Protein AF-A0A147ELW7-F1 (afdb_monomer_lite)

Secondary structure (DSSP, 8-state):
-----PPPPEETTEE-HHHHHHHHHHHHHHHHHHHHHHHHHHHHHHHHHHHHHHHHHHHHHHHHHHHHHT--STTHHHHHHHHHHHHHHHHHHHHHHHHHHHHHHHHHHHHHHHHHHHHHHHHHHHHHHHHHHHHHHHHHHHHHHHHHHHHHHHHHHHHHHHHHHHHHHHHHHHHHHHHHHHHHHHHHHHHHHHHHHHHHHHHHHHHHHHHHHHHHHHHHHHHHHHHHHHHHHHHHHHHHHHHHHHHHSSTTSSSSTTS-SS---S-GGGHHHHHHHHHHHHHHHHHHHHHHHHHHHHHHHHHHHHHHHHHHHHHHHHHHHHHHHHHHHHHHHHHHHHHHHHHHHHHHHHHHHHHHHHHHHHHHHHHHHHHHHHHHHHHHHHHHHHHHHHHHHHHHHHHHHHHHHHHHHHHHHHHHHHHHHHHHHHHHHHHHHHHHHHHHHHHHHHHHHHHHHHHHHHHHHHHHHHHHHHHHHHHHHHHHHHHHHHHHHHHHHHHHHHHHHHHHHHHHHHHHHHHHHHHHHHHHHHHHHHHHHHHHHHHHHHHHHTS--

Organism: NCBI:txid1079994

Structure (mmCIF, N/CA/C/O backbone):
data_AF-A0A147ELW7-F1
#
_entry.id   AF-A0A147ELW7-F1
#
loop_
_atom_site.group_PDB
_atom_site.id
_atom_site.type_symbol
_atom_site.label_atom_id
_atom_site.label_alt_id
_atom_site.label_comp_id
_atom_site.label_asym_id
_atom_site.label_entity_id
_atom_site.label_seq_id
_atom_site.pdbx_PDB_ins_code
_atom_site.Cartn_x
_atom_site.Cartn_y
_atom_site.Cartn_z
_atom_site.occupancy
_atom_site.B_iso_or_equiv
_atom_site.auth_seq_id
_atom_site.auth_comp_id
_atom_site.auth_asym_id
_atom_site.auth_atom_id
_atom_site.pdbx_PDB_model_num
ATOM 1 N N . MET A 1 1 ? 78.050 -13.804 -37.957 1.00 37.81 1 MET A N 1
ATOM 2 C CA . MET A 1 1 ? 78.739 -13.168 -36.817 1.00 37.81 1 MET A CA 1
ATOM 3 C C . MET A 1 1 ? 78.539 -14.074 -35.612 1.00 37.81 1 MET A C 1
ATOM 5 O O . MET A 1 1 ? 77.473 -14.036 -35.020 1.00 37.81 1 MET A O 1
ATOM 9 N N . SER A 1 2 ? 79.481 -14.978 -35.336 1.00 41.56 2 SER A N 1
ATOM 10 C CA . SER A 1 2 ? 79.404 -15.850 -34.156 1.00 41.56 2 SER A CA 1
ATOM 11 C C . SER A 1 2 ? 79.837 -15.044 -32.937 1.00 41.56 2 SER A C 1
ATOM 13 O O . SER A 1 2 ? 81.015 -14.710 -32.819 1.00 41.56 2 SER A O 1
ATOM 15 N N . GLU A 1 3 ? 78.889 -14.685 -32.072 1.00 49.50 3 GLU A N 1
ATOM 16 C CA . GLU A 1 3 ? 79.203 -14.099 -30.767 1.00 49.50 3 GLU A CA 1
ATOM 17 C C . GLU A 1 3 ? 80.105 -15.056 -29.965 1.00 49.50 3 GLU A C 1
ATOM 19 O O . GLU A 1 3 ? 79.873 -16.271 -29.978 1.00 49.50 3 GLU A O 1
ATOM 24 N N . PRO A 1 4 ? 81.150 -14.552 -29.282 1.00 49.72 4 PRO A N 1
ATOM 25 C CA . PRO A 1 4 ? 82.026 -15.392 -28.477 1.00 49.72 4 PRO A CA 1
ATOM 26 C C . PRO A 1 4 ? 81.250 -15.983 -27.291 1.00 49.72 4 PRO A C 1
ATOM 28 O O . PRO A 1 4 ? 80.501 -15.284 -26.612 1.00 49.72 4 PRO A O 1
ATOM 31 N N . ALA A 1 5 ? 81.441 -17.278 -27.032 1.00 58.62 5 ALA A N 1
ATOM 32 C CA . ALA A 1 5 ? 80.806 -17.981 -25.922 1.00 58.62 5 ALA A CA 1
ATOM 33 C C . ALA A 1 5 ? 81.218 -17.360 -24.573 1.00 58.62 5 ALA A C 1
ATOM 35 O O . ALA A 1 5 ? 82.350 -17.541 -24.119 1.00 58.62 5 ALA A O 1
ATOM 36 N N . GLN A 1 6 ? 80.305 -16.621 -23.936 1.00 62.41 6 GLN A N 1
ATOM 37 C CA . GLN A 1 6 ? 80.469 -16.140 -22.562 1.00 62.41 6 GLN A CA 1
ATOM 38 C C . GLN A 1 6 ? 80.579 -17.334 -21.604 1.00 62.41 6 GLN A C 1
ATOM 40 O O . GLN A 1 6 ? 79.758 -18.250 -21.639 1.00 62.41 6 GLN A O 1
ATOM 45 N N . GLN A 1 7 ? 81.622 -17.337 -20.771 1.00 65.00 7 GLN A N 1
ATOM 46 C CA . GLN A 1 7 ? 81.866 -18.375 -19.768 1.00 65.00 7 GLN A CA 1
ATOM 47 C C . GLN A 1 7 ? 81.035 -18.088 -18.509 1.00 65.00 7 GLN A C 1
ATOM 49 O O . GLN A 1 7 ? 81.039 -16.961 -18.022 1.00 65.00 7 GLN A O 1
ATOM 54 N N . PHE A 1 8 ? 80.337 -19.103 -17.989 1.00 76.56 8 PHE A N 1
ATOM 55 C CA . PHE A 1 8 ? 79.515 -19.003 -16.775 1.00 76.56 8 PHE A CA 1
ATOM 56 C C . PHE A 1 8 ? 80.360 -18.717 -15.523 1.00 76.56 8 PHE A C 1
ATOM 58 O O . PHE A 1 8 ? 81.472 -19.240 -15.387 1.00 76.56 8 PHE A O 1
ATOM 65 N N . SER A 1 9 ? 79.813 -17.959 -14.571 1.00 75.94 9 SER A N 1
ATOM 66 C CA . SER A 1 9 ? 80.507 -17.631 -13.319 1.00 75.94 9 SER A CA 1
ATOM 67 C C . SER A 1 9 ? 80.618 -18.860 -12.390 1.00 75.94 9 SER A C 1
ATOM 69 O O . SER A 1 9 ? 79.620 -19.563 -12.189 1.00 75.94 9 SER A O 1
ATOM 71 N N . PRO A 1 10 ? 81.794 -19.159 -11.795 1.00 70.06 10 PRO A N 1
ATOM 72 C CA . PRO A 1 10 ? 81.954 -20.291 -10.882 1.00 70.06 10 PRO A CA 1
ATOM 73 C C . PRO A 1 10 ? 81.408 -19.983 -9.475 1.00 70.06 10 PRO A C 1
ATOM 75 O O . PRO A 1 10 ? 81.785 -19.001 -8.840 1.00 70.06 10 PRO A O 1
ATOM 78 N N . ALA A 1 11 ? 80.553 -20.865 -8.962 1.00 69.69 11 ALA A N 1
ATOM 79 C CA . ALA A 1 11 ? 80.045 -20.896 -7.595 1.00 69.69 11 ALA A CA 1
ATOM 80 C C . ALA A 1 11 ? 80.722 -22.023 -6.788 1.00 69.69 11 ALA A C 1
ATOM 82 O O . ALA A 1 11 ? 81.352 -22.921 -7.346 1.00 69.69 11 ALA A O 1
ATOM 83 N N . PHE A 1 12 ? 80.570 -22.011 -5.458 1.00 55.03 12 PHE A N 1
ATOM 84 C CA . PHE A 1 12 ? 81.330 -22.839 -4.499 1.00 55.03 12 PHE A CA 1
ATOM 85 C C . PHE A 1 12 ? 81.310 -24.367 -4.750 1.00 55.03 12 PHE A C 1
ATOM 87 O O . PHE A 1 12 ? 82.083 -25.095 -4.128 1.00 55.03 12 PHE A O 1
ATOM 94 N N . ARG A 1 13 ? 80.448 -24.861 -5.653 1.00 62.06 13 ARG A N 1
ATOM 95 C CA . ARG A 1 13 ? 80.409 -26.244 -6.159 1.00 62.06 13 ARG A CA 1
ATOM 96 C C . ARG A 1 13 ? 79.934 -26.340 -7.624 1.00 62.06 13 ARG A C 1
ATOM 98 O O . ARG A 1 13 ? 79.076 -27.164 -7.924 1.00 62.06 13 ARG A O 1
ATOM 105 N N . GLY A 1 14 ? 80.446 -25.511 -8.535 1.00 72.88 14 GLY A N 1
ATOM 106 C CA . GLY A 1 14 ? 80.133 -25.614 -9.971 1.00 72.88 14 GLY A CA 1
ATOM 107 C C . GLY A 1 14 ? 79.896 -24.261 -10.633 1.00 72.88 14 GLY A C 1
ATOM 108 O O . GLY A 1 14 ? 80.508 -23.280 -10.237 1.00 72.88 14 GLY A O 1
ATOM 109 N N . TYR A 1 15 ? 79.024 -24.200 -11.636 1.00 78.25 15 TYR A N 1
ATOM 110 C CA . TYR A 1 15 ? 78.597 -22.945 -12.267 1.00 78.25 15 TYR A CA 1
ATOM 111 C C . TYR A 1 15 ? 77.344 -22.386 -11.583 1.00 78.25 15 TYR A C 1
ATOM 113 O O . TYR A 1 15 ? 76.589 -23.142 -10.967 1.00 78.25 15 TYR A O 1
ATOM 121 N N . ASN A 1 16 ? 77.131 -21.071 -11.666 1.00 77.31 16 ASN A N 1
ATOM 122 C CA . ASN A 1 16 ? 75.926 -20.430 -11.147 1.00 77.31 16 ASN A CA 1
ATOM 123 C C . ASN A 1 16 ? 74.677 -21.020 -11.829 1.00 77.31 16 ASN A C 1
ATOM 125 O O . ASN A 1 16 ? 74.480 -20.858 -13.032 1.00 77.31 16 ASN A O 1
ATOM 129 N N . ARG A 1 17 ? 73.851 -21.736 -11.054 1.00 77.88 17 ARG A N 1
ATOM 130 C CA . ARG A 1 17 ? 72.680 -22.460 -11.564 1.00 77.88 17 ARG A CA 1
ATOM 131 C C . ARG A 1 17 ? 71.678 -21.523 -12.234 1.00 77.88 17 ARG A C 1
ATOM 133 O O . ARG A 1 17 ? 71.110 -21.903 -13.245 1.00 77.88 17 ARG A O 1
ATOM 140 N N . GLU A 1 18 ? 71.506 -20.314 -11.707 1.00 77.62 18 GLU A N 1
ATOM 141 C CA . GLU A 1 18 ? 70.561 -19.333 -12.252 1.00 77.62 18 GLU A CA 1
ATOM 142 C C . GLU A 1 18 ? 71.023 -18.810 -13.621 1.00 77.62 18 GLU A C 1
ATOM 144 O O . GLU A 1 18 ? 70.239 -18.823 -14.565 1.00 77.62 18 GLU A O 1
ATOM 149 N N . GLU A 1 19 ? 72.311 -18.479 -13.780 1.00 79.50 19 GLU A N 1
ATOM 150 C CA . GLU A 1 19 ? 72.889 -18.070 -15.077 1.00 79.50 19 GLU A CA 1
ATOM 151 C C . GLU A 1 19 ? 72.833 -19.197 -16.122 1.00 79.50 19 GLU A C 1
ATOM 153 O O . GLU A 1 19 ? 72.620 -18.957 -17.314 1.00 79.50 19 GLU A O 1
ATOM 158 N N . VAL A 1 20 ? 73.031 -20.446 -15.689 1.00 80.31 20 VAL A N 1
ATOM 159 C CA . VAL A 1 20 ? 72.950 -21.618 -16.569 1.00 80.31 20 VAL A CA 1
ATOM 160 C C . VAL A 1 20 ? 71.503 -21.888 -16.980 1.00 80.31 20 VAL A C 1
ATOM 162 O O . VAL A 1 20 ? 71.254 -22.068 -18.170 1.00 80.31 20 VAL A O 1
ATOM 165 N N . ASP A 1 21 ? 70.554 -21.878 -16.043 1.00 80.88 21 ASP A N 1
ATOM 166 C CA . ASP A 1 21 ? 69.132 -22.110 -16.323 1.00 80.88 21 ASP A CA 1
ATOM 167 C C . ASP A 1 21 ? 68.562 -21.010 -17.237 1.00 80.88 21 ASP A C 1
ATOM 169 O O . ASP A 1 21 ? 67.832 -21.310 -18.185 1.00 80.88 21 ASP A O 1
ATOM 173 N N . GLU A 1 22 ? 68.959 -19.748 -17.042 1.00 81.56 22 GLU A N 1
ATOM 174 C CA . GLU A 1 22 ? 68.572 -18.633 -17.913 1.00 81.56 22 GLU A CA 1
ATOM 175 C C . GLU A 1 22 ? 69.135 -18.796 -19.333 1.00 81.56 22 GLU A C 1
ATOM 177 O O . GLU A 1 22 ? 68.412 -18.646 -20.322 1.00 81.56 22 GLU A O 1
ATOM 182 N N . ARG A 1 23 ? 70.406 -19.197 -19.468 1.00 82.81 23 ARG A N 1
ATOM 183 C CA . ARG A 1 23 ? 71.019 -19.426 -20.784 1.00 82.81 23 ARG A CA 1
ATOM 184 C C . ARG A 1 23 ? 70.454 -20.654 -21.489 1.00 82.81 23 ARG A C 1
ATOM 186 O O . ARG A 1 23 ? 70.281 -20.618 -22.707 1.00 82.81 23 ARG A O 1
ATOM 193 N N . VAL A 1 24 ? 70.164 -21.725 -20.752 1.00 83.25 24 VAL A N 1
ATOM 194 C CA . VAL A 1 24 ? 69.503 -22.928 -21.276 1.00 83.25 24 VAL A CA 1
ATOM 195 C C . VAL A 1 24 ? 68.085 -22.588 -21.722 1.00 83.25 24 VAL A C 1
ATOM 197 O O . VAL A 1 24 ? 67.689 -23.003 -22.808 1.00 83.25 24 VAL A O 1
ATOM 200 N N . SER A 1 25 ? 67.351 -21.777 -20.960 1.00 82.50 25 SER A N 1
ATOM 201 C CA . SER A 1 25 ? 66.030 -21.276 -21.350 1.00 82.50 25 SER A CA 1
ATOM 202 C C . SER A 1 25 ? 66.101 -20.431 -22.628 1.00 82.50 25 SER A C 1
ATOM 204 O O . SER A 1 25 ? 65.372 -20.696 -23.583 1.00 82.50 25 SER A O 1
ATOM 206 N N . ALA A 1 26 ? 67.058 -19.501 -22.720 1.00 82.94 26 ALA A N 1
ATOM 207 C CA . ALA A 1 26 ? 67.276 -18.687 -23.916 1.00 82.94 26 ALA A CA 1
ATOM 208 C C . ALA A 1 26 ? 67.674 -19.526 -25.147 1.00 82.94 26 ALA A C 1
ATOM 210 O O . ALA A 1 26 ? 67.159 -19.305 -26.242 1.00 82.94 26 ALA A O 1
ATOM 211 N N . LEU A 1 27 ? 68.553 -20.522 -24.981 1.00 83.88 27 LEU A N 1
ATOM 212 C CA . LEU A 1 27 ? 68.921 -21.461 -26.048 1.00 83.88 27 LEU A CA 1
ATOM 213 C C . LEU A 1 27 ? 67.740 -22.340 -26.464 1.00 83.88 27 LEU A C 1
ATOM 215 O O . LEU A 1 27 ? 67.558 -22.577 -27.653 1.00 83.88 27 LEU A O 1
ATOM 219 N N . THR A 1 28 ? 66.916 -22.780 -25.514 1.00 85.38 28 THR A N 1
ATOM 220 C CA . THR A 1 28 ? 65.699 -23.554 -25.798 1.00 85.38 28 THR A CA 1
ATOM 221 C C . THR A 1 28 ? 64.688 -22.701 -26.563 1.00 85.38 28 THR A C 1
ATOM 223 O O . THR A 1 28 ? 64.117 -23.168 -27.545 1.00 85.38 28 THR A O 1
ATOM 226 N N . GLY A 1 29 ? 64.541 -21.424 -26.196 1.00 86.31 29 GLY A N 1
ATOM 227 C CA . GLY A 1 29 ? 63.747 -20.448 -26.943 1.00 86.31 29 GLY A CA 1
ATOM 228 C C . GLY A 1 29 ? 64.271 -20.220 -28.364 1.00 86.31 29 GLY A C 1
ATOM 229 O O . GLY A 1 29 ? 63.490 -20.231 -29.309 1.00 86.31 29 GLY A O 1
ATOM 230 N N . HIS A 1 30 ? 65.591 -20.092 -28.540 1.00 85.75 30 HIS A N 1
ATOM 231 C CA . HIS A 1 30 ? 66.221 -19.986 -29.862 1.00 85.75 30 HIS A CA 1
ATOM 232 C C . HIS A 1 30 ? 66.073 -21.260 -30.707 1.00 85.75 30 HIS A C 1
ATOM 234 O O . HIS A 1 30 ? 65.918 -21.184 -31.923 1.00 85.75 30 HIS A O 1
ATOM 240 N N . ILE A 1 31 ? 66.115 -22.442 -30.091 1.00 86.25 31 ILE A N 1
ATOM 241 C CA . ILE A 1 31 ? 65.875 -23.708 -30.793 1.00 86.25 31 ILE A CA 1
ATOM 242 C C . ILE A 1 31 ? 64.413 -23.787 -31.237 1.00 86.25 31 ILE A C 1
ATOM 244 O O . ILE A 1 31 ? 64.162 -24.139 -32.385 1.00 86.25 31 ILE A O 1
ATOM 248 N N . ALA A 1 32 ? 63.464 -23.394 -30.384 1.00 84.44 32 ALA A N 1
ATOM 249 C CA . ALA A 1 32 ? 62.046 -23.369 -30.733 1.00 84.44 32 ALA A CA 1
ATOM 250 C C . ALA A 1 32 ? 61.745 -22.388 -31.881 1.00 84.44 32 ALA A C 1
ATOM 252 O O . ALA A 1 32 ? 60.981 -22.718 -32.787 1.00 84.44 32 ALA A O 1
ATOM 253 N N . THR A 1 33 ? 62.380 -21.210 -31.902 1.00 85.00 33 THR A N 1
ATOM 254 C CA . THR A 1 33 ? 62.228 -20.259 -33.016 1.00 85.00 33 THR A CA 1
ATOM 255 C C . THR A 1 33 ? 62.904 -20.733 -34.300 1.00 85.00 33 THR A C 1
ATOM 257 O O . THR A 1 33 ? 62.370 -20.517 -35.384 1.00 85.00 33 THR A O 1
ATOM 260 N N . LEU A 1 34 ? 64.048 -21.420 -34.221 1.00 86.19 34 LEU A N 1
ATOM 261 C CA . LEU A 1 34 ? 64.661 -22.045 -35.398 1.00 86.19 34 LEU A CA 1
ATOM 262 C C . LEU A 1 34 ? 63.824 -23.211 -35.932 1.00 86.19 34 LEU A C 1
ATOM 264 O O . LEU A 1 34 ? 63.741 -23.389 -37.144 1.00 86.19 34 LEU A O 1
ATOM 268 N N . GLN A 1 35 ? 63.193 -23.986 -35.050 1.00 88.31 35 GLN A N 1
ATOM 269 C CA . GLN A 1 35 ? 62.286 -25.068 -35.433 1.00 88.31 35 GLN A CA 1
ATOM 270 C C . GLN A 1 35 ? 61.044 -24.527 -36.141 1.00 88.31 35 GLN A C 1
ATOM 272 O O . GLN A 1 35 ? 60.736 -24.998 -37.232 1.00 88.31 35 GLN A O 1
ATOM 277 N N . SER A 1 36 ? 60.403 -23.482 -35.610 1.00 87.44 36 SER A N 1
ATOM 278 C CA . SER A 1 36 ? 59.257 -22.858 -36.283 1.00 87.44 36 SER A CA 1
ATOM 279 C C . SER A 1 36 ? 59.641 -22.203 -37.615 1.00 87.44 36 SER A C 1
ATOM 281 O O . SER A 1 36 ? 58.871 -22.243 -38.574 1.00 87.44 36 SER A O 1
ATOM 283 N N . HIS A 1 37 ? 60.853 -21.650 -37.721 1.00 86.38 37 HIS A N 1
ATOM 284 C CA . HIS A 1 37 ? 61.374 -21.111 -38.978 1.00 86.38 37 HIS A CA 1
ATOM 285 C C . HIS A 1 37 ? 61.700 -22.212 -40.003 1.00 86.38 37 HIS A C 1
ATOM 287 O O . HIS A 1 37 ? 61.505 -22.027 -41.202 1.00 86.38 37 HIS A O 1
ATOM 293 N N . LEU A 1 38 ? 62.184 -23.374 -39.556 1.00 87.94 38 LEU A N 1
ATOM 294 C CA . LEU A 1 38 ? 62.392 -24.533 -40.426 1.00 87.94 38 LEU A CA 1
ATOM 295 C C . LEU A 1 38 ? 61.065 -25.118 -40.911 1.00 87.94 38 LEU A C 1
ATOM 297 O O . LEU A 1 38 ? 60.956 -25.444 -42.090 1.00 87.94 38 LEU A O 1
ATOM 301 N N . GLU A 1 39 ? 60.061 -25.218 -40.040 1.00 88.38 39 GLU A N 1
ATOM 302 C CA . GLU A 1 39 ? 58.717 -25.673 -40.411 1.00 88.38 39 GLU A CA 1
ATOM 303 C C . GLU A 1 39 ? 58.066 -24.723 -41.422 1.00 88.38 39 GLU A C 1
ATOM 305 O O . GLU A 1 39 ? 57.539 -25.178 -42.438 1.00 88.38 39 GLU A O 1
ATOM 310 N N . SER A 1 40 ? 58.178 -23.406 -41.219 1.00 88.06 40 SER A N 1
ATOM 311 C CA . SER A 1 40 ? 57.644 -22.426 -42.170 1.00 88.06 40 SER A CA 1
ATOM 312 C C . SER A 1 40 ? 58.371 -22.464 -43.518 1.00 88.06 40 SER A C 1
ATOM 314 O O . SER A 1 40 ? 57.725 -22.414 -44.565 1.00 88.06 40 SER A O 1
ATOM 316 N N . LEU A 1 41 ? 59.698 -22.642 -43.527 1.00 86.81 41 LEU A N 1
ATOM 317 C CA . LEU A 1 41 ? 60.472 -22.832 -44.758 1.00 86.81 41 LEU A CA 1
ATOM 318 C C . LEU A 1 41 ? 60.111 -24.132 -45.479 1.00 86.81 41 LEU A C 1
ATOM 320 O O . LEU A 1 41 ? 60.006 -24.144 -46.705 1.00 86.81 41 LEU A O 1
ATOM 324 N N . GLN A 1 42 ? 59.910 -25.228 -44.746 1.00 88.31 42 GLN A N 1
ATOM 325 C CA . GLN A 1 42 ? 59.466 -26.495 -45.325 1.00 88.31 42 GLN A CA 1
ATOM 326 C C . GLN A 1 42 ? 58.073 -26.361 -45.939 1.00 88.31 42 GLN A C 1
ATOM 328 O O . GLN A 1 42 ? 57.857 -26.836 -47.055 1.00 88.31 42 GLN A O 1
ATOM 333 N N . GLN A 1 43 ? 57.157 -25.664 -45.266 1.00 87.81 43 GLN A N 1
ATOM 334 C CA . GLN A 1 43 ? 55.818 -25.392 -45.781 1.00 87.81 43 GLN A CA 1
ATOM 335 C C . GLN A 1 43 ? 55.866 -24.508 -47.037 1.00 87.81 43 GLN A C 1
ATOM 337 O O . GLN A 1 43 ? 55.232 -24.837 -48.039 1.00 87.81 43 GLN A O 1
ATOM 342 N N . ALA A 1 44 ? 56.686 -23.454 -47.037 1.00 83.06 44 ALA A N 1
ATOM 343 C CA . ALA A 1 44 ? 56.893 -22.598 -48.204 1.00 83.06 44 ALA A CA 1
ATOM 344 C C . ALA A 1 44 ? 57.517 -23.364 -49.385 1.00 83.06 44 ALA A C 1
ATOM 346 O O . ALA A 1 44 ? 57.118 -23.175 -50.533 1.00 83.06 44 ALA A O 1
ATOM 347 N N . HIS A 1 45 ? 58.464 -24.271 -49.125 1.00 86.12 45 HIS A N 1
ATOM 348 C CA . HIS A 1 45 ? 59.061 -25.106 -50.168 1.00 86.12 45 HIS A CA 1
ATOM 349 C C . HIS A 1 45 ? 58.062 -26.116 -50.745 1.00 86.12 45 HIS A C 1
ATOM 351 O O . HIS A 1 45 ? 58.021 -26.308 -51.959 1.00 86.12 45 HIS A O 1
ATOM 357 N N . GLN A 1 46 ? 57.227 -26.733 -49.901 1.00 86.50 46 GLN A N 1
ATOM 358 C CA . GLN A 1 46 ? 56.154 -27.623 -50.352 1.00 86.50 46 GLN A CA 1
ATOM 359 C C . GLN A 1 46 ? 55.137 -26.876 -51.218 1.00 86.50 46 GLN A C 1
ATOM 361 O O . GLN A 1 46 ? 54.779 -27.371 -52.285 1.00 86.50 46 GLN A O 1
ATOM 366 N N . GLN A 1 47 ? 54.743 -25.665 -50.818 1.00 85.44 47 GLN A N 1
ATOM 367 C CA . GLN A 1 47 ? 53.873 -24.799 -51.616 1.00 85.44 47 GLN A CA 1
ATOM 368 C C . GLN A 1 47 ? 54.524 -24.421 -52.953 1.00 85.44 47 GLN A C 1
ATOM 370 O O . GLN A 1 47 ? 53.902 -24.564 -54.001 1.00 85.44 47 GLN A O 1
ATOM 375 N N . ALA A 1 48 ? 55.800 -24.024 -52.958 1.00 84.06 48 ALA A N 1
ATOM 376 C CA . ALA A 1 48 ? 56.520 -23.703 -54.191 1.00 84.06 48 ALA A CA 1
ATOM 377 C C . ALA A 1 48 ? 56.657 -24.918 -55.129 1.00 84.06 48 ALA A C 1
ATOM 379 O O . ALA A 1 48 ? 56.541 -24.781 -56.347 1.00 84.06 48 ALA A O 1
ATOM 380 N N . ALA A 1 49 ? 56.872 -26.118 -54.583 1.00 86.19 49 ALA A N 1
ATOM 381 C CA . ALA A 1 49 ? 56.926 -27.353 -55.359 1.00 86.19 49 ALA A CA 1
ATOM 382 C C . ALA A 1 49 ? 55.554 -27.742 -55.935 1.00 86.19 49 ALA A C 1
ATOM 384 O O . ALA A 1 49 ? 55.490 -28.213 -57.072 1.00 86.19 49 ALA A O 1
ATOM 385 N N . GLN A 1 50 ? 54.469 -27.525 -55.184 1.00 84.50 50 GLN A N 1
ATOM 386 C CA . GLN A 1 50 ? 53.094 -27.709 -55.660 1.00 84.50 50 GLN A CA 1
ATOM 387 C C . GLN A 1 50 ? 52.786 -26.752 -56.811 1.00 84.50 50 GLN A C 1
ATOM 389 O O . GLN A 1 50 ? 52.463 -27.218 -57.900 1.00 84.50 50 GLN A O 1
ATOM 394 N N . VAL A 1 51 ? 53.031 -25.454 -56.627 1.00 85.19 51 VAL A N 1
ATOM 395 C CA . VAL A 1 51 ? 52.847 -24.442 -57.678 1.00 85.19 51 VAL A CA 1
ATOM 396 C C . VAL A 1 51 ? 53.706 -24.759 -58.907 1.00 85.19 51 VAL A C 1
ATOM 398 O O . VAL A 1 51 ? 53.233 -24.680 -60.037 1.00 85.19 51 VAL A O 1
ATOM 401 N N . GLY A 1 52 ? 54.957 -25.193 -58.723 1.00 84.25 52 GLY A N 1
ATOM 402 C CA . GLY A 1 52 ? 55.819 -25.606 -59.834 1.00 84.25 52 GLY A CA 1
ATOM 403 C C . GLY A 1 52 ? 55.325 -26.860 -60.573 1.00 84.25 52 GLY A C 1
ATOM 404 O O . GLY A 1 52 ? 55.537 -26.989 -61.779 1.00 84.25 52 GLY A O 1
ATOM 405 N N . ASN A 1 53 ? 54.661 -27.791 -59.882 1.00 84.12 53 ASN A N 1
ATOM 406 C CA . ASN A 1 53 ? 54.018 -28.951 -60.509 1.00 84.12 53 ASN A CA 1
ATOM 407 C C . ASN A 1 53 ? 52.757 -28.553 -61.280 1.00 84.12 53 ASN A C 1
ATOM 409 O O . ASN A 1 53 ? 52.599 -28.987 -62.418 1.00 84.12 53 ASN A O 1
ATOM 413 N N . GLU A 1 54 ? 51.916 -27.700 -60.698 1.00 84.12 54 GLU A N 1
ATOM 414 C CA . GLU A 1 54 ? 50.722 -27.148 -61.346 1.00 84.12 54 GLU A CA 1
ATOM 415 C C . GLU A 1 54 ? 51.098 -26.377 -62.616 1.00 84.12 54 GLU A C 1
ATOM 417 O O . GLU A 1 54 ? 50.508 -26.587 -63.672 1.00 84.12 54 GLU A O 1
ATOM 422 N N . GLN A 1 55 ? 52.155 -25.561 -62.563 1.00 79.44 55 GLN A N 1
ATOM 423 C CA . GLN A 1 55 ? 52.678 -24.853 -63.733 1.00 79.44 55 GLN A CA 1
ATOM 424 C C . GLN A 1 55 ? 53.183 -25.811 -64.817 1.00 79.44 55 GLN A C 1
ATOM 426 O O . GLN A 1 55 ? 52.933 -25.581 -65.998 1.00 79.44 55 GLN A O 1
ATOM 431 N N . ARG A 1 56 ? 53.869 -26.903 -64.451 1.00 83.38 56 ARG A N 1
ATOM 432 C CA . ARG A 1 56 ? 54.304 -27.922 -65.423 1.00 83.38 56 ARG A CA 1
ATOM 433 C C . ARG A 1 56 ? 53.127 -28.639 -66.080 1.00 83.38 56 ARG A C 1
ATOM 435 O O . ARG A 1 56 ? 53.190 -28.888 -67.280 1.00 83.38 56 ARG A O 1
ATOM 442 N N . GLN A 1 57 ? 52.082 -28.957 -65.318 1.00 84.19 57 GLN A N 1
ATOM 443 C CA . GLN A 1 57 ? 50.854 -29.547 -65.855 1.00 84.19 57 GLN A CA 1
ATOM 444 C C . GLN A 1 57 ? 50.145 -28.574 -66.796 1.00 84.19 57 GLN A C 1
ATOM 446 O O . GLN A 1 57 ? 49.843 -28.941 -67.922 1.00 84.19 57 GLN A O 1
ATOM 451 N N . LEU A 1 58 ? 50.008 -27.306 -66.403 1.00 80.38 58 LEU A N 1
ATOM 452 C CA . LEU A 1 58 ? 49.414 -26.275 -67.251 1.00 80.38 58 LEU A CA 1
ATOM 453 C C . LEU A 1 58 ? 50.197 -26.080 -68.559 1.00 80.38 58 LEU A C 1
ATOM 455 O O . LEU A 1 58 ? 49.600 -25.926 -69.618 1.00 80.38 58 LEU A O 1
ATOM 459 N N . ILE A 1 59 ? 51.534 -26.107 -68.510 1.00 79.25 59 ILE A N 1
ATOM 460 C CA . ILE A 1 59 ? 52.374 -26.027 -69.715 1.00 79.25 59 ILE A CA 1
ATOM 461 C C . ILE A 1 59 ? 52.155 -27.247 -70.617 1.00 79.25 59 ILE A C 1
ATOM 463 O O . ILE A 1 59 ? 52.075 -27.075 -71.832 1.00 79.25 59 ILE A O 1
ATOM 467 N N . ALA A 1 60 ? 52.039 -28.454 -70.056 1.00 82.12 60 ALA A N 1
ATOM 468 C CA . ALA A 1 60 ? 51.746 -29.660 -70.829 1.00 82.12 60 ALA A CA 1
ATOM 469 C C . ALA A 1 60 ? 50.355 -29.587 -71.489 1.00 82.12 60 ALA A C 1
ATOM 471 O O . ALA A 1 60 ? 50.245 -29.817 -72.693 1.00 82.12 60 ALA A O 1
ATOM 472 N N . ASP A 1 61 ? 49.334 -29.156 -70.745 1.00 79.19 61 ASP A N 1
ATOM 473 C CA . ASP A 1 61 ? 47.967 -28.981 -71.249 1.00 79.19 61 ASP A CA 1
ATOM 474 C C . ASP A 1 61 ? 47.897 -27.899 -72.340 1.00 79.19 61 ASP A C 1
ATOM 476 O O . ASP A 1 61 ? 47.208 -28.057 -73.347 1.00 79.19 61 ASP A O 1
ATOM 480 N N . LEU A 1 62 ? 48.633 -26.793 -72.183 1.00 75.75 62 LEU A N 1
ATOM 481 C CA . LEU A 1 62 ? 48.714 -25.736 -73.194 1.00 75.75 62 LEU A CA 1
ATOM 482 C C . LEU A 1 62 ? 49.471 -26.199 -74.447 1.00 75.75 62 LEU A C 1
ATOM 484 O O . LEU A 1 62 ? 49.092 -25.828 -75.556 1.00 75.75 62 LEU A O 1
ATOM 488 N N . GLN A 1 63 ? 50.513 -27.023 -74.302 1.00 75.44 63 GLN A N 1
ATOM 489 C CA . GLN A 1 63 ? 51.216 -27.628 -75.439 1.00 75.44 63 GLN A CA 1
ATOM 490 C C . GLN A 1 63 ? 50.317 -28.602 -76.214 1.00 75.44 63 GLN A C 1
ATOM 492 O O . GLN A 1 63 ? 50.343 -28.593 -77.447 1.00 75.44 63 GLN A O 1
ATOM 497 N N . GLU A 1 64 ? 49.484 -29.381 -75.520 1.00 75.56 64 GLU A N 1
ATOM 498 C CA . GLU A 1 64 ? 48.463 -30.238 -76.135 1.00 75.56 64 GLU A CA 1
ATOM 499 C C . GLU A 1 64 ? 47.395 -29.402 -76.861 1.00 75.56 64 GLU A C 1
ATOM 501 O O . GLU A 1 64 ? 47.115 -29.639 -78.036 1.00 75.56 64 GLU A O 1
ATOM 506 N N . GLN A 1 65 ? 46.893 -28.333 -76.234 1.00 66.19 65 GLN A N 1
ATOM 507 C CA . GLN A 1 65 ? 45.936 -27.409 -76.857 1.00 66.19 65 GLN A CA 1
ATOM 508 C C . GLN A 1 65 ? 46.503 -26.705 -78.100 1.00 66.19 65 GLN A C 1
ATOM 510 O O . GLN A 1 65 ? 45.780 -26.506 -79.075 1.00 66.19 65 GLN A O 1
ATOM 515 N N . VAL A 1 66 ? 47.792 -26.344 -78.112 1.00 67.38 66 VAL A N 1
ATOM 516 C CA . VAL A 1 66 ? 48.454 -25.754 -79.291 1.00 67.38 66 VAL A CA 1
ATOM 517 C C . VAL A 1 66 ? 48.629 -26.785 -80.412 1.00 67.38 66 VAL A C 1
ATOM 519 O O . VAL A 1 66 ? 48.434 -26.444 -81.581 1.00 67.38 66 VAL A O 1
ATOM 522 N N . ALA A 1 67 ? 48.929 -28.046 -80.083 1.00 65.62 67 ALA A N 1
ATOM 523 C CA . ALA A 1 67 ? 48.972 -29.133 -81.063 1.00 65.62 67 ALA A CA 1
ATOM 524 C C . ALA A 1 67 ? 47.588 -29.396 -81.689 1.00 65.62 67 ALA A C 1
ATOM 526 O O . ALA A 1 67 ? 47.489 -29.609 -82.899 1.00 65.62 67 ALA A O 1
ATOM 527 N N . GLU A 1 68 ? 46.515 -29.299 -80.899 1.00 58.78 68 GLU A N 1
ATOM 528 C CA . GLU A 1 68 ? 45.131 -29.428 -81.372 1.00 58.78 68 GLU A CA 1
ATOM 529 C C . GLU A 1 68 ? 44.654 -28.208 -82.182 1.00 58.78 68 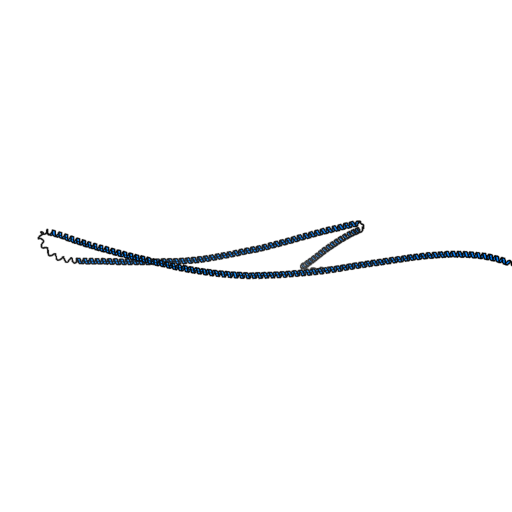GLU A C 1
ATOM 531 O O . GLU A 1 68 ? 43.961 -28.365 -83.188 1.00 58.78 68 GLU A O 1
ATOM 536 N N . LEU A 1 69 ? 45.062 -26.988 -81.812 1.00 56.88 69 LEU A N 1
ATOM 537 C CA . LEU A 1 69 ? 44.763 -25.758 -82.564 1.00 56.88 69 LEU A CA 1
ATOM 538 C C . LEU A 1 69 ? 45.502 -25.691 -83.912 1.00 56.88 69 LEU A C 1
ATOM 540 O O . LEU A 1 69 ? 45.017 -25.045 -84.843 1.00 56.88 69 LEU A O 1
ATOM 544 N N . GLY A 1 70 ? 46.637 -26.388 -84.043 1.00 54.81 70 GLY A N 1
ATOM 545 C CA . GLY A 1 70 ? 47.366 -26.558 -85.304 1.00 54.81 70 GLY A CA 1
ATOM 546 C C . GLY A 1 70 ? 46.643 -27.434 -86.340 1.00 54.81 70 GLY A C 1
ATOM 547 O O . GLY A 1 70 ? 46.929 -27.332 -87.536 1.00 54.81 70 GLY A O 1
ATOM 548 N N . ALA A 1 71 ? 45.663 -28.247 -85.929 1.00 54.81 71 ALA A N 1
ATOM 549 C CA . ALA A 1 71 ? 44.828 -29.041 -86.828 1.00 54.81 71 ALA A CA 1
ATOM 550 C C . ALA A 1 71 ? 43.679 -28.187 -87.403 1.00 54.81 71 ALA A C 1
ATOM 552 O O . ALA A 1 71 ? 42.517 -28.275 -87.005 1.00 54.81 71 ALA A O 1
ATOM 553 N N . SER A 1 72 ? 44.005 -27.314 -88.357 1.00 50.97 72 SER A N 1
ATOM 554 C CA . SER A 1 72 ? 43.020 -26.465 -89.038 1.00 50.97 72 SER A CA 1
ATOM 555 C C . SER A 1 72 ? 42.136 -27.271 -90.008 1.00 50.97 72 SER A C 1
ATOM 557 O O . SER A 1 72 ? 42.495 -27.537 -91.152 1.00 50.97 72 SER A O 1
ATOM 559 N N . GLY A 1 73 ? 40.938 -27.660 -89.554 1.00 48.59 73 GLY A N 1
ATOM 560 C CA . GLY A 1 73 ? 39.912 -28.293 -90.390 1.00 48.59 73 GLY A CA 1
ATOM 561 C C . GLY A 1 73 ? 38.498 -28.241 -89.792 1.00 48.59 73 GLY A C 1
ATOM 562 O O . GLY A 1 73 ? 38.319 -28.210 -88.576 1.00 48.59 73 GLY A O 1
ATOM 563 N N . TYR A 1 74 ? 37.478 -28.242 -90.662 1.00 51.72 74 TYR A N 1
ATOM 564 C CA . TYR A 1 74 ? 36.039 -28.075 -90.365 1.00 51.72 74 TYR A CA 1
ATOM 565 C C . TYR A 1 74 ? 35.430 -29.064 -89.335 1.00 51.72 74 TYR A C 1
ATOM 567 O O . TYR A 1 74 ? 34.335 -28.803 -88.842 1.00 51.72 74 TYR A O 1
ATOM 575 N N . SER A 1 75 ? 36.110 -30.152 -88.945 1.00 58.22 75 SER A N 1
ATOM 576 C CA . SER A 1 75 ? 35.669 -31.027 -87.839 1.00 58.22 75 SER A CA 1
ATOM 577 C C . SER A 1 75 ? 35.931 -30.442 -86.443 1.00 58.22 75 SER A C 1
ATOM 579 O O . SER A 1 75 ? 35.266 -30.826 -85.483 1.00 58.22 75 SER A O 1
ATOM 581 N N . GLY A 1 76 ? 36.836 -29.466 -86.315 1.00 55.81 76 GLY A N 1
ATOM 582 C CA . GLY A 1 76 ? 37.186 -28.843 -85.033 1.00 55.81 76 GLY A CA 1
ATOM 583 C C . GLY A 1 76 ? 36.203 -27.766 -84.556 1.00 55.81 76 GLY A C 1
ATOM 584 O O . GLY A 1 76 ? 36.371 -27.224 -83.466 1.00 55.81 76 GLY A O 1
ATOM 585 N N . LEU A 1 77 ? 35.188 -27.409 -85.355 1.00 60.34 77 LEU A N 1
ATOM 586 C CA . LEU A 1 77 ? 34.113 -26.502 -84.924 1.00 60.34 77 LEU A CA 1
ATOM 587 C C . LEU A 1 77 ? 33.039 -27.241 -84.111 1.00 60.34 77 LEU A C 1
ATOM 589 O O . LEU A 1 77 ? 32.588 -26.710 -83.102 1.00 60.34 77 LEU A O 1
ATOM 593 N N . GLY A 1 78 ? 32.689 -28.478 -84.486 1.00 69.81 78 GLY A N 1
ATOM 594 C CA . GLY A 1 78 ? 31.760 -29.318 -83.717 1.00 69.81 78 GLY A CA 1
ATOM 595 C C . GLY A 1 78 ? 32.327 -29.697 -82.350 1.00 69.81 78 GLY A C 1
ATOM 596 O O . GLY A 1 78 ? 31.672 -29.480 -81.335 1.00 69.81 78 GLY A O 1
ATOM 597 N N . LEU A 1 79 ? 33.594 -30.126 -82.321 1.00 66.81 79 LEU A N 1
ATOM 598 C CA . LEU A 1 79 ? 34.303 -30.451 -81.081 1.00 66.81 79 LEU A CA 1
ATOM 599 C C . LEU A 1 79 ? 34.460 -29.225 -80.162 1.00 66.81 79 LEU A C 1
ATOM 601 O O . LEU A 1 79 ? 34.386 -29.350 -78.945 1.00 66.81 79 LEU A O 1
ATOM 605 N N . ARG A 1 80 ? 34.628 -28.016 -80.724 1.00 65.38 80 ARG A N 1
ATOM 606 C CA . ARG A 1 80 ? 34.673 -26.772 -79.935 1.00 65.38 80 ARG A CA 1
ATOM 607 C C . ARG A 1 80 ? 33.326 -26.412 -79.318 1.00 65.38 80 ARG A C 1
ATOM 609 O O . ARG A 1 80 ? 33.300 -25.998 -78.164 1.00 65.38 80 ARG A O 1
ATOM 616 N N . VAL A 1 81 ? 32.226 -26.573 -80.054 1.00 74.12 81 VAL A N 1
ATOM 617 C CA . VAL A 1 81 ? 30.881 -26.325 -79.511 1.00 74.12 81 VAL A CA 1
ATOM 618 C C . VAL A 1 81 ? 30.547 -27.352 -78.430 1.00 74.12 81 VAL A C 1
ATOM 620 O O . VAL A 1 81 ? 30.112 -26.960 -77.352 1.00 74.12 81 VAL A O 1
ATOM 623 N N . GLU A 1 82 ? 30.836 -28.631 -78.664 1.00 79.81 82 GLU A N 1
ATOM 624 C CA . GLU A 1 82 ? 30.657 -29.700 -77.675 1.00 79.81 82 GLU A CA 1
ATOM 625 C C . GLU A 1 82 ? 31.489 -29.450 -76.411 1.00 79.81 82 GLU A C 1
ATOM 627 O O . GLU A 1 82 ? 30.937 -29.425 -75.316 1.00 79.81 82 GLU A O 1
ATOM 632 N N . LYS A 1 83 ? 32.783 -29.131 -76.548 1.00 74.31 83 LYS A N 1
ATOM 633 C CA . LYS A 1 83 ? 33.659 -28.817 -75.408 1.00 74.31 83 LYS A CA 1
ATOM 634 C C . LYS A 1 83 ? 33.227 -27.534 -74.686 1.00 74.31 83 LYS A C 1
ATOM 636 O O . LYS A 1 83 ? 33.343 -27.459 -73.470 1.00 74.31 83 LYS A O 1
ATOM 641 N N . SER A 1 84 ? 32.671 -26.541 -75.389 1.00 84.06 84 SER A N 1
ATOM 642 C CA . SER A 1 84 ? 32.116 -25.333 -74.754 1.00 84.06 84 SER A CA 1
ATOM 643 C C . SER A 1 84 ? 30.827 -25.606 -73.976 1.00 84.06 84 SER A C 1
ATOM 645 O O . SER A 1 84 ? 30.657 -25.072 -72.882 1.00 84.06 84 SER A O 1
ATOM 647 N N . LEU A 1 85 ? 29.951 -26.470 -74.501 1.00 84.31 85 LEU A N 1
ATOM 648 C CA . LEU A 1 85 ? 28.745 -26.914 -73.804 1.00 84.31 85 LEU A CA 1
ATOM 649 C C . LEU A 1 85 ? 29.109 -27.776 -72.598 1.00 84.31 85 LEU A C 1
ATOM 651 O O . LEU A 1 85 ? 28.540 -27.569 -71.535 1.00 84.31 85 LEU A O 1
ATOM 655 N N . GLN A 1 86 ? 30.105 -28.651 -72.728 1.00 85.44 86 GLN A N 1
ATOM 656 C CA . GLN A 1 86 ? 30.620 -29.456 -71.626 1.00 85.44 86 GLN A CA 1
ATOM 657 C C . GLN A 1 86 ? 31.247 -28.584 -70.529 1.00 85.44 86 GLN A C 1
ATOM 659 O O . GLN A 1 86 ? 30.970 -28.787 -69.355 1.00 85.44 86 GLN A O 1
ATOM 664 N N . VAL A 1 87 ? 32.029 -27.557 -70.884 1.00 87.06 87 VAL A N 1
ATOM 665 C CA . VAL A 1 87 ? 32.573 -26.600 -69.902 1.00 87.06 87 VAL A CA 1
ATOM 666 C C . VAL A 1 87 ? 31.458 -25.788 -69.238 1.00 87.06 87 VAL A C 1
ATOM 668 O O . VAL A 1 87 ? 31.528 -25.536 -68.036 1.00 87.06 87 VAL A O 1
ATOM 671 N N . ALA A 1 88 ? 30.426 -25.390 -69.985 1.00 87.88 88 ALA A N 1
ATOM 672 C CA . ALA A 1 88 ? 29.268 -24.696 -69.427 1.00 87.88 88 ALA A CA 1
ATOM 673 C C . ALA A 1 88 ? 28.445 -25.604 -68.497 1.00 87.88 88 ALA A C 1
ATOM 675 O O . ALA A 1 88 ? 27.999 -25.148 -67.446 1.00 87.88 88 ALA A O 1
ATOM 676 N N . GLU A 1 89 ? 28.285 -26.882 -68.844 1.00 89.69 89 GLU A N 1
ATOM 677 C CA . GLU A 1 89 ? 27.621 -27.890 -68.018 1.00 89.69 89 GLU A CA 1
ATOM 678 C C . GLU A 1 89 ? 28.421 -28.175 -66.744 1.00 89.69 89 GLU A C 1
ATOM 680 O O . GLU A 1 89 ? 27.868 -28.075 -65.653 1.00 89.69 89 GLU A O 1
ATOM 685 N N . ASP A 1 90 ? 29.731 -28.402 -66.848 1.00 89.25 90 ASP A N 1
ATOM 686 C CA . ASP A 1 90 ? 30.615 -28.574 -65.692 1.00 89.25 90 ASP A CA 1
ATOM 687 C C . ASP A 1 90 ? 30.625 -27.332 -64.792 1.00 89.25 90 ASP A C 1
ATOM 689 O O . ASP A 1 90 ? 30.736 -27.442 -63.569 1.00 89.25 90 ASP A O 1
ATOM 693 N N . HIS A 1 91 ? 30.536 -26.135 -65.377 1.00 91.31 91 HIS A N 1
ATOM 694 C CA . HIS A 1 91 ? 30.453 -24.887 -64.626 1.00 91.31 91 HIS A CA 1
ATOM 695 C C . HIS A 1 91 ? 29.099 -24.740 -63.923 1.00 91.31 91 HIS A C 1
ATOM 697 O O . HIS A 1 91 ? 29.065 -24.374 -62.750 1.00 91.31 91 HIS A O 1
ATOM 703 N N . ALA A 1 92 ? 27.995 -25.083 -64.590 1.00 90.06 92 ALA A N 1
ATOM 704 C CA . ALA A 1 92 ? 26.664 -25.091 -63.992 1.00 90.06 92 ALA A CA 1
ATOM 705 C C . ALA A 1 92 ? 26.559 -26.129 -62.865 1.00 90.06 92 ALA A C 1
ATOM 707 O O . ALA A 1 92 ? 26.085 -25.800 -61.781 1.00 90.06 92 ALA A O 1
ATOM 708 N N . GLN A 1 93 ? 27.071 -27.346 -63.070 1.00 93.31 93 GLN A N 1
ATOM 709 C CA . GLN A 1 93 ? 27.115 -28.393 -62.048 1.00 93.31 93 GLN A CA 1
ATOM 710 C C . GLN A 1 93 ? 27.970 -27.969 -60.847 1.00 93.31 93 GLN A C 1
ATOM 712 O O . GLN A 1 93 ? 27.561 -28.168 -59.703 1.00 93.31 93 GLN A O 1
ATOM 717 N N . ARG A 1 94 ? 29.121 -27.320 -61.080 1.00 92.69 94 ARG A N 1
ATOM 718 C CA . ARG A 1 94 ? 29.947 -26.749 -60.004 1.00 92.69 94 ARG A CA 1
ATOM 719 C C . ARG A 1 94 ? 29.236 -25.630 -59.249 1.00 92.69 94 ARG A C 1
ATOM 721 O O . ARG A 1 94 ? 29.285 -25.623 -58.023 1.00 92.69 94 ARG A O 1
ATOM 728 N N . LEU A 1 95 ? 28.556 -24.722 -59.948 1.00 93.69 95 LEU A N 1
ATOM 729 C CA . LEU A 1 95 ? 27.765 -23.662 -59.319 1.00 93.69 95 LEU A CA 1
ATOM 730 C C . LEU A 1 95 ? 26.603 -24.227 -58.497 1.00 93.69 95 LEU A C 1
ATOM 732 O O . LEU A 1 95 ? 26.364 -23.746 -57.395 1.00 93.69 95 LEU A O 1
ATOM 736 N N . MET A 1 96 ? 25.916 -25.262 -58.989 1.00 90.94 96 MET A N 1
ATOM 737 C CA . MET A 1 96 ? 24.853 -25.944 -58.244 1.00 90.94 96 MET A CA 1
ATOM 738 C C . MET A 1 96 ? 25.407 -26.625 -56.992 1.00 90.94 96 MET A C 1
ATOM 740 O O . MET A 1 96 ? 24.896 -26.388 -55.904 1.00 90.94 96 MET A O 1
ATOM 744 N N . ALA A 1 97 ? 26.504 -27.376 -57.111 1.00 92.56 97 ALA A N 1
ATOM 745 C CA . ALA A 1 97 ? 27.147 -28.011 -55.963 1.00 92.56 97 ALA A CA 1
ATOM 746 C C . ALA A 1 97 ? 27.642 -26.984 -54.928 1.00 92.56 97 ALA A C 1
ATOM 748 O O . ALA A 1 97 ? 27.528 -27.210 -53.725 1.00 92.56 97 ALA A O 1
ATOM 749 N N . GLN A 1 98 ? 28.166 -25.840 -55.378 1.00 94.00 98 GLN A N 1
ATOM 750 C CA . GLN A 1 98 ? 28.574 -24.750 -54.495 1.00 94.00 98 GLN A CA 1
ATOM 751 C C . GLN A 1 98 ? 27.370 -24.098 -53.802 1.00 94.00 98 GLN A C 1
ATOM 753 O O . GLN A 1 98 ? 27.408 -23.895 -52.591 1.00 94.00 98 GLN A O 1
ATOM 758 N N . ALA A 1 99 ? 26.288 -23.830 -54.537 1.00 93.94 99 ALA A N 1
ATOM 759 C CA . ALA A 1 99 ? 25.056 -23.288 -53.975 1.00 93.94 99 ALA A CA 1
ATOM 760 C C . ALA A 1 99 ? 24.415 -24.248 -52.958 1.00 93.94 99 ALA A C 1
ATOM 762 O O . ALA A 1 99 ? 23.972 -23.799 -51.903 1.00 93.94 99 ALA A O 1
ATOM 763 N N . ASP A 1 100 ? 24.418 -25.556 -53.228 1.00 94.50 100 ASP A N 1
ATOM 764 C CA . ASP A 1 100 ? 23.913 -26.579 -52.308 1.00 94.50 100 ASP A CA 1
ATOM 765 C C . ASP A 1 100 ? 24.759 -26.652 -51.029 1.00 94.50 100 ASP A C 1
ATOM 767 O O . ASP A 1 100 ? 24.214 -26.678 -49.922 1.00 94.50 100 ASP A O 1
ATOM 771 N N . LEU A 1 101 ? 26.091 -26.613 -51.156 1.00 94.56 101 LEU A N 1
ATOM 772 C CA . LEU A 1 101 ? 27.001 -26.562 -50.008 1.00 94.56 101 LEU A CA 1
ATOM 773 C C . LEU A 1 101 ? 26.781 -25.306 -49.163 1.00 94.56 101 LEU A C 1
ATOM 775 O O . LEU A 1 101 ? 26.780 -25.381 -47.934 1.00 94.56 101 LEU A O 1
ATOM 779 N N . ASP A 1 102 ? 26.598 -24.152 -49.796 1.00 92.25 102 ASP A N 1
ATOM 780 C CA . ASP A 1 102 ? 26.371 -22.897 -49.084 1.00 92.25 102 ASP A CA 1
ATOM 781 C C . ASP A 1 102 ? 24.973 -22.855 -48.442 1.00 92.25 102 ASP A C 1
ATOM 783 O O . ASP A 1 102 ? 24.835 -22.393 -47.306 1.00 92.25 102 ASP A O 1
ATOM 787 N N . ALA A 1 103 ? 23.956 -23.438 -49.083 1.00 94.94 103 ALA A N 1
ATOM 788 C CA . ALA A 1 103 ? 22.633 -23.627 -48.494 1.00 94.94 103 ALA A CA 1
ATOM 789 C C . ALA A 1 103 ? 22.671 -24.574 -47.281 1.00 94.94 103 ALA A C 1
ATOM 791 O O . ALA A 1 103 ? 22.046 -24.287 -46.257 1.00 94.94 103 ALA A O 1
ATOM 792 N N . GLU A 1 104 ? 23.426 -25.676 -47.345 1.00 94.75 104 GLU A N 1
ATOM 793 C CA . GLU A 1 104 ? 23.622 -26.566 -46.196 1.00 94.75 104 GLU A CA 1
ATOM 794 C C . GLU A 1 104 ? 24.373 -25.883 -45.054 1.00 94.75 104 GLU A C 1
ATOM 796 O O . GLU A 1 104 ? 23.973 -26.027 -43.896 1.00 94.75 104 GLU A O 1
ATOM 801 N N . LYS A 1 105 ? 25.427 -25.111 -45.349 1.00 95.81 105 LYS A N 1
ATOM 802 C CA . LYS A 1 105 ? 26.136 -24.321 -44.330 1.00 95.81 105 LYS A CA 1
ATOM 803 C C . LYS A 1 105 ? 25.201 -23.324 -43.661 1.00 95.81 105 LYS A C 1
ATOM 805 O O . LYS A 1 105 ? 25.187 -23.249 -42.435 1.00 95.81 105 LYS A O 1
ATOM 810 N N . LEU A 1 106 ? 24.394 -22.601 -44.439 1.00 94.19 106 LEU A N 1
ATOM 811 C CA . LEU A 1 106 ? 23.439 -21.637 -43.901 1.00 94.19 106 LEU A CA 1
ATOM 812 C C . LEU A 1 106 ? 22.379 -22.326 -43.035 1.00 94.19 106 LEU A C 1
ATOM 814 O O . LEU A 1 106 ? 22.075 -21.845 -41.945 1.00 94.19 106 LEU A O 1
ATOM 818 N N . ARG A 1 107 ? 21.861 -23.484 -43.468 1.00 95.25 107 ARG A N 1
ATOM 819 C CA . ARG A 1 107 ? 20.922 -24.286 -42.669 1.00 95.25 107 ARG A CA 1
ATOM 820 C C . ARG A 1 107 ? 21.545 -24.759 -41.363 1.00 95.25 107 ARG A C 1
ATOM 822 O O . ARG A 1 107 ? 20.926 -24.580 -40.321 1.00 95.25 107 ARG A O 1
ATOM 829 N N . ARG A 1 108 ? 22.763 -25.308 -41.393 1.00 96.25 108 ARG A N 1
ATOM 830 C CA . ARG A 1 108 ? 23.467 -25.742 -40.173 1.00 96.25 108 ARG A CA 1
ATOM 831 C C . ARG A 1 108 ? 23.725 -24.572 -39.232 1.00 96.25 108 ARG A C 1
ATOM 833 O O . ARG A 1 108 ? 23.390 -24.672 -38.059 1.00 96.25 108 ARG A O 1
ATOM 840 N N . SER A 1 109 ? 24.222 -23.453 -39.756 1.00 95.88 109 SER A N 1
ATOM 841 C CA . SER A 1 109 ? 24.444 -22.229 -38.979 1.00 95.88 109 SER A CA 1
ATOM 842 C C . SER A 1 109 ? 23.149 -21.729 -38.334 1.00 95.88 109 SER A C 1
ATOM 844 O O . SER A 1 109 ? 23.132 -21.412 -37.150 1.00 95.88 109 SER A O 1
ATOM 846 N N . SER A 1 110 ? 22.047 -21.696 -39.088 1.00 94.38 110 SER A N 1
ATOM 847 C CA . SER A 1 110 ? 20.745 -21.250 -38.586 1.00 94.38 110 SER A CA 1
ATOM 848 C C . SER A 1 110 ? 20.150 -22.217 -37.555 1.00 94.38 110 SER A C 1
ATOM 850 O O . SER A 1 110 ? 19.575 -21.779 -36.557 1.00 94.38 110 SER A O 1
ATOM 852 N N . GLU A 1 111 ? 20.313 -23.531 -37.742 1.00 96.69 111 GLU A N 1
ATOM 853 C CA . GLU A 1 111 ? 19.895 -24.544 -36.767 1.00 96.69 111 GLU A CA 1
ATOM 854 C C . GLU A 1 111 ? 20.712 -24.458 -35.469 1.00 96.69 111 GLU A C 1
ATOM 856 O O . GLU A 1 111 ? 20.145 -24.554 -34.378 1.00 96.69 111 GLU A O 1
ATOM 861 N N . GLU A 1 112 ? 22.026 -24.252 -35.562 1.00 96.50 112 GLU A N 1
ATOM 862 C CA . GLU A 1 112 ? 22.908 -24.058 -34.407 1.00 96.50 112 GLU A CA 1
ATOM 863 C C . GLU A 1 112 ? 22.574 -22.773 -33.648 1.00 96.50 112 GLU A C 1
ATOM 865 O O . GLU A 1 112 ? 22.445 -22.801 -32.422 1.00 96.50 112 GLU A O 1
ATOM 870 N N . GLU A 1 113 ? 22.355 -21.666 -34.358 1.00 95.00 113 GLU A N 1
ATOM 871 C CA . GLU A 1 113 ? 21.942 -20.398 -33.758 1.00 95.00 113 GLU A CA 1
ATOM 872 C C . GLU A 1 113 ? 20.566 -20.518 -33.089 1.00 95.00 113 GLU A C 1
ATOM 874 O O . GLU A 1 113 ? 20.404 -20.130 -31.932 1.00 95.00 113 GLU A O 1
ATOM 879 N N . SER A 1 114 ? 19.600 -21.166 -33.747 1.00 95.94 114 SER A N 1
ATOM 880 C CA . SER A 1 114 ? 18.271 -21.419 -33.175 1.00 95.94 114 SER A CA 1
ATOM 881 C C . SER A 1 114 ? 18.350 -22.273 -31.909 1.00 95.94 114 SER A C 1
ATOM 883 O O . SER A 1 114 ? 17.715 -21.957 -30.902 1.00 95.94 114 SER A O 1
ATOM 885 N N . ARG A 1 115 ? 19.162 -23.340 -31.916 1.00 97.25 115 ARG A N 1
ATOM 886 C CA . ARG A 1 115 ? 19.402 -24.171 -30.723 1.00 97.25 115 ARG A CA 1
ATOM 887 C C . ARG A 1 115 ? 20.066 -23.377 -29.609 1.00 97.25 115 ARG A C 1
ATOM 889 O O . ARG A 1 115 ? 19.687 -23.538 -28.448 1.00 97.25 115 ARG A O 1
ATOM 896 N N . ARG A 1 116 ? 21.030 -22.517 -29.941 1.00 96.44 116 ARG A N 1
ATOM 897 C CA . ARG A 1 116 ? 21.708 -21.653 -28.971 1.00 96.44 116 ARG A CA 1
ATOM 898 C C . ARG A 1 116 ? 20.726 -20.685 -28.320 1.00 96.44 116 ARG A C 1
ATOM 900 O O . ARG A 1 116 ? 20.693 -20.615 -27.094 1.00 96.44 116 ARG A O 1
ATOM 907 N N . VAL A 1 117 ? 19.898 -20.005 -29.111 1.00 96.25 117 VAL A N 1
ATOM 908 C CA . VAL A 1 117 ? 18.872 -19.078 -28.611 1.00 96.25 117 VAL A CA 1
ATOM 909 C C . VAL A 1 117 ? 17.847 -19.812 -27.746 1.00 96.25 117 VAL A C 1
ATOM 911 O O . VAL A 1 117 ? 17.537 -19.345 -26.654 1.00 96.25 117 VAL A O 1
ATOM 914 N N . LEU A 1 118 ? 17.370 -20.988 -28.171 1.00 96.88 118 LEU A N 1
ATOM 915 C CA . LEU A 1 118 ? 16.446 -21.805 -27.374 1.00 96.88 118 LEU A CA 1
ATOM 916 C C . LEU A 1 118 ? 17.058 -22.228 -26.037 1.00 96.88 118 LEU A C 1
ATOM 918 O O . LEU A 1 118 ? 16.413 -22.093 -25.002 1.00 96.88 118 LEU A O 1
ATOM 922 N N . THR A 1 119 ? 18.311 -22.682 -26.046 1.00 96.19 119 THR A N 1
ATOM 923 C CA . THR A 1 119 ? 19.017 -23.094 -24.825 1.00 96.19 119 THR A CA 1
ATOM 924 C C . THR A 1 119 ? 19.214 -21.908 -23.882 1.00 96.19 119 THR A C 1
ATOM 926 O O . THR A 1 119 ? 18.968 -22.024 -22.685 1.00 96.19 119 THR A O 1
ATOM 929 N N . GLN A 1 120 ? 19.599 -20.741 -24.408 1.00 96.25 120 GLN A N 1
ATOM 930 C CA . GLN A 1 120 ? 19.735 -19.515 -23.616 1.00 96.25 120 GLN A CA 1
ATOM 931 C C . GLN A 1 120 ? 18.391 -19.046 -23.044 1.00 96.25 120 GLN A C 1
ATOM 933 O O . GLN A 1 120 ? 18.326 -18.636 -21.886 1.00 96.25 120 GLN A O 1
ATOM 938 N N . ALA A 1 121 ? 17.312 -19.125 -23.826 1.00 95.12 121 ALA A N 1
ATOM 939 C CA . ALA A 1 121 ? 15.969 -18.781 -23.371 1.00 95.12 121 ALA A CA 1
ATOM 940 C C . ALA A 1 121 ? 15.485 -19.730 -22.264 1.00 95.12 121 ALA A C 1
ATOM 942 O O . ALA A 1 121 ? 14.944 -19.261 -21.265 1.00 95.12 121 ALA A O 1
ATOM 943 N N . GLN A 1 122 ? 15.735 -21.037 -22.405 1.00 96.94 122 GLN A N 1
ATOM 944 C CA . GLN A 1 122 ? 15.430 -22.042 -21.381 1.00 96.94 122 GLN A CA 1
ATOM 945 C C . GLN A 1 122 ? 16.220 -21.789 -20.096 1.00 96.94 122 GLN A C 1
ATOM 947 O O . GLN A 1 122 ? 15.618 -21.650 -19.040 1.00 96.94 122 GLN A O 1
ATOM 952 N N . GLN A 1 123 ? 17.539 -21.600 -20.185 1.00 96.88 123 GLN A N 1
ATOM 953 C CA . GLN A 1 123 ? 18.378 -21.295 -19.020 1.00 96.88 123 GLN A CA 1
ATOM 954 C C . GLN A 1 123 ? 17.933 -20.019 -18.299 1.00 96.88 123 GLN A C 1
ATOM 956 O O . GLN A 1 123 ? 17.927 -19.965 -17.071 1.00 96.88 123 GLN A O 1
ATOM 961 N N . ARG A 1 124 ? 17.538 -18.985 -19.051 1.00 95.81 124 ARG A N 1
ATOM 962 C CA . ARG A 1 124 ? 17.020 -17.744 -18.469 1.00 95.81 124 ARG A CA 1
ATOM 963 C C . ARG A 1 124 ? 15.662 -17.953 -17.802 1.00 95.81 124 ARG A C 1
ATOM 965 O O . ARG A 1 124 ? 15.435 -17.386 -16.738 1.00 95.81 124 ARG A O 1
ATOM 972 N N . ALA A 1 125 ? 14.777 -18.746 -18.402 1.00 96.25 125 ALA A N 1
ATOM 973 C CA . ALA A 1 125 ? 13.493 -19.094 -17.803 1.00 96.25 125 ALA A CA 1
ATOM 974 C C . ALA A 1 125 ? 13.680 -19.900 -16.510 1.00 96.25 125 ALA A C 1
ATOM 976 O O . ALA A 1 125 ? 13.070 -19.561 -15.500 1.00 96.25 125 ALA A O 1
ATOM 977 N N . ASP A 1 126 ? 14.576 -20.887 -16.511 1.00 96.81 126 ASP A N 1
ATOM 978 C CA . ASP A 1 126 ? 14.895 -21.695 -15.333 1.00 96.81 126 ASP A CA 1
ATOM 979 C C . ASP A 1 126 ? 15.481 -20.828 -14.214 1.00 96.81 126 ASP A C 1
ATOM 981 O O . ASP A 1 126 ? 15.011 -20.887 -13.081 1.00 96.81 126 ASP A O 1
ATOM 985 N N . ALA A 1 127 ? 16.428 -19.939 -14.532 1.00 96.06 127 ALA A N 1
ATOM 986 C CA . ALA A 1 127 ? 16.992 -19.006 -13.557 1.00 96.06 127 ALA A CA 1
ATOM 987 C C . ALA A 1 127 ? 15.929 -18.067 -12.957 1.00 96.06 127 ALA A C 1
ATOM 989 O O . ALA A 1 127 ? 15.938 -17.810 -11.752 1.00 96.06 127 ALA A O 1
ATOM 990 N N . LEU A 1 128 ? 14.990 -17.579 -13.776 1.00 96.56 128 LEU A N 1
ATOM 991 C CA . LEU A 1 128 ? 13.869 -16.765 -13.302 1.00 96.56 128 LEU A CA 1
ATOM 992 C C . LEU A 1 128 ? 12.919 -17.569 -12.406 1.00 96.56 128 LEU A C 1
ATOM 994 O O . LEU A 1 128 ? 12.487 -17.053 -11.379 1.00 96.56 128 LEU A O 1
ATOM 998 N N . LEU A 1 129 ? 12.617 -18.823 -12.753 1.00 96.94 129 LEU A N 1
ATOM 999 C CA . LEU A 1 129 ? 11.769 -19.702 -11.943 1.00 96.94 129 LEU A CA 1
ATOM 1000 C C . LEU A 1 129 ? 12.418 -20.048 -10.604 1.00 96.94 129 LEU A C 1
ATOM 1002 O O . LEU A 1 129 ? 11.735 -20.023 -9.579 1.00 96.94 129 LEU A O 1
ATOM 1006 N N . THR A 1 130 ? 13.721 -20.332 -10.593 1.00 97.00 130 THR A N 1
ATOM 1007 C CA . THR A 1 130 ? 14.486 -20.566 -9.364 1.00 97.00 130 THR A CA 1
ATOM 1008 C C . THR A 1 130 ? 14.494 -19.316 -8.493 1.00 97.00 130 THR A C 1
ATOM 1010 O O . THR A 1 130 ? 14.098 -19.396 -7.336 1.00 97.00 130 THR A O 1
ATOM 1013 N N . SER A 1 131 ? 14.829 -18.149 -9.052 1.00 96.19 131 SER A N 1
ATOM 1014 C CA . SER A 1 131 ? 14.839 -16.891 -8.297 1.00 96.19 131 SER A CA 1
ATOM 1015 C C . SER A 1 131 ? 13.456 -16.529 -7.744 1.00 96.19 131 SER A C 1
ATOM 1017 O O . SER A 1 131 ? 13.338 -16.147 -6.581 1.00 96.19 131 SER A O 1
ATOM 1019 N N . ALA A 1 132 ? 12.392 -16.706 -8.533 1.00 94.81 132 ALA A N 1
ATOM 1020 C CA . ALA A 1 132 ? 11.024 -16.470 -8.080 1.00 94.81 132 ALA A CA 1
ATOM 1021 C C . ALA A 1 132 ? 10.609 -17.452 -6.971 1.00 94.81 132 ALA A C 1
ATOM 1023 O O . ALA A 1 132 ? 9.913 -17.065 -6.034 1.00 94.81 132 ALA A O 1
ATOM 1024 N N . SER A 1 133 ? 11.053 -18.709 -7.057 1.00 96.19 133 SER A N 1
ATOM 1025 C CA . SER A 1 133 ? 10.776 -19.737 -6.050 1.00 96.19 133 SER A CA 1
ATOM 1026 C C . SER A 1 133 ? 11.532 -19.466 -4.744 1.00 96.19 133 SER A C 1
ATOM 1028 O O . SER A 1 133 ? 10.929 -19.541 -3.679 1.00 96.19 133 SER A O 1
ATOM 1030 N N . GLU A 1 134 ? 12.803 -19.057 -4.807 1.00 96.69 134 GLU A N 1
ATOM 1031 C CA . GLU A 1 134 ? 13.587 -18.618 -3.641 1.00 96.69 134 GLU A CA 1
ATOM 1032 C C . GLU A 1 134 ? 12.957 -17.388 -2.972 1.00 96.69 134 GLU A C 1
ATOM 1034 O O . GLU A 1 134 ? 12.781 -17.356 -1.755 1.00 96.69 134 GLU A O 1
ATOM 1039 N N . GLN A 1 135 ? 12.539 -16.391 -3.760 1.00 95.88 135 GLN A N 1
ATOM 1040 C CA . GLN A 1 135 ? 11.827 -15.219 -3.241 1.00 95.88 135 GLN A CA 1
ATOM 1041 C C . GLN A 1 135 ? 10.497 -15.605 -2.582 1.00 95.88 135 GLN A C 1
ATOM 1043 O O . GLN A 1 135 ? 10.180 -15.109 -1.500 1.00 95.88 135 GLN A O 1
ATOM 1048 N N . ALA A 1 136 ? 9.733 -16.514 -3.193 1.00 95.31 136 ALA A N 1
ATOM 1049 C CA . ALA A 1 136 ? 8.489 -17.012 -2.619 1.00 95.31 136 ALA A CA 1
ATOM 1050 C C . ALA A 1 136 ? 8.728 -17.775 -1.306 1.00 95.31 136 ALA A C 1
ATOM 1052 O O . ALA A 1 136 ? 7.974 -17.581 -0.353 1.00 95.31 136 ALA A O 1
ATOM 1053 N N . GLU A 1 137 ? 9.778 -18.595 -1.212 1.00 96.81 137 GLU A N 1
ATOM 1054 C CA . GLU A 1 137 ? 10.147 -19.285 0.030 1.00 96.81 137 GLU A CA 1
ATOM 1055 C C . GLU A 1 137 ? 10.572 -18.317 1.134 1.00 96.81 137 GLU A C 1
ATOM 1057 O O . GLU A 1 137 ? 10.177 -18.506 2.287 1.00 96.81 137 GLU A O 1
ATOM 1062 N N . ILE A 1 138 ? 11.316 -17.258 0.801 1.00 96.75 138 ILE A N 1
ATOM 1063 C CA . ILE A 1 138 ? 11.690 -16.208 1.758 1.00 96.75 138 ILE A CA 1
ATOM 1064 C C . ILE A 1 138 ? 10.437 -15.508 2.285 1.00 96.75 138 ILE A C 1
ATOM 1066 O O . ILE A 1 138 ? 10.279 -15.384 3.499 1.00 96.75 138 ILE A O 1
ATOM 1070 N N . ILE A 1 139 ? 9.517 -15.109 1.401 1.00 95.19 139 ILE A N 1
ATOM 1071 C CA . ILE A 1 139 ? 8.261 -14.452 1.792 1.00 95.19 139 ILE A CA 1
ATOM 1072 C C . ILE A 1 139 ? 7.401 -15.394 2.642 1.00 95.19 139 ILE A C 1
ATOM 1074 O O . ILE A 1 139 ? 6.892 -14.987 3.683 1.00 95.19 139 ILE A O 1
ATOM 1078 N N . LEU A 1 140 ? 7.261 -16.662 2.245 1.00 96.06 140 LEU A N 1
ATOM 1079 C CA . LEU A 1 140 ? 6.487 -17.653 2.996 1.00 96.06 140 LEU A CA 1
ATOM 1080 C C . LEU A 1 140 ? 7.098 -17.942 4.367 1.00 96.06 140 LEU A C 1
ATOM 1082 O O . LEU A 1 140 ? 6.366 -18.099 5.342 1.00 96.06 140 LEU A O 1
ATOM 1086 N N . THR A 1 141 ? 8.423 -18.023 4.456 1.00 96.44 141 THR A N 1
ATOM 1087 C CA . THR A 1 141 ? 9.127 -18.257 5.722 1.00 96.44 141 THR A CA 1
ATOM 1088 C C . THR A 1 141 ? 9.039 -17.032 6.626 1.00 96.44 141 THR A C 1
ATOM 1090 O O . THR A 1 141 ? 8.750 -17.187 7.810 1.00 96.44 141 THR A O 1
ATOM 1093 N N . GLY A 1 142 ? 9.198 -15.827 6.070 1.00 97.12 142 GLY A N 1
ATOM 1094 C CA . GLY A 1 142 ? 8.975 -14.562 6.772 1.00 97.12 142 GLY A CA 1
ATOM 1095 C C . GLY A 1 142 ? 7.559 -14.481 7.336 1.00 97.12 142 GLY A C 1
ATOM 1096 O O . GLY A 1 142 ? 7.392 -14.411 8.546 1.00 97.12 142 GLY A O 1
ATOM 1097 N N . ALA A 1 143 ? 6.542 -14.660 6.490 1.00 93.31 143 ALA A N 1
ATOM 1098 C CA . ALA A 1 143 ? 5.143 -14.642 6.911 1.00 93.31 143 ALA A CA 1
ATOM 1099 C C . ALA A 1 143 ? 4.820 -15.716 7.965 1.00 93.31 143 ALA A C 1
ATOM 1101 O O . ALA A 1 143 ? 4.057 -15.468 8.895 1.00 93.31 143 ALA A O 1
ATOM 1102 N N . ARG A 1 144 ? 5.402 -16.920 7.859 1.00 95.81 144 ARG A N 1
ATOM 1103 C CA . ARG A 1 144 ? 5.240 -17.968 8.882 1.00 95.81 144 ARG A CA 1
ATOM 1104 C C . ARG A 1 144 ? 5.869 -17.575 10.214 1.00 95.81 144 ARG A C 1
ATOM 1106 O O . ARG A 1 144 ? 5.267 -17.841 11.251 1.00 95.81 144 ARG A O 1
ATOM 1113 N N . ASN A 1 145 ? 7.050 -16.964 10.186 1.00 96.75 145 ASN A N 1
ATOM 1114 C CA . ASN A 1 145 ? 7.715 -16.482 11.390 1.00 96.75 145 ASN A CA 1
ATOM 1115 C C . ASN A 1 145 ? 6.929 -15.335 12.026 1.00 96.75 145 ASN A C 1
ATOM 1117 O O . ASN A 1 145 ? 6.712 -15.382 13.230 1.00 96.75 145 ASN A O 1
ATOM 1121 N N . ASP A 1 146 ? 6.428 -14.391 11.230 1.00 95.19 146 ASP A N 1
ATOM 1122 C CA . ASP A 1 146 ? 5.613 -13.267 11.703 1.00 95.19 146 ASP A CA 1
ATOM 1123 C C . ASP A 1 146 ? 4.299 -13.744 12.338 1.00 95.19 146 ASP A C 1
ATOM 1125 O O . ASP A 1 146 ? 3.891 -13.269 13.395 1.00 95.19 146 ASP A O 1
ATOM 1129 N N . VAL A 1 147 ? 3.645 -14.749 11.748 1.00 96.31 147 VAL A N 1
ATOM 1130 C CA . VAL A 1 147 ? 2.452 -15.366 12.349 1.00 96.31 147 VAL A CA 1
ATOM 1131 C C . VAL A 1 147 ? 2.805 -16.102 13.644 1.00 96.31 147 VAL A C 1
ATOM 1133 O O . VAL A 1 147 ? 2.038 -16.056 14.608 1.00 96.31 147 VAL A O 1
ATOM 1136 N N . ALA A 1 148 ? 3.953 -16.782 13.699 1.00 95.12 148 ALA A N 1
ATOM 1137 C CA . ALA A 1 148 ? 4.396 -17.477 14.903 1.00 95.12 148 ALA A CA 1
ATOM 1138 C C . ALA A 1 148 ? 4.740 -16.500 16.040 1.00 95.12 148 ALA A C 1
ATOM 1140 O O . ALA A 1 148 ? 4.342 -16.744 17.181 1.00 95.12 148 ALA A O 1
ATOM 1141 N N . THR A 1 149 ? 5.425 -15.391 15.746 1.00 96.06 149 THR A N 1
ATOM 1142 C CA . THR A 1 149 ? 5.740 -14.340 16.725 1.00 96.06 149 THR A CA 1
ATOM 1143 C C . THR A 1 149 ? 4.474 -13.640 17.190 1.00 96.06 149 THR A C 1
ATOM 1145 O O . THR A 1 149 ? 4.237 -13.587 18.394 1.00 96.06 149 THR A O 1
ATOM 1148 N N . GLN A 1 150 ? 3.595 -13.228 16.272 1.00 96.44 150 GLN A N 1
ATOM 1149 C CA . GLN A 1 150 ? 2.319 -12.603 16.619 1.00 96.44 150 GLN A CA 1
ATOM 1150 C C . GLN A 1 150 ? 1.437 -13.538 17.459 1.00 96.44 150 GLN A C 1
ATOM 1152 O O . GLN A 1 150 ? 0.800 -13.109 18.419 1.00 96.44 150 GLN A O 1
ATOM 1157 N N . SER A 1 151 ? 1.417 -14.838 17.146 1.00 96.94 151 SER A N 1
ATOM 1158 C CA . SER A 1 151 ? 0.691 -15.825 17.950 1.00 96.94 151 SER A CA 1
ATOM 1159 C C . SER A 1 151 ? 1.308 -15.998 19.340 1.00 96.94 151 SER A C 1
ATOM 1161 O O . SER A 1 151 ? 0.575 -16.099 20.326 1.00 96.94 151 SER A O 1
ATOM 1163 N N . ALA A 1 152 ? 2.637 -16.016 19.453 1.00 95.56 152 ALA A N 1
ATOM 1164 C CA . ALA A 1 152 ? 3.321 -16.095 20.741 1.00 95.56 152 ALA A CA 1
ATOM 1165 C C . ALA A 1 152 ? 3.062 -14.847 21.602 1.00 95.56 152 ALA A C 1
ATOM 1167 O O . ALA A 1 152 ? 2.756 -14.982 22.786 1.00 95.56 152 ALA A O 1
ATOM 1168 N N . GLU A 1 153 ? 3.114 -13.654 21.007 1.00 95.00 153 GLU A N 1
ATOM 1169 C CA . GLU A 1 153 ? 2.810 -12.381 21.667 1.00 95.00 153 GLU A CA 1
ATOM 1170 C C . GLU A 1 153 ? 1.354 -12.324 22.137 1.00 95.00 153 GLU A C 1
ATOM 1172 O O . GLU A 1 153 ? 1.106 -12.071 23.315 1.00 95.00 153 GLU A O 1
ATOM 1177 N N . ALA A 1 154 ? 0.398 -12.667 21.268 1.00 93.94 154 ALA A N 1
ATOM 1178 C CA . ALA A 1 154 ? -1.020 -12.699 21.619 1.00 93.94 154 ALA A CA 1
ATOM 1179 C C . ALA A 1 154 ? -1.324 -13.712 22.737 1.00 93.94 154 ALA A C 1
ATOM 1181 O O . ALA A 1 154 ? -2.136 -13.441 23.623 1.00 93.94 154 ALA A O 1
ATOM 1182 N N . ASN A 1 155 ? -0.665 -14.877 22.735 1.00 95.31 155 ASN A N 1
ATOM 1183 C CA . ASN A 1 155 ? -0.800 -15.850 23.820 1.00 95.31 155 ASN A CA 1
ATOM 1184 C C . ASN A 1 155 ? -0.191 -15.330 25.130 1.00 95.31 155 ASN A C 1
ATOM 1186 O O . ASN A 1 155 ? -0.812 -15.480 26.179 1.00 95.31 155 ASN A O 1
ATOM 1190 N N . ALA A 1 156 ? 0.980 -14.690 25.080 1.00 96.12 156 ALA A N 1
ATOM 1191 C CA . ALA A 1 156 ? 1.609 -14.107 26.262 1.00 96.12 156 ALA A CA 1
ATOM 1192 C C . ALA A 1 156 ? 0.767 -12.966 26.856 1.00 96.12 156 ALA A C 1
ATOM 1194 O O . ALA A 1 156 ? 0.654 -12.855 28.076 1.00 96.12 156 ALA A O 1
ATOM 1195 N N . GLU A 1 157 ? 0.153 -12.135 26.015 1.00 95.69 157 GLU A N 1
ATOM 1196 C CA . GLU A 1 157 ? -0.760 -11.078 26.451 1.00 95.69 157 GLU A CA 1
ATOM 1197 C C . GLU A 1 157 ? -2.052 -11.649 27.044 1.00 95.69 157 GLU A C 1
ATOM 1199 O O . GLU A 1 157 ? -2.450 -11.244 28.136 1.00 95.69 157 GLU A O 1
ATOM 1204 N N . ARG A 1 158 ? -2.649 -12.664 26.404 1.00 96.94 158 ARG A N 1
ATOM 1205 C CA . ARG A 1 158 ? -3.790 -13.401 26.969 1.00 96.94 158 ARG A CA 1
ATOM 1206 C C . ARG A 1 158 ? -3.463 -13.957 28.354 1.00 96.94 158 ARG A C 1
ATOM 1208 O O . ARG A 1 158 ? -4.270 -13.815 29.268 1.00 96.94 158 ARG A O 1
ATOM 1215 N N . ASP A 1 159 ? -2.308 -14.595 28.516 1.00 96.56 159 ASP A N 1
ATOM 1216 C CA . ASP A 1 159 ? -1.923 -15.210 29.786 1.00 96.56 159 ASP A CA 1
ATOM 1217 C C . ASP A 1 159 ? -1.683 -14.144 30.872 1.00 96.56 159 ASP A C 1
ATOM 1219 O O . ASP A 1 159 ? -2.128 -14.318 32.007 1.00 96.56 159 ASP A O 1
ATOM 1223 N N . ARG A 1 160 ? -1.095 -12.988 30.519 1.00 97.06 160 ARG A N 1
ATOM 1224 C CA . ARG A 1 160 ? -0.977 -11.830 31.427 1.00 97.06 160 ARG A CA 1
ATOM 1225 C C . ARG A 1 160 ? -2.340 -11.310 31.880 1.00 97.06 160 ARG A C 1
ATOM 1227 O O . ARG A 1 160 ? -2.530 -11.133 33.080 1.00 97.06 160 ARG A O 1
ATOM 1234 N N . LEU A 1 161 ? -3.279 -11.114 30.951 1.00 95.12 161 LEU A N 1
ATOM 1235 C CA . LEU A 1 161 ? -4.637 -10.653 31.263 1.00 95.12 161 LEU A CA 1
ATOM 1236 C C . LEU A 1 161 ? -5.390 -11.658 32.140 1.00 95.12 161 LEU A C 1
ATOM 1238 O O . LEU A 1 161 ? -6.097 -11.265 33.063 1.00 95.12 161 LEU A O 1
ATOM 1242 N N . LEU A 1 162 ? -5.219 -12.961 31.895 1.00 97.12 162 LEU A N 1
ATOM 1243 C CA . LEU A 1 162 ? -5.806 -14.001 32.742 1.00 97.12 162 LEU A CA 1
ATOM 1244 C C . LEU A 1 162 ? -5.225 -13.980 34.160 1.00 97.12 162 LEU A C 1
ATOM 1246 O O . LEU A 1 162 ? -5.975 -14.136 35.122 1.00 97.12 162 LEU A O 1
ATOM 1250 N N . ASP A 1 163 ? -3.917 -13.783 34.311 1.00 96.75 163 ASP A N 1
ATOM 1251 C CA . ASP A 1 163 ? -3.276 -13.698 35.626 1.00 96.75 163 ASP A CA 1
ATOM 1252 C C . ASP A 1 163 ? -3.601 -12.395 36.368 1.00 96.75 163 ASP A C 1
ATOM 1254 O O . ASP A 1 163 ? -3.638 -12.380 37.600 1.00 96.75 163 ASP A O 1
ATOM 1258 N N . GLU A 1 164 ? -3.827 -11.297 35.652 1.00 96.69 164 GLU A N 1
ATOM 1259 C CA . GLU A 1 164 ? -4.322 -10.041 36.218 1.00 96.69 164 GLU A CA 1
ATOM 1260 C C . GLU A 1 164 ? -5.774 -10.187 36.683 1.00 96.69 164 GLU A C 1
ATOM 1262 O O . GLU A 1 164 ? -6.051 -9.990 37.865 1.00 96.69 164 GLU A O 1
ATOM 1267 N N . ALA A 1 165 ? -6.665 -10.692 35.824 1.00 94.69 165 ALA A N 1
ATOM 1268 C CA . ALA A 1 165 ? -8.061 -10.955 36.174 1.00 94.69 165 ALA A CA 1
ATOM 1269 C C . ALA A 1 165 ? -8.198 -11.942 37.348 1.00 94.69 165 ALA A C 1
ATOM 1271 O O . ALA A 1 165 ? -9.063 -11.779 38.209 1.00 94.69 165 ALA A O 1
ATOM 1272 N N . ARG A 1 166 ? -7.329 -12.961 37.429 1.00 97.06 166 ARG A N 1
ATOM 1273 C CA . ARG A 1 166 ? -7.270 -13.876 38.584 1.00 97.06 166 ARG A CA 1
ATOM 1274 C C . ARG A 1 166 ? -6.864 -13.156 39.863 1.00 97.06 166 ARG A C 1
ATOM 1276 O O . ARG A 1 166 ? -7.493 -13.381 40.893 1.00 97.06 166 ARG A O 1
ATOM 1283 N N . ARG A 1 167 ? -5.838 -12.302 39.807 1.00 96.62 167 ARG A N 1
ATOM 1284 C CA . ARG A 1 167 ? -5.381 -11.523 40.966 1.00 96.62 167 ARG A CA 1
ATOM 1285 C C . ARG A 1 167 ? -6.447 -10.546 41.441 1.00 96.62 167 ARG A C 1
ATOM 1287 O O . ARG A 1 167 ? -6.695 -10.472 42.640 1.00 96.62 167 ARG A O 1
ATOM 1294 N N . GLU A 1 168 ? -7.114 -9.852 40.526 1.00 95.62 168 GLU A N 1
ATOM 1295 C CA . GLU A 1 168 ? -8.241 -8.981 40.863 1.00 95.62 168 GLU A CA 1
ATOM 1296 C C . GLU A 1 168 ? -9.391 -9.769 41.493 1.00 95.62 168 GLU A C 1
ATOM 1298 O O . GLU A 1 168 ? -9.866 -9.402 42.566 1.00 95.62 168 GLU A O 1
ATOM 1303 N N . ALA A 1 169 ? -9.776 -10.908 40.908 1.00 94.81 169 ALA A N 1
ATOM 1304 C CA . ALA A 1 169 ? -10.812 -11.768 41.474 1.00 94.81 169 ALA A CA 1
ATOM 1305 C C . ALA A 1 169 ? -10.447 -12.283 42.878 1.00 94.81 169 ALA A C 1
ATOM 1307 O O . ALA A 1 169 ? -11.307 -12.336 43.758 1.00 94.81 169 ALA A O 1
ATOM 1308 N N . GLU A 1 170 ? -9.182 -12.639 43.123 1.00 96.25 170 GLU A N 1
ATOM 1309 C CA . GLU A 1 170 ? -8.700 -13.023 44.455 1.00 96.25 170 GLU A CA 1
ATOM 1310 C C . GLU A 1 170 ? -8.730 -11.857 45.446 1.00 96.25 170 GLU A C 1
ATOM 1312 O O . GLU A 1 170 ? -9.120 -12.054 46.599 1.00 96.25 170 GLU A O 1
ATOM 1317 N N . LEU A 1 171 ? -8.371 -10.646 45.014 1.00 96.62 171 LEU A N 1
ATOM 1318 C CA . LEU A 1 171 ? -8.445 -9.444 45.842 1.00 96.62 171 LEU A CA 1
ATOM 1319 C C . LEU A 1 171 ? -9.890 -9.111 46.217 1.00 96.62 171 LEU A C 1
ATOM 1321 O O . LEU A 1 171 ? -10.162 -8.903 47.400 1.00 96.62 171 LEU A O 1
ATOM 1325 N N . THR A 1 172 ? -10.815 -9.131 45.253 1.00 94.94 172 THR A N 1
ATOM 1326 C CA . THR A 1 172 ? -12.249 -8.913 45.492 1.00 94.94 172 THR A CA 1
ATOM 1327 C C . THR A 1 172 ? -12.840 -10.005 46.376 1.00 94.94 172 THR A C 1
ATOM 1329 O O . THR A 1 172 ? -13.602 -9.713 47.295 1.00 94.94 172 THR A O 1
ATOM 1332 N N . ARG A 1 173 ? -12.467 -11.275 46.162 1.00 96.88 173 ARG A N 1
ATOM 1333 C CA . ARG A 1 173 ? -12.904 -12.365 47.045 1.00 96.88 173 ARG A CA 1
ATOM 1334 C C . ARG A 1 173 ? -12.386 -12.150 48.464 1.00 96.88 173 ARG A C 1
ATOM 1336 O O . ARG A 1 173 ? -13.149 -12.268 49.413 1.00 96.88 173 ARG A O 1
ATOM 1343 N N . SER A 1 174 ? -11.113 -11.794 48.614 1.00 96.25 174 SER A N 1
ATOM 1344 C CA . SER A 1 174 ? -10.500 -11.544 49.919 1.00 96.25 174 SER A CA 1
ATOM 1345 C C . SER A 1 174 ? -11.103 -10.326 50.628 1.00 96.25 174 SER A C 1
ATOM 1347 O O . SER A 1 174 ? -11.261 -10.355 51.849 1.00 96.25 174 SER A O 1
ATOM 1349 N N . SER A 1 175 ? -11.456 -9.256 49.904 1.00 96.06 175 SER A N 1
ATOM 1350 C CA . SER A 1 175 ? -12.159 -8.111 50.493 1.00 96.06 175 SER A CA 1
ATOM 1351 C C . SER A 1 175 ? -13.569 -8.494 50.931 1.00 96.06 175 SER A C 1
ATOM 1353 O O . SER A 1 175 ? -13.913 -8.243 52.081 1.00 96.06 175 SER A O 1
ATOM 1355 N N . ALA A 1 176 ? -14.325 -9.195 50.082 1.00 94.25 176 ALA A N 1
ATOM 1356 C CA . ALA A 1 176 ? -15.667 -9.672 50.408 1.00 94.25 176 ALA A CA 1
ATOM 1357 C C . ALA A 1 176 ? -15.669 -10.645 51.602 1.00 94.25 176 ALA A C 1
ATOM 1359 O O . ALA A 1 176 ? -16.532 -10.560 52.470 1.00 94.25 176 ALA A O 1
ATOM 1360 N N . GLU A 1 177 ? -14.683 -11.544 51.698 1.00 96.44 177 GLU A N 1
ATOM 1361 C CA . GLU A 1 177 ? -14.514 -12.439 52.851 1.00 96.44 177 GLU A CA 1
ATOM 1362 C C . GLU A 1 177 ? -14.241 -11.657 54.145 1.00 96.44 177 GLU A C 1
ATOM 1364 O O . GLU A 1 177 ? -14.819 -11.975 55.186 1.00 96.44 177 GLU A O 1
ATOM 1369 N N . ARG A 1 178 ? -13.394 -10.618 54.093 1.00 95.19 178 ARG A N 1
ATOM 1370 C CA . ARG A 1 178 ? -13.129 -9.748 55.252 1.00 95.19 178 ARG A CA 1
ATOM 1371 C C . ARG A 1 178 ? -14.364 -8.956 55.670 1.00 95.19 178 ARG A C 1
ATOM 1373 O O . ARG A 1 178 ? -14.643 -8.876 56.863 1.00 95.19 178 ARG A O 1
ATOM 1380 N N . GLU A 1 179 ? -15.097 -8.396 54.714 1.00 94.75 179 GLU A N 1
ATOM 1381 C CA . GLU A 1 179 ? -16.337 -7.657 54.969 1.00 94.75 179 GLU A CA 1
ATOM 1382 C C . GLU A 1 179 ? -17.405 -8.568 55.582 1.00 94.75 179 GLU A C 1
ATOM 1384 O O . GLU A 1 179 ? -17.955 -8.241 56.631 1.00 94.75 179 GLU A O 1
ATOM 1389 N N . ALA A 1 180 ? -17.612 -9.762 55.019 1.00 94.44 180 ALA A N 1
ATOM 1390 C CA . ALA A 1 180 ? -18.552 -10.744 55.554 1.00 94.44 180 ALA A CA 1
ATOM 1391 C C . ALA A 1 180 ? -18.171 -11.222 56.967 1.00 94.44 180 ALA A C 1
ATOM 1393 O O . ALA A 1 180 ? -19.047 -11.470 57.798 1.00 94.44 180 ALA A O 1
ATOM 1394 N N . LEU A 1 181 ? -16.874 -11.366 57.266 1.00 96.62 181 LEU A N 1
ATOM 1395 C CA . LEU A 1 181 ? -16.405 -11.675 58.620 1.00 96.62 181 LEU A CA 1
ATOM 1396 C C . LEU A 1 181 ? -16.669 -10.516 59.586 1.00 96.62 181 LEU A C 1
ATOM 1398 O O . LEU A 1 181 ? -17.190 -10.755 60.673 1.00 96.62 181 LEU A O 1
ATOM 1402 N N . ALA A 1 182 ? -16.376 -9.277 59.189 1.00 94.62 182 ALA A N 1
ATOM 1403 C CA . ALA A 1 182 ? -16.642 -8.099 60.010 1.00 94.62 182 ALA A CA 1
ATOM 1404 C C . ALA A 1 182 ? -18.147 -7.921 60.289 1.00 94.62 182 ALA A C 1
ATOM 1406 O O . ALA A 1 182 ? -18.541 -7.630 61.422 1.00 94.62 182 ALA A O 1
ATOM 1407 N N . GLU A 1 183 ? -18.998 -8.154 59.290 1.00 94.94 183 GLU A N 1
ATOM 1408 C CA . GLU A 1 183 ? -20.456 -8.125 59.435 1.00 94.94 183 GLU A CA 1
ATOM 1409 C C . GLU A 1 183 ? -20.955 -9.251 60.355 1.00 94.94 183 GLU A C 1
ATOM 1411 O O . GLU A 1 183 ? -21.779 -9.030 61.239 1.00 94.94 183 GLU A O 1
ATOM 1416 N N . ARG A 1 184 ? -20.392 -10.460 60.243 1.00 95.38 184 ARG A N 1
ATOM 1417 C CA . ARG A 1 184 ? -20.710 -11.555 61.174 1.00 95.38 184 ARG A CA 1
ATOM 1418 C C . ARG A 1 184 ? -20.274 -11.260 62.603 1.00 95.38 184 ARG A C 1
ATOM 1420 O O . ARG A 1 184 ? -21.022 -11.559 63.528 1.00 95.38 184 ARG A O 1
ATOM 1427 N N . GLU A 1 185 ? -19.087 -10.698 62.807 1.00 95.75 185 GLU A N 1
ATOM 1428 C CA . GLU A 1 185 ? -18.605 -10.340 64.144 1.00 95.75 185 GLU A CA 1
ATOM 1429 C C . GLU A 1 185 ? -19.424 -9.210 64.770 1.00 95.75 185 GLU A C 1
ATOM 1431 O O . GLU A 1 185 ? -19.679 -9.240 65.974 1.00 95.75 185 GLU A O 1
ATOM 1436 N N . THR A 1 186 ? -19.838 -8.220 63.977 1.00 94.81 186 THR A N 1
ATOM 1437 C CA . THR A 1 186 ? -20.732 -7.147 64.442 1.00 94.81 186 THR A CA 1
ATOM 1438 C C . THR A 1 186 ? -22.109 -7.701 64.785 1.00 94.81 186 THR A C 1
ATOM 1440 O O . THR A 1 186 ? -22.535 -7.538 65.923 1.00 94.81 186 THR A O 1
ATOM 1443 N N . ALA A 1 187 ? -22.732 -8.480 63.896 1.00 93.81 187 ALA A N 1
ATOM 1444 C CA . ALA A 1 187 ? -24.006 -9.142 64.175 1.00 93.81 187 ALA A CA 1
ATOM 1445 C C . ALA A 1 187 ? -23.936 -10.067 65.404 1.00 93.81 187 ALA A C 1
ATOM 1447 O O . ALA A 1 187 ? -24.874 -10.124 66.197 1.00 93.81 187 ALA A O 1
ATOM 1448 N N . HIS A 1 188 ? -22.819 -10.776 65.603 1.00 94.88 188 HIS A N 1
ATOM 1449 C CA . HIS A 1 188 ? -22.615 -11.605 66.790 1.00 94.88 188 HIS A CA 1
ATOM 1450 C C . HIS A 1 188 ? -22.524 -10.766 68.069 1.00 94.88 188 HIS A C 1
ATOM 1452 O O . HIS A 1 188 ? -23.157 -11.113 69.066 1.00 94.88 188 HIS A O 1
ATOM 1458 N N . ARG A 1 189 ? -21.775 -9.656 68.042 1.00 94.81 189 ARG A N 1
ATOM 1459 C CA . ARG A 1 189 ? -21.682 -8.718 69.170 1.00 94.81 189 ARG A CA 1
ATOM 1460 C C . ARG A 1 189 ? -23.033 -8.084 69.491 1.00 94.81 189 ARG A C 1
ATOM 1462 O O . ARG A 1 189 ? -23.400 -8.032 70.661 1.00 94.81 189 ARG A O 1
ATOM 1469 N N . ASP A 1 190 ? -23.789 -7.679 68.478 1.00 93.50 190 ASP A N 1
ATOM 1470 C CA . ASP A 1 190 ? -25.116 -7.087 68.650 1.00 93.50 190 ASP A CA 1
ATOM 1471 C C . ASP A 1 190 ? -26.113 -8.110 69.210 1.00 93.50 190 ASP A C 1
ATOM 1473 O O . ASP A 1 190 ? -26.866 -7.803 70.134 1.00 93.50 190 ASP A O 1
ATOM 1477 N N . ALA A 1 191 ? -26.067 -9.359 68.733 1.00 92.38 191 ALA A N 1
ATOM 1478 C CA . ALA A 1 191 ? -26.871 -10.449 69.281 1.00 92.38 191 ALA A CA 1
ATOM 1479 C C . ALA A 1 191 ? -26.513 -10.748 70.746 1.00 92.38 191 ALA A C 1
ATOM 1481 O O . ALA A 1 191 ? -27.408 -10.911 71.573 1.00 92.38 191 ALA A O 1
ATOM 1482 N N . GLN A 1 192 ? -25.223 -10.781 71.095 1.00 94.62 192 GLN A N 1
ATOM 1483 C CA . GLN A 1 192 ? -24.782 -10.943 72.485 1.00 94.62 192 GLN A CA 1
ATOM 1484 C C . GLN A 1 192 ? -25.236 -9.778 73.369 1.00 94.62 192 GLN A C 1
ATOM 1486 O O . GLN A 1 192 ? -25.694 -10.010 74.486 1.00 94.62 192 GLN A O 1
ATOM 1491 N N . ALA A 1 193 ? -25.156 -8.542 72.874 1.00 93.50 193 ALA A N 1
ATOM 1492 C CA . ALA A 1 193 ? -25.635 -7.366 73.592 1.00 93.50 193 ALA A CA 1
ATOM 1493 C C . ALA A 1 193 ? -27.155 -7.414 73.812 1.00 93.50 193 ALA A C 1
ATOM 1495 O O . ALA A 1 193 ? -27.622 -7.118 74.910 1.00 93.50 193 ALA A O 1
ATOM 1496 N N . ALA A 1 194 ? -27.924 -7.843 72.806 1.00 93.31 194 ALA A N 1
ATOM 1497 C CA . ALA A 1 194 ? -29.369 -8.021 72.919 1.00 93.31 194 ALA A CA 1
ATOM 1498 C C . ALA A 1 194 ? -29.742 -9.123 73.923 1.00 93.31 194 ALA A C 1
ATOM 1500 O O . ALA A 1 194 ? -30.649 -8.926 74.731 1.00 93.31 194 ALA A O 1
ATOM 1501 N N . ILE A 1 195 ? -29.023 -10.254 73.918 1.00 93.81 195 ILE A N 1
ATOM 1502 C CA . ILE A 1 195 ? -29.211 -11.330 74.904 1.00 93.81 195 ILE A CA 1
ATOM 1503 C C . ILE A 1 195 ? -28.900 -10.817 76.312 1.00 93.81 195 ILE A C 1
ATOM 1505 O O . ILE A 1 195 ? -29.734 -10.964 77.198 1.00 93.81 195 ILE A O 1
ATOM 1509 N N . ALA A 1 196 ? -27.760 -10.151 76.514 1.00 93.00 196 ALA A N 1
ATOM 1510 C CA . ALA A 1 196 ? -27.385 -9.606 77.818 1.00 93.00 196 ALA A CA 1
ATOM 1511 C C . ALA A 1 196 ? -28.392 -8.556 78.325 1.00 93.00 196 ALA A C 1
ATOM 1513 O O . ALA A 1 196 ? -28.719 -8.528 79.510 1.00 93.00 196 ALA A O 1
ATOM 1514 N N . ALA A 1 197 ? -28.921 -7.709 77.435 1.00 92.62 197 ALA A N 1
ATOM 1515 C CA . ALA A 1 197 ? -29.971 -6.752 77.775 1.00 92.62 197 ALA A CA 1
ATOM 1516 C C . ALA A 1 197 ? -31.277 -7.455 78.183 1.00 92.62 197 ALA A C 1
ATOM 1518 O O . ALA A 1 197 ? -31.884 -7.081 79.187 1.00 92.62 197 ALA A O 1
ATOM 1519 N N . ALA A 1 198 ? -31.682 -8.496 77.449 1.00 91.31 198 ALA A N 1
ATOM 1520 C CA . ALA A 1 198 ? -32.862 -9.293 77.772 1.00 91.31 198 ALA A CA 1
ATOM 1521 C C . ALA A 1 198 ? -32.703 -10.055 79.101 1.00 91.31 198 ALA A C 1
ATOM 1523 O O . ALA A 1 198 ? -33.644 -10.110 79.891 1.00 91.31 198 ALA A O 1
ATOM 1524 N N . GLU A 1 199 ? -31.517 -10.604 79.381 1.00 92.81 199 GLU A N 1
ATOM 1525 C CA . GLU A 1 199 ? -31.194 -11.248 80.659 1.00 92.81 199 GLU A CA 1
ATOM 1526 C C . GLU A 1 199 ? -31.256 -10.248 81.818 1.00 92.81 199 GLU A C 1
ATOM 1528 O O . GLU A 1 199 ? -31.920 -10.519 82.818 1.00 92.81 199 GLU A O 1
ATOM 1533 N N . ALA A 1 200 ? -30.662 -9.060 81.667 1.00 90.44 200 ALA A N 1
ATOM 1534 C CA . ALA A 1 200 ? -30.720 -8.007 82.681 1.00 90.44 200 ALA A CA 1
ATOM 1535 C C . ALA A 1 200 ? -32.160 -7.532 82.950 1.00 90.44 200 ALA A C 1
ATOM 1537 O O . ALA A 1 200 ? -32.541 -7.289 84.099 1.00 90.44 200 ALA A O 1
ATOM 1538 N N . GLU A 1 201 ? -32.993 -7.424 81.912 1.00 91.38 201 GLU A N 1
ATOM 1539 C CA . GLU A 1 201 ? -34.405 -7.075 82.069 1.00 91.38 201 GLU A CA 1
ATOM 1540 C C . GLU A 1 201 ? -35.208 -8.197 82.743 1.00 91.38 201 GLU A C 1
ATOM 1542 O O . GLU A 1 201 ? -36.008 -7.924 83.643 1.00 91.38 201 GLU A O 1
ATOM 1547 N N . ALA A 1 202 ? -34.960 -9.457 82.376 1.00 90.44 202 ALA A N 1
ATOM 1548 C CA . ALA A 1 202 ? -35.572 -10.614 83.020 1.00 90.44 202 ALA A CA 1
ATOM 1549 C C . ALA A 1 202 ? -35.175 -10.717 84.503 1.00 90.44 202 ALA A C 1
ATOM 1551 O O . ALA A 1 202 ? -36.029 -10.983 85.356 1.00 90.44 202 ALA A O 1
ATOM 1552 N N . GLU A 1 203 ? -33.909 -10.461 84.839 1.00 91.75 203 GLU A N 1
ATOM 1553 C CA . GLU A 1 203 ? -33.433 -10.382 86.221 1.00 91.75 203 GLU A CA 1
ATOM 1554 C C . GLU A 1 203 ? -34.107 -9.244 86.983 1.00 91.75 203 GLU A C 1
ATOM 1556 O O . GLU A 1 203 ? -34.573 -9.465 88.102 1.00 91.75 203 GLU A O 1
ATOM 1561 N N . ARG A 1 204 ? -34.233 -8.056 86.375 1.00 92.88 204 ARG A N 1
ATOM 1562 C CA . ARG A 1 204 ? -34.942 -6.917 86.972 1.00 92.88 204 ARG A CA 1
ATOM 1563 C C . ARG A 1 204 ? -36.399 -7.266 87.276 1.00 92.88 204 ARG A C 1
ATOM 1565 O O . ARG A 1 204 ? -36.827 -7.102 88.414 1.00 92.88 204 ARG A O 1
ATOM 1572 N N . LEU A 1 205 ? -37.136 -7.820 86.312 1.00 92.19 205 LEU A N 1
ATOM 1573 C CA . LEU A 1 205 ? -38.526 -8.258 86.502 1.00 92.19 205 LEU A CA 1
ATOM 1574 C C . LEU A 1 205 ? -38.639 -9.354 87.573 1.00 92.19 205 LEU A C 1
ATOM 1576 O O . LEU A 1 205 ? -39.565 -9.370 88.389 1.00 92.19 205 LEU A O 1
ATOM 1580 N N . THR A 1 206 ? -37.675 -10.274 87.619 1.00 90.75 206 THR A N 1
ATOM 1581 C CA . THR A 1 206 ? -37.628 -11.324 88.644 1.00 90.75 206 THR A CA 1
ATOM 1582 C C . THR A 1 206 ? -37.335 -10.741 90.030 1.00 90.75 206 THR A C 1
ATOM 1584 O O . THR A 1 206 ? -37.927 -11.169 91.019 1.00 90.75 206 THR A O 1
ATOM 1587 N N . ALA A 1 207 ? -36.449 -9.752 90.133 1.00 91.25 207 ALA A N 1
ATOM 1588 C CA . ALA A 1 207 ? -36.156 -9.055 91.379 1.00 91.25 207 ALA A CA 1
ATOM 1589 C C . ALA A 1 207 ? -37.360 -8.230 91.855 1.00 91.25 207 ALA A C 1
ATOM 1591 O O . ALA A 1 207 ? -37.719 -8.317 93.028 1.00 91.25 207 ALA A O 1
ATOM 1592 N N . GLU A 1 208 ? -38.025 -7.505 90.954 1.00 91.31 208 GLU A N 1
ATOM 1593 C CA . GLU A 1 208 ? -39.248 -6.746 91.235 1.00 91.31 208 GLU A CA 1
ATOM 1594 C C . GLU A 1 208 ? -40.385 -7.664 91.695 1.00 91.31 208 GLU A C 1
ATOM 1596 O O . GLU A 1 208 ? -40.995 -7.421 92.735 1.00 91.31 208 GLU A O 1
ATOM 1601 N N . SER A 1 209 ? -40.629 -8.772 90.989 1.00 87.56 209 SER A N 1
ATOM 1602 C CA . SER A 1 209 ? -41.650 -9.750 91.388 1.00 87.56 209 SER A CA 1
ATOM 1603 C C . SER A 1 209 ? -41.327 -10.424 92.727 1.00 87.56 209 SER A C 1
ATOM 1605 O O . SER A 1 209 ? -42.223 -10.596 93.555 1.00 87.56 209 SER A O 1
ATOM 1607 N N . ARG A 1 210 ? -40.054 -10.747 93.007 1.00 90.94 210 ARG A N 1
ATOM 1608 C CA . ARG A 1 210 ? -39.618 -11.250 94.325 1.00 90.94 210 ARG A CA 1
ATOM 1609 C C . ARG A 1 210 ? -39.782 -10.205 95.425 1.00 90.94 210 ARG A C 1
ATOM 1611 O O . ARG A 1 210 ? -40.220 -10.559 96.516 1.00 90.94 210 ARG A O 1
ATOM 1618 N N . ALA A 1 211 ? -39.450 -8.944 95.160 1.00 88.88 211 ALA A N 1
ATOM 1619 C CA . ALA A 1 211 ? -39.640 -7.848 96.105 1.00 88.88 211 ALA A CA 1
ATOM 1620 C C . ALA A 1 211 ? -41.129 -7.643 96.415 1.00 88.88 211 ALA A C 1
ATOM 1622 O O . ALA A 1 211 ? -41.499 -7.591 97.585 1.00 88.88 211 ALA A O 1
ATOM 1623 N N . ALA A 1 212 ? -41.990 -7.644 95.394 1.00 88.12 212 ALA A N 1
ATOM 1624 C CA . ALA A 1 212 ? -43.439 -7.580 95.555 1.00 88.12 212 ALA A CA 1
ATOM 1625 C C . ALA A 1 212 ? -43.990 -8.781 96.346 1.00 88.12 212 ALA A C 1
ATOM 1627 O O . ALA A 1 212 ? -44.813 -8.605 97.242 1.00 88.12 212 ALA A O 1
ATOM 1628 N N . ALA A 1 213 ? -43.503 -9.998 96.077 1.00 87.31 213 ALA A N 1
ATOM 1629 C CA . ALA A 1 213 ? -43.888 -11.193 96.828 1.00 87.31 213 ALA A CA 1
ATOM 1630 C C . ALA A 1 213 ? -43.439 -11.136 98.300 1.00 87.31 213 ALA A C 1
ATOM 1632 O O . ALA A 1 213 ? -44.185 -11.553 99.186 1.00 87.31 213 ALA A O 1
ATOM 1633 N N . ASN A 1 214 ? -42.238 -10.618 98.575 1.00 88.75 214 ASN A N 1
ATOM 1634 C CA . ASN A 1 214 ? -41.735 -10.437 99.937 1.00 88.75 214 ASN A CA 1
ATOM 1635 C C . ASN A 1 214 ? -42.500 -9.344 100.693 1.00 88.75 214 ASN A C 1
ATOM 1637 O O . ASN A 1 214 ? -42.810 -9.538 101.863 1.00 88.75 214 ASN A O 1
ATOM 1641 N N . GLU A 1 215 ? -42.844 -8.236 100.035 1.00 88.88 215 GLU A N 1
ATOM 1642 C CA . GLU A 1 215 ? -43.675 -7.181 100.623 1.00 88.88 215 GLU A CA 1
ATOM 1643 C C . GLU A 1 215 ? -45.075 -7.712 100.950 1.00 88.88 215 GLU A C 1
ATOM 1645 O O . GLU A 1 215 ? -45.561 -7.515 102.062 1.00 88.88 215 GLU A O 1
ATOM 1650 N N . LEU A 1 216 ? -45.689 -8.474 100.037 1.00 87.81 216 LEU A N 1
ATOM 1651 C CA . LEU A 1 216 ? -46.970 -9.129 100.297 1.00 87.81 216 LEU A CA 1
ATOM 1652 C C . LEU A 1 216 ? -46.874 -10.097 101.486 1.00 87.81 216 LEU A C 1
ATOM 1654 O O . LEU A 1 216 ? -47.736 -10.068 102.361 1.00 87.81 216 LEU A O 1
ATOM 1658 N N . ARG A 1 217 ? -45.808 -10.910 101.571 1.00 87.38 217 ARG A N 1
ATOM 1659 C CA . ARG A 1 217 ? -45.565 -11.782 102.734 1.00 87.38 217 ARG A CA 1
ATOM 1660 C C . ARG A 1 217 ? -45.429 -10.985 104.029 1.00 87.38 217 ARG A C 1
ATOM 1662 O O . ARG A 1 217 ? -46.121 -11.296 104.993 1.00 87.38 217 ARG A O 1
ATOM 1669 N N . ALA A 1 218 ? -44.613 -9.933 104.046 1.00 86.62 218 ALA A N 1
ATOM 1670 C CA . ALA A 1 218 ? -44.431 -9.085 105.222 1.00 86.62 218 ALA A CA 1
ATOM 1671 C C . ALA A 1 218 ? -45.747 -8.414 105.652 1.00 86.62 218 ALA A C 1
ATOM 1673 O O . ALA A 1 218 ? -46.032 -8.303 106.844 1.00 86.62 218 ALA A O 1
ATOM 1674 N N . GLN A 1 219 ? -46.585 -7.998 104.698 1.00 86.81 219 GLN A N 1
ATOM 1675 C CA . GLN A 1 219 ? -47.927 -7.490 104.983 1.00 86.81 219 GLN A CA 1
ATOM 1676 C C . GLN A 1 219 ? -48.824 -8.574 105.592 1.00 86.81 219 GLN A C 1
ATOM 1678 O O . GLN A 1 219 ? -49.480 -8.305 106.599 1.00 86.81 219 GLN A O 1
ATOM 1683 N N . THR A 1 220 ? -48.811 -9.799 105.055 1.00 82.19 220 THR A N 1
ATOM 1684 C CA . THR A 1 220 ? -49.580 -10.916 105.630 1.00 82.19 220 THR A CA 1
ATOM 1685 C C . THR A 1 220 ? -49.095 -11.315 107.025 1.00 82.19 220 THR A C 1
ATOM 1687 O O . THR A 1 220 ? -49.921 -11.584 107.891 1.00 82.19 220 THR A O 1
ATOM 1690 N N . GLU A 1 221 ? -47.786 -11.284 107.290 1.00 84.69 221 GLU A N 1
ATOM 1691 C CA . GLU A 1 221 ? -47.216 -11.541 108.619 1.00 84.69 221 GLU A CA 1
ATOM 1692 C C . GLU A 1 221 ? -47.638 -10.462 109.622 1.00 84.69 221 GLU A C 1
ATOM 1694 O O . GLU A 1 221 ? -48.125 -10.788 110.702 1.00 84.69 221 GLU A O 1
ATOM 1699 N N . ARG A 1 222 ? -47.565 -9.175 109.247 1.00 82.69 222 ARG A N 1
ATOM 1700 C CA . ARG A 1 222 ? -48.059 -8.071 110.093 1.00 82.69 222 ARG A CA 1
ATOM 1701 C C . ARG A 1 222 ? -49.554 -8.201 110.394 1.00 82.69 222 ARG A C 1
ATOM 1703 O O . ARG A 1 222 ? -49.973 -7.915 111.514 1.00 82.69 222 ARG A O 1
ATOM 1710 N N . GLN A 1 223 ? -50.358 -8.618 109.415 1.00 81.81 223 GLN A N 1
ATOM 1711 C CA . GLN A 1 223 ? -51.789 -8.864 109.611 1.00 81.81 223 GLN A CA 1
ATOM 1712 C C . GLN A 1 223 ? -52.044 -10.066 110.534 1.00 81.81 223 GLN A C 1
ATOM 1714 O O . GLN A 1 223 ? -52.896 -9.974 111.415 1.00 81.81 223 GLN A O 1
ATOM 1719 N N . ALA A 1 224 ? -51.283 -11.156 110.392 1.00 79.19 224 ALA A N 1
ATOM 1720 C CA . ALA A 1 224 ? -51.366 -12.318 111.275 1.00 79.19 224 ALA A CA 1
ATOM 1721 C C . ALA A 1 224 ? -50.956 -11.975 112.720 1.00 79.19 224 ALA A C 1
ATOM 1723 O O . ALA A 1 224 ? -51.651 -12.346 113.662 1.00 79.19 224 ALA A O 1
ATOM 1724 N N . GLU A 1 225 ? -49.885 -11.200 112.912 1.00 81.44 225 GLU A N 1
ATOM 1725 C CA . GLU A 1 225 ? -49.478 -10.719 114.237 1.00 81.44 225 GLU A CA 1
ATOM 1726 C C . GLU A 1 225 ? -50.516 -9.790 114.874 1.00 81.44 225 GLU A C 1
ATOM 1728 O O . GLU A 1 225 ? -50.757 -9.872 116.077 1.00 81.44 225 GLU A O 1
ATOM 1733 N N . ALA A 1 226 ? -51.126 -8.889 114.097 1.00 78.00 226 ALA A N 1
ATOM 1734 C CA . ALA A 1 226 ? -52.194 -8.021 114.589 1.00 78.00 226 ALA A CA 1
ATOM 1735 C C . ALA A 1 226 ? -53.416 -8.841 115.031 1.00 78.00 226 ALA A C 1
ATOM 1737 O O . ALA A 1 226 ? -53.997 -8.564 116.080 1.00 78.00 226 ALA A O 1
ATOM 1738 N N . PHE A 1 227 ? -53.752 -9.889 114.274 1.00 76.94 227 PHE A N 1
ATOM 1739 C CA . PHE A 1 227 ? -54.821 -10.821 114.617 1.00 76.94 227 PHE A CA 1
ATOM 1740 C C . PHE A 1 227 ? -54.523 -11.602 115.908 1.00 76.94 227 PHE A C 1
ATOM 1742 O O . PHE A 1 227 ? -55.382 -11.690 116.784 1.00 76.94 227 PHE A O 1
ATOM 1749 N N . GLU A 1 228 ? -53.297 -12.106 116.085 1.00 77.00 228 GLU A N 1
ATOM 1750 C CA . GLU A 1 228 ? -52.885 -12.782 117.327 1.00 77.00 228 GLU A CA 1
ATOM 1751 C C . GLU A 1 228 ? -52.878 -11.833 118.539 1.00 77.00 228 GLU A C 1
ATOM 1753 O O . GLU A 1 228 ? -53.306 -12.218 119.628 1.00 77.00 228 GLU A O 1
ATOM 1758 N N . ARG A 1 229 ? -52.473 -10.565 118.370 1.00 76.38 229 ARG A N 1
ATOM 1759 C CA . ARG A 1 229 ? -52.566 -9.553 119.443 1.00 76.38 229 ARG A CA 1
ATOM 1760 C C . ARG A 1 229 ? -54.013 -9.284 119.844 1.00 76.38 229 ARG A C 1
ATOM 1762 O O . ARG A 1 229 ? -54.313 -9.298 121.034 1.00 76.38 229 ARG A O 1
ATOM 1769 N N . GLN A 1 230 ? -54.907 -9.114 118.871 1.00 76.44 230 GLN A N 1
ATOM 1770 C CA . GLN A 1 230 ? -56.335 -8.917 119.126 1.00 76.44 230 GLN A CA 1
ATOM 1771 C C . GLN A 1 230 ? -56.951 -10.127 119.845 1.00 76.44 230 GLN A C 1
ATOM 1773 O O . GLN A 1 230 ? -57.750 -9.976 120.768 1.00 76.44 230 GLN A O 1
ATOM 1778 N N . ARG A 1 231 ? -56.543 -11.346 119.470 1.00 75.19 231 ARG A N 1
ATOM 1779 C CA . ARG A 1 231 ? -56.953 -12.575 120.159 1.00 75.19 231 ARG A CA 1
ATOM 1780 C C . ARG A 1 231 ? -56.488 -12.597 121.621 1.00 75.19 231 ARG A C 1
ATOM 1782 O O . ARG A 1 231 ? -57.291 -12.912 122.495 1.00 75.19 231 ARG A O 1
ATOM 1789 N N . ALA A 1 232 ? -55.235 -12.232 121.888 1.00 73.69 232 ALA A N 1
ATOM 1790 C CA . ALA A 1 232 ? -54.678 -12.185 123.241 1.00 73.69 232 ALA A CA 1
ATOM 1791 C C . ALA A 1 232 ? -55.294 -11.073 124.116 1.00 73.69 232 ALA A C 1
ATOM 1793 O O . ALA A 1 232 ? -55.435 -11.244 125.326 1.00 73.69 232 ALA A O 1
ATOM 1794 N N . GLU A 1 233 ? -55.674 -9.936 123.527 1.00 73.88 233 GLU A N 1
ATOM 1795 C CA . GLU A 1 233 ? -56.408 -8.863 124.215 1.00 73.88 233 GLU A CA 1
ATOM 1796 C C . GLU A 1 233 ? -57.813 -9.321 124.626 1.00 73.88 233 GLU A C 1
ATOM 1798 O O . GLU A 1 233 ? -58.176 -9.185 125.795 1.00 73.88 233 GLU A O 1
ATOM 1803 N N . ASN A 1 234 ? -58.546 -9.977 123.721 1.00 70.81 234 ASN A N 1
ATOM 1804 C CA . ASN A 1 234 ? -59.855 -10.564 124.026 1.00 70.81 234 ASN A CA 1
ATOM 1805 C C . ASN A 1 234 ? -59.773 -11.642 125.127 1.00 70.81 234 ASN A C 1
ATOM 1807 O O . ASN A 1 234 ? -60.664 -11.752 125.968 1.00 70.81 234 ASN A O 1
ATOM 1811 N N . GLU A 1 235 ? -58.704 -12.444 125.144 1.00 72.44 235 GLU A N 1
ATOM 1812 C CA . GLU A 1 235 ? -58.488 -13.466 126.176 1.00 72.44 235 GLU A CA 1
ATOM 1813 C C . GLU A 1 235 ? -58.221 -12.833 127.556 1.00 72.44 235 GLU A C 1
ATOM 1815 O O . GLU A 1 235 ? -58.796 -13.268 128.555 1.00 72.44 235 GLU A O 1
ATOM 1820 N N . ARG A 1 236 ? -57.462 -11.728 127.614 1.00 67.50 236 ARG A N 1
ATOM 1821 C CA . ARG A 1 236 ? -57.253 -10.942 128.847 1.00 67.50 236 ARG A CA 1
ATOM 1822 C C . ARG A 1 236 ? -58.528 -10.262 129.351 1.00 67.50 236 ARG A C 1
ATOM 1824 O O . ARG A 1 236 ? -58.744 -10.202 130.562 1.00 67.50 236 ARG A O 1
ATOM 1831 N N . GLU A 1 237 ? -59.381 -9.760 128.460 1.00 66.88 237 GLU A N 1
ATOM 1832 C CA . GLU A 1 237 ? -60.685 -9.200 128.843 1.00 66.88 237 GLU A CA 1
ATOM 1833 C C . GLU A 1 237 ? -61.612 -10.275 129.432 1.00 66.88 237 GLU A C 1
ATOM 1835 O O . GLU A 1 237 ? -62.238 -10.051 130.472 1.00 66.88 237 GLU A O 1
ATOM 1840 N N . ALA A 1 238 ? -61.620 -11.481 128.855 1.00 65.31 238 ALA A N 1
ATOM 1841 C CA . ALA A 1 238 ? -62.381 -12.614 129.383 1.00 65.31 238 ALA A CA 1
ATOM 1842 C C . ALA A 1 238 ? -61.895 -13.070 130.776 1.00 65.31 238 ALA A C 1
ATOM 1844 O O . ALA A 1 238 ? -62.699 -13.504 131.608 1.00 65.31 238 ALA A O 1
ATOM 1845 N N . GLU A 1 239 ? -60.596 -12.962 131.065 1.00 63.41 239 GLU A N 1
ATOM 1846 C CA . GLU A 1 239 ? -60.031 -13.247 132.391 1.00 63.41 239 GLU A CA 1
ATOM 1847 C C . GLU A 1 239 ? -60.411 -12.184 133.440 1.00 63.41 239 GLU A C 1
ATOM 1849 O O . GLU A 1 239 ? -60.721 -12.527 134.586 1.00 63.41 239 GLU A O 1
ATOM 1854 N N . LEU A 1 240 ? -60.476 -10.904 133.053 1.00 65.62 240 LEU A N 1
ATOM 1855 C CA . LEU A 1 240 ? -60.893 -9.803 133.933 1.00 65.62 240 LEU A CA 1
ATOM 1856 C C . LEU A 1 240 ? -62.384 -9.871 134.307 1.00 65.62 240 LEU A C 1
ATOM 1858 O O . LEU A 1 240 ? -62.746 -9.559 135.447 1.00 65.62 240 LEU A O 1
ATOM 1862 N N . GLU A 1 241 ? -63.252 -10.334 133.404 1.00 57.16 241 GLU A N 1
ATOM 1863 C CA . GLU A 1 241 ? -64.670 -10.563 133.722 1.00 57.16 241 GLU A CA 1
ATOM 1864 C C . GLU A 1 241 ? -64.885 -11.769 134.651 1.00 57.16 241 GLU A C 1
ATOM 1866 O O . GLU A 1 241 ? -65.717 -11.715 135.563 1.00 57.16 241 GLU A O 1
ATOM 1871 N N . ARG A 1 242 ? -64.076 -12.829 134.515 1.00 58.66 242 ARG A N 1
ATOM 1872 C CA . ARG A 1 242 ? -64.111 -13.986 135.429 1.00 58.66 242 ARG A CA 1
ATOM 1873 C C . ARG A 1 242 ? -63.679 -13.624 136.853 1.00 58.66 242 ARG A C 1
ATOM 1875 O O . ARG A 1 242 ? -64.223 -14.177 137.806 1.00 58.66 242 ARG A O 1
ATOM 1882 N N . ALA A 1 243 ? -62.768 -12.665 137.018 1.00 55.88 243 ALA A N 1
ATOM 1883 C CA . ALA A 1 243 ? -62.350 -12.172 138.331 1.00 55.88 243 ALA A CA 1
ATOM 1884 C C . ALA A 1 243 ? -63.418 -11.301 139.033 1.00 55.88 243 ALA A C 1
ATOM 1886 O O . ALA A 1 243 ? -63.491 -11.305 140.264 1.00 55.88 243 ALA A O 1
ATOM 1887 N N . ARG A 1 244 ? -64.286 -10.597 138.285 1.00 57.47 244 ARG A N 1
ATOM 1888 C CA . ARG A 1 244 ? -65.401 -9.804 138.852 1.00 57.47 244 ARG A CA 1
ATOM 1889 C C . ARG A 1 244 ? -66.531 -10.672 139.413 1.00 57.47 244 ARG A C 1
ATOM 1891 O O . ARG A 1 244 ? -67.039 -10.376 140.490 1.00 57.47 244 ARG A O 1
ATOM 1898 N N . LEU A 1 245 ? -66.873 -11.773 138.743 1.00 54.97 245 LEU A N 1
ATOM 1899 C CA . LEU A 1 245 ? -67.981 -12.655 139.144 1.00 54.97 245 LEU A CA 1
ATOM 1900 C C . LEU A 1 245 ? -67.685 -13.508 140.396 1.00 54.97 245 LEU A C 1
ATOM 1902 O O . LEU A 1 245 ? -68.609 -13.965 141.066 1.00 54.97 245 LEU A O 1
ATOM 1906 N N . VAL A 1 246 ? -66.411 -13.686 140.763 1.00 58.12 246 VAL A N 1
ATOM 1907 C CA . VAL A 1 246 ? -66.003 -14.402 141.988 1.00 58.12 246 VAL A CA 1
ATOM 1908 C C . VAL A 1 246 ? -66.138 -13.525 143.247 1.00 58.12 246 VAL A C 1
ATOM 1910 O O . VAL A 1 246 ? -66.446 -14.047 144.316 1.00 58.12 246 VAL A O 1
ATOM 1913 N N . GLN A 1 247 ? -66.009 -12.194 143.141 1.00 51.97 247 GLN A N 1
ATOM 1914 C CA . GLN A 1 247 ? -66.128 -11.281 144.294 1.00 51.97 247 GLN A CA 1
ATOM 1915 C C . GLN A 1 247 ? -67.571 -11.021 144.765 1.00 51.97 247 GLN A C 1
ATOM 1917 O O . GLN A 1 247 ? -67.773 -10.624 145.915 1.00 51.97 247 GLN A O 1
ATOM 1922 N N . GLU A 1 248 ? -68.585 -11.260 143.931 1.00 51.44 248 GLU A N 1
ATOM 1923 C CA . GLU A 1 248 ? -69.993 -11.028 144.296 1.00 51.44 248 GLU A CA 1
ATOM 1924 C C . GLU A 1 248 ? -70.652 -12.247 144.980 1.00 51.44 248 GLU A C 1
ATOM 1926 O O . GLU A 1 248 ? -71.639 -12.094 145.699 1.00 51.44 248 GLU A O 1
ATOM 1931 N N . GLY A 1 249 ? -70.067 -13.448 144.858 1.00 48.91 249 GLY A N 1
ATOM 1932 C CA . GLY A 1 249 ? -70.605 -14.693 145.430 1.00 48.91 249 GLY A CA 1
ATOM 1933 C C . GLY A 1 249 ? -70.336 -14.916 146.927 1.00 48.91 249 GLY A C 1
ATOM 1934 O O . GLY A 1 249 ? -71.039 -15.699 147.569 1.00 48.91 249 GLY A O 1
ATOM 1935 N N . GLU A 1 250 ? -69.352 -14.227 147.511 1.00 47.06 250 GLU A N 1
ATOM 1936 C CA . GLU A 1 250 ? -68.922 -14.459 148.902 1.00 47.06 250 GLU A CA 1
ATOM 1937 C C . GLU A 1 250 ? -69.620 -13.553 149.935 1.00 47.06 250 GLU A C 1
ATOM 1939 O O . GLU A 1 250 ? -69.587 -13.840 151.130 1.00 47.06 250 GLU A O 1
ATOM 1944 N N . ARG A 1 251 ? -70.351 -12.512 149.505 1.00 44.59 251 ARG A N 1
ATOM 1945 C CA . ARG A 1 251 ? -71.075 -11.589 150.408 1.00 44.59 251 ARG A CA 1
ATOM 1946 C C . ARG A 1 251 ? -72.488 -12.033 150.812 1.00 44.59 251 ARG A C 1
ATOM 1948 O O . ARG A 1 251 ? -73.060 -11.425 151.707 1.00 44.59 251 ARG A O 1
ATOM 1955 N N . ALA A 1 252 ? -73.035 -13.106 150.234 1.00 47.31 252 ALA A N 1
ATOM 1956 C CA . ALA A 1 252 ? -74.396 -13.584 150.530 1.00 47.31 252 ALA A CA 1
ATOM 1957 C C . ALA A 1 252 ? -74.461 -14.825 151.451 1.00 47.31 252 ALA A C 1
ATOM 1959 O O . ALA A 1 2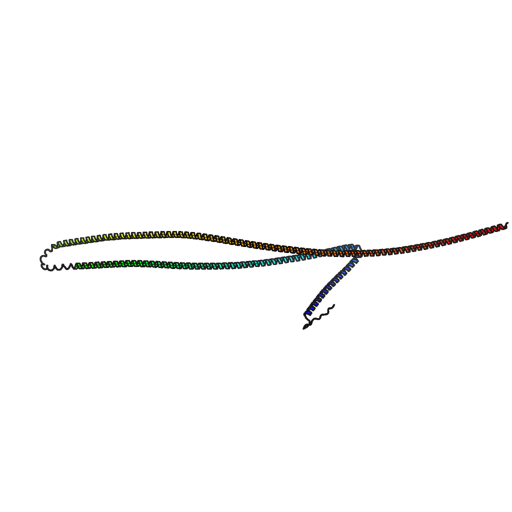52 ? -75.548 -15.307 151.759 1.00 47.31 252 ALA A O 1
ATOM 1960 N N . ARG A 1 253 ? -73.314 -15.364 151.899 1.00 41.94 253 ARG A N 1
ATOM 1961 C CA . ARG A 1 253 ? -73.239 -16.658 152.615 1.00 41.94 253 ARG A CA 1
ATOM 1962 C C . ARG A 1 253 ? -73.093 -16.568 154.142 1.00 41.94 253 ARG A C 1
ATOM 1964 O O . ARG A 1 253 ? -73.105 -17.602 154.793 1.00 41.94 253 ARG A O 1
ATOM 1971 N N . ALA A 1 254 ? -73.012 -15.373 154.732 1.00 41.97 254 ALA A N 1
ATOM 1972 C CA . ALA A 1 254 ? -72.765 -15.207 156.174 1.00 41.97 254 ALA A CA 1
ATOM 1973 C C . ALA A 1 254 ? -73.993 -14.794 157.021 1.00 41.97 254 ALA A C 1
ATOM 1975 O O . ALA A 1 254 ? -73.911 -14.805 158.245 1.00 41.97 254 ALA A O 1
ATOM 1976 N N . GLU A 1 255 ? -75.143 -14.463 156.417 1.00 44.47 255 GLU A N 1
ATOM 1977 C CA . GLU A 1 255 ? -76.302 -13.913 157.155 1.00 44.47 255 GLU A CA 1
ATOM 1978 C C . GLU A 1 255 ? -77.448 -14.916 157.419 1.00 44.47 255 GLU A C 1
ATOM 1980 O O . GLU A 1 255 ? -78.433 -14.562 158.069 1.00 44.47 255 GLU A O 1
ATOM 1985 N N . PHE A 1 256 ? -77.337 -16.181 156.985 1.00 43.06 256 PHE A N 1
ATOM 1986 C CA . PHE A 1 256 ? -78.484 -17.110 156.968 1.00 43.06 256 PHE A CA 1
ATOM 1987 C C . PHE A 1 256 ? -78.425 -18.304 157.949 1.00 43.06 256 PHE A C 1
ATOM 1989 O O . PHE A 1 256 ? -79.442 -18.959 158.166 1.00 43.06 256 PHE A O 1
ATOM 1996 N N . GLU A 1 257 ? -77.303 -18.579 158.624 1.00 41.03 257 GLU A N 1
ATOM 1997 C CA . GLU A 1 257 ? -77.142 -19.839 159.388 1.00 41.03 257 GLU A CA 1
ATOM 1998 C C . GLU A 1 257 ? -77.491 -19.779 160.890 1.00 41.03 257 GLU A C 1
ATOM 2000 O O . GLU A 1 257 ? -77.483 -20.802 161.568 1.00 41.03 257 GLU A O 1
ATOM 2005 N N . ALA A 1 258 ? -77.908 -18.630 161.432 1.00 37.97 258 ALA A N 1
ATOM 2006 C CA . ALA A 1 258 ? -78.194 -18.498 162.871 1.00 37.97 258 ALA A CA 1
ATOM 2007 C C . ALA A 1 258 ? -79.689 -18.551 163.269 1.00 37.97 258 ALA A C 1
ATOM 2009 O O . ALA A 1 258 ? -80.011 -18.273 164.425 1.00 37.97 258 ALA A O 1
ATOM 2010 N N . ARG A 1 259 ? -80.632 -18.868 162.361 1.00 35.34 259 ARG A N 1
ATOM 2011 C CA . ARG A 1 259 ? -82.076 -18.662 162.639 1.00 35.34 259 ARG A CA 1
ATOM 2012 C C . ARG A 1 259 ? -83.053 -19.829 162.512 1.00 35.34 259 ARG A C 1
ATOM 2014 O O . ARG A 1 259 ? -84.223 -19.595 162.794 1.00 35.34 259 ARG A O 1
ATOM 2021 N N . ARG A 1 260 ? -82.672 -21.064 162.173 1.00 31.64 260 ARG A N 1
ATOM 2022 C CA . ARG A 1 260 ? -83.715 -22.079 161.882 1.00 31.64 260 ARG A CA 1
ATOM 2023 C C . ARG A 1 260 ? -83.434 -23.523 162.315 1.00 31.64 260 ARG A C 1
ATOM 2025 O O . ARG A 1 260 ? -83.934 -24.443 161.690 1.00 31.64 260 ARG A O 1
ATOM 2032 N N . GLN A 1 261 ? -82.746 -23.712 163.447 1.00 34.31 261 GLN A N 1
ATOM 2033 C CA . GLN A 1 261 ? -82.838 -24.938 164.272 1.00 34.31 261 GLN A CA 1
ATOM 2034 C C . GLN A 1 261 ? -83.842 -24.800 165.441 1.00 34.31 261 GLN A C 1
ATOM 2036 O O . GLN A 1 261 ? -83.640 -25.319 166.535 1.00 34.31 261 GLN A O 1
ATOM 2041 N N . ARG A 1 262 ? -84.944 -24.075 165.244 1.00 37.97 262 ARG A N 1
ATOM 2042 C CA . ARG A 1 262 ? -86.076 -24.087 166.179 1.00 37.97 262 ARG A CA 1
ATOM 2043 C C . ARG A 1 262 ? -87.356 -24.265 165.380 1.00 37.97 262 ARG A C 1
ATOM 2045 O O . ARG A 1 262 ? -87.894 -23.275 164.928 1.00 37.97 262 ARG A O 1
ATOM 2052 N N . GLU A 1 263 ? -87.803 -25.510 165.223 1.00 33.47 263 GLU A N 1
ATOM 2053 C CA . GLU A 1 263 ? -89.117 -25.911 164.683 1.00 33.47 263 GLU A CA 1
ATOM 2054 C C . GLU A 1 263 ? -89.127 -26.093 163.139 1.00 33.47 263 GLU A C 1
ATOM 2056 O O . GLU A 1 263 ? -89.207 -25.123 162.389 1.00 33.47 263 GLU A O 1
ATOM 2061 N N . GLU A 1 264 ? -89.023 -27.268 162.501 1.00 34.34 264 GLU A N 1
ATOM 2062 C CA . GLU A 1 264 ? -89.184 -28.682 162.894 1.00 34.34 264 GLU A CA 1
ATOM 2063 C C . GLU A 1 264 ? -90.325 -28.947 163.883 1.00 34.34 264 GLU A C 1
ATOM 2065 O O . GLU A 1 264 ? -90.084 -29.010 165.082 1.00 34.34 264 GLU A O 1
ATOM 2070 N N . ALA A 1 265 ? -91.559 -29.088 163.372 1.00 38.75 265 ALA A N 1
ATOM 2071 C CA . ALA A 1 265 ? -92.482 -30.188 163.730 1.00 38.75 265 ALA A CA 1
ATOM 2072 C C . ALA A 1 265 ? -93.987 -29.883 163.592 1.00 38.75 265 ALA A C 1
ATOM 2074 O O . ALA A 1 265 ? -94.774 -30.793 163.827 1.00 38.75 265 ALA A O 1
ATOM 2075 N N . GLU A 1 266 ? -94.443 -28.697 163.173 1.00 39.47 266 GLU A N 1
ATOM 2076 C CA . GLU A 1 266 ? -95.898 -28.470 163.071 1.00 39.47 266 GLU A CA 1
ATOM 2077 C C . GLU A 1 266 ? -96.381 -28.181 161.644 1.00 39.47 266 GLU A C 1
ATOM 2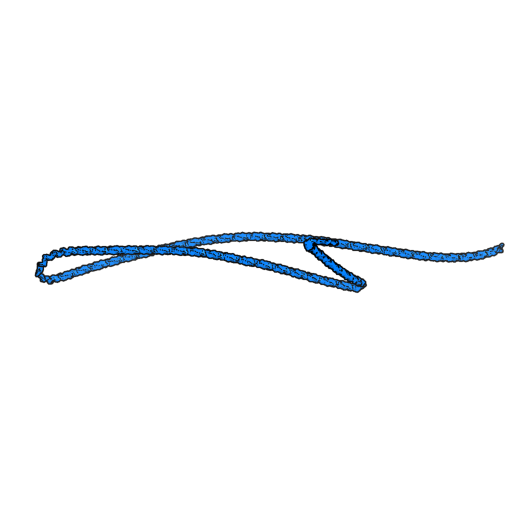079 O O . GLU A 1 266 ? -96.516 -27.043 161.199 1.00 39.47 266 GLU A O 1
ATOM 2084 N N . LEU A 1 267 ? -96.713 -29.306 160.994 1.00 40.41 267 LEU A N 1
ATOM 2085 C CA . LEU A 1 267 ? -97.833 -29.521 160.068 1.00 40.41 267 LEU A CA 1
ATOM 2086 C C . LEU A 1 267 ? -97.504 -29.662 158.574 1.00 40.41 267 LEU A C 1
ATOM 2088 O O . LEU A 1 267 ? -97.861 -28.849 157.722 1.00 40.41 267 LEU A O 1
ATOM 2092 N N . GLU A 1 268 ? -96.982 -30.860 158.296 1.00 42.31 268 GLU A N 1
ATOM 2093 C CA . GLU A 1 268 ? -97.040 -31.677 157.071 1.00 42.31 268 GLU A CA 1
ATOM 2094 C C . GLU A 1 268 ? -98.454 -31.906 156.477 1.00 42.31 268 GLU A C 1
ATOM 2096 O O . GLU A 1 268 ? -98.611 -32.680 155.537 1.00 42.31 268 GLU A O 1
ATOM 2101 N N . GLU A 1 269 ? -99.503 -31.224 156.940 1.00 46.03 269 GLU A N 1
ATOM 2102 C CA . GLU A 1 269 ? -100.879 -31.479 156.482 1.00 46.03 269 GLU A CA 1
ATOM 2103 C C . GLU A 1 269 ? -101.301 -30.622 155.270 1.00 46.03 269 GLU A C 1
ATOM 2105 O O . GLU A 1 269 ? -102.276 -30.929 154.592 1.00 46.03 269 GLU A O 1
ATOM 2110 N N . ARG A 1 270 ? -100.543 -29.574 154.910 1.00 43.88 270 ARG A N 1
ATOM 2111 C CA . ARG A 1 270 ? -100.850 -28.727 153.731 1.00 43.88 270 ARG A CA 1
ATOM 2112 C C . ARG A 1 270 ? -100.104 -29.125 152.447 1.00 43.88 270 ARG A C 1
ATOM 2114 O O . ARG A 1 270 ? -100.192 -28.421 151.439 1.00 43.88 270 ARG A O 1
ATOM 2121 N N . TYR A 1 271 ? -99.393 -30.257 152.458 1.00 49.62 271 TYR A N 1
ATOM 2122 C CA . TYR A 1 271 ? -98.508 -30.702 151.370 1.00 49.62 271 TYR A CA 1
ATOM 2123 C C . TYR A 1 271 ? -99.251 -31.110 150.081 1.00 49.62 271 TYR A C 1
ATOM 2125 O O . TYR A 1 271 ? -98.672 -31.087 148.998 1.00 49.62 271 TYR A O 1
ATOM 2133 N N . THR A 1 272 ? -100.550 -31.412 150.141 1.00 53.31 272 THR A N 1
ATOM 2134 C CA . THR A 1 272 ? -101.307 -31.851 148.954 1.00 53.31 272 THR A CA 1
ATOM 2135 C C . THR A 1 272 ? -101.982 -30.715 148.182 1.00 53.31 272 THR A C 1
ATOM 2137 O O . THR A 1 272 ? -102.388 -30.916 147.039 1.00 53.31 272 THR A O 1
ATOM 2140 N N . GLU A 1 273 ? -102.084 -29.510 148.753 1.00 52.75 273 GLU A N 1
ATOM 2141 C CA . GLU A 1 273 ? -102.757 -28.377 148.097 1.00 52.75 273 GLU A CA 1
ATOM 2142 C C . GLU A 1 273 ? -101.783 -27.485 147.298 1.00 52.75 273 GLU A C 1
ATOM 2144 O O . GLU A 1 273 ? -102.164 -26.923 146.272 1.00 52.75 273 GLU A O 1
ATOM 2149 N N . GLN A 1 274 ? -100.496 -27.440 147.675 1.00 54.31 274 GLN A N 1
ATOM 2150 C CA . GLN A 1 274 ? -99.449 -26.701 146.941 1.00 54.31 274 GLN A CA 1
ATOM 2151 C C . GLN A 1 274 ? -98.816 -27.472 145.766 1.00 54.31 274 GLN A C 1
ATOM 2153 O O . GLN A 1 274 ? -98.231 -26.854 144.877 1.00 54.31 274 GLN A O 1
ATOM 2158 N N . GLN A 1 275 ? -98.961 -28.800 145.689 1.00 56.06 275 GLN A N 1
ATOM 2159 C CA . GLN A 1 275 ? -98.424 -29.578 144.561 1.00 56.06 275 GLN A CA 1
ATOM 2160 C C . GLN A 1 275 ? -99.086 -29.213 143.217 1.00 56.06 275 GLN A C 1
ATOM 2162 O O . GLN A 1 275 ? -98.417 -29.209 142.187 1.00 56.06 275 GLN A O 1
ATOM 2167 N N . ARG A 1 276 ? -100.368 -28.813 143.215 1.00 58.50 276 ARG A N 1
ATOM 2168 C CA . ARG A 1 276 ? -101.083 -28.408 141.987 1.00 58.50 276 ARG A CA 1
ATOM 2169 C C . ARG A 1 276 ? -100.737 -27.002 141.486 1.00 58.50 276 ARG A C 1
ATOM 2171 O O . ARG A 1 276 ? -100.959 -26.716 140.314 1.00 58.50 276 ARG A O 1
ATOM 2178 N N . THR A 1 277 ? -100.202 -26.120 142.330 1.00 59.81 277 THR A N 1
ATOM 2179 C CA . THR A 1 277 ? -99.864 -24.740 141.932 1.00 59.81 277 THR A CA 1
ATOM 2180 C C . THR A 1 277 ? -98.434 -24.604 141.399 1.00 59.81 277 THR A C 1
ATOM 2182 O O . THR A 1 277 ? -98.175 -23.709 140.597 1.00 59.81 277 THR A O 1
ATOM 2185 N N . LEU A 1 278 ? -97.524 -25.519 141.755 1.00 60.59 278 LEU A N 1
ATOM 2186 C CA . LEU A 1 278 ? -96.137 -25.541 141.266 1.00 60.59 278 LEU A CA 1
ATOM 2187 C C . LEU A 1 278 ? -95.986 -26.131 139.849 1.00 60.59 278 LEU A C 1
ATOM 2189 O O . LEU A 1 278 ? -95.209 -25.593 139.060 1.00 60.59 278 LEU A O 1
ATOM 2193 N N . GLU A 1 279 ? -96.766 -27.154 139.473 1.00 60.50 279 GLU A N 1
ATOM 2194 C CA . GLU A 1 279 ? -96.752 -27.699 138.098 1.00 60.50 279 GLU A CA 1
ATOM 2195 C C . GLU A 1 279 ? -97.221 -26.667 137.057 1.00 60.50 279 GLU A C 1
ATOM 2197 O O . GLU A 1 279 ? -96.611 -26.531 135.996 1.00 60.50 279 GLU A O 1
ATOM 2202 N N . ALA A 1 280 ? -98.221 -25.842 137.389 1.00 64.81 280 ALA A N 1
ATOM 2203 C CA . ALA A 1 280 ? -98.696 -24.772 136.507 1.00 64.81 280 ALA A CA 1
ATOM 2204 C C . ALA A 1 280 ? -97.657 -23.649 136.287 1.00 64.81 280 ALA A C 1
ATOM 2206 O O . ALA A 1 280 ? -97.675 -22.983 135.250 1.00 64.81 280 ALA A O 1
ATOM 2207 N N . HIS A 1 281 ? -96.740 -23.429 137.237 1.00 66.44 281 HIS A N 1
ATOM 2208 C CA . HIS A 1 281 ? -95.733 -22.365 137.149 1.00 66.44 281 HIS A CA 1
ATOM 2209 C C . HIS A 1 281 ? -94.478 -22.798 136.368 1.00 66.44 281 HIS A C 1
ATOM 2211 O O . HIS A 1 281 ? -93.926 -22.004 135.603 1.00 66.44 281 HIS A O 1
ATOM 2217 N N . ILE A 1 282 ? -94.086 -24.074 136.467 1.00 67.50 282 ILE A N 1
ATOM 2218 C CA . ILE A 1 282 ? -92.977 -24.655 135.686 1.00 67.50 282 ILE A CA 1
ATOM 2219 C C . ILE A 1 282 ? -93.324 -24.715 134.187 1.00 67.50 282 ILE A C 1
ATOM 2221 O O . ILE A 1 282 ? -92.479 -24.398 133.343 1.00 67.50 282 ILE A O 1
ATOM 2225 N N . ASP A 1 283 ? -94.576 -25.025 133.837 1.00 66.62 283 ASP A N 1
ATOM 2226 C CA . ASP A 1 283 ? -95.041 -24.997 132.443 1.00 66.62 283 ASP A CA 1
ATOM 2227 C C . ASP A 1 283 ? -95.107 -23.574 131.861 1.00 66.62 283 ASP A C 1
ATOM 2229 O O . ASP A 1 283 ? -94.842 -23.377 130.672 1.00 66.62 283 ASP A O 1
ATOM 2233 N N . ALA A 1 284 ? -95.397 -22.563 132.687 1.00 67.31 284 ALA A N 1
ATOM 2234 C CA . ALA A 1 284 ? -95.379 -21.163 132.264 1.00 67.31 284 ALA A CA 1
ATOM 2235 C C . ALA A 1 284 ? -93.950 -20.665 131.968 1.00 67.31 284 ALA A C 1
ATOM 2237 O O . ALA A 1 284 ? -93.725 -20.022 130.940 1.00 67.31 284 ALA A O 1
ATOM 2238 N N . GLN A 1 285 ? -92.964 -21.015 132.804 1.00 69.38 285 GLN A N 1
ATOM 2239 C CA . GLN A 1 285 ? -91.561 -20.634 132.582 1.00 69.38 285 GLN A CA 1
ATOM 2240 C C . GLN A 1 285 ? -90.918 -21.363 131.389 1.00 69.38 285 GLN A C 1
ATOM 2242 O O . GLN A 1 285 ? -90.155 -20.749 130.642 1.00 69.38 285 GLN A O 1
ATOM 2247 N N . ARG A 1 286 ? -91.263 -22.635 131.131 1.00 68.94 286 ARG A N 1
ATOM 2248 C CA . ARG A 1 286 ? -90.798 -23.354 129.926 1.00 68.94 286 ARG A CA 1
ATOM 2249 C C . ARG A 1 286 ? -91.320 -22.730 128.629 1.00 68.94 286 ARG A C 1
ATOM 2251 O O . ARG A 1 286 ? -90.572 -22.649 127.655 1.00 68.94 286 ARG A O 1
ATOM 2258 N N . ARG A 1 287 ? -92.567 -22.246 128.608 1.00 69.38 287 ARG A N 1
ATOM 2259 C CA . ARG A 1 287 ? -93.124 -21.539 127.438 1.00 69.38 287 ARG A CA 1
ATOM 2260 C C . ARG A 1 287 ? -92.443 -20.186 127.209 1.00 69.38 287 ARG A C 1
ATOM 2262 O O . ARG A 1 287 ? -92.132 -19.870 126.064 1.00 69.38 287 ARG A O 1
ATOM 2269 N N . ALA A 1 288 ? -92.131 -19.437 128.270 1.00 72.38 288 ALA A N 1
ATOM 2270 C CA . ALA A 1 288 ? -91.415 -18.161 128.163 1.00 72.38 288 ALA A CA 1
ATOM 2271 C C . ALA A 1 288 ? -90.002 -18.331 127.571 1.00 72.38 288 ALA A C 1
ATOM 2273 O O . ALA A 1 288 ? -89.675 -17.684 126.578 1.00 72.38 288 ALA A O 1
ATOM 2274 N N . LEU A 1 289 ? -89.213 -19.282 128.088 1.00 70.00 289 LEU A N 1
ATOM 2275 C CA . LEU A 1 289 ? -87.868 -19.577 127.570 1.00 70.00 289 LEU A CA 1
ATOM 2276 C C . LEU A 1 289 ? -87.880 -20.102 126.126 1.00 70.00 289 LEU A C 1
ATOM 2278 O O . LEU A 1 289 ? -86.999 -19.769 125.340 1.00 70.00 289 LEU A O 1
ATOM 2282 N N . THR A 1 290 ? -88.889 -20.892 125.743 1.00 75.44 290 THR A N 1
ATOM 2283 C CA . THR A 1 290 ? -89.034 -21.356 124.349 1.00 75.44 290 THR A CA 1
ATOM 2284 C C . THR A 1 290 ? -89.302 -20.180 123.405 1.00 75.44 290 THR A C 1
ATOM 2286 O O . THR A 1 290 ? -88.705 -20.102 122.335 1.00 75.44 290 THR A O 1
ATOM 2289 N N . THR A 1 291 ? -90.111 -19.213 123.846 1.00 77.19 291 THR A N 1
ATOM 2290 C CA . THR A 1 291 ? -90.402 -17.987 123.085 1.00 77.19 291 THR A CA 1
ATOM 2291 C C . THR A 1 291 ? -89.153 -17.097 122.952 1.00 77.19 291 THR A C 1
ATOM 2293 O O . THR A 1 291 ? -88.880 -16.551 121.882 1.00 77.19 291 THR A O 1
ATOM 2296 N N . GLU A 1 292 ? -88.333 -16.983 124.002 1.00 75.81 292 GLU A N 1
ATOM 2297 C CA . GLU A 1 292 ? -87.051 -16.256 123.949 1.00 75.81 292 GLU A CA 1
ATOM 2298 C C . GLU A 1 292 ? -86.022 -16.931 123.022 1.00 75.81 292 GLU A C 1
ATOM 2300 O O . GLU A 1 292 ? -85.348 -16.262 122.239 1.00 75.81 292 GLU A O 1
ATOM 2305 N N . VAL A 1 293 ? -85.933 -18.264 123.026 1.00 78.12 293 VAL A N 1
ATOM 2306 C CA . VAL A 1 293 ? -85.058 -18.998 122.094 1.00 78.12 293 VAL A CA 1
ATOM 2307 C C . VAL A 1 293 ? -85.529 -18.851 120.642 1.00 78.12 293 VAL A C 1
ATOM 2309 O O . VAL A 1 293 ? -84.702 -18.700 119.741 1.00 78.12 293 VAL A O 1
ATOM 2312 N N . GLU A 1 294 ? -86.838 -18.871 120.389 1.00 76.75 294 GLU A N 1
ATOM 2313 C CA . GLU A 1 294 ? -87.403 -18.670 119.049 1.00 76.75 294 GLU A CA 1
ATOM 2314 C C . GLU A 1 294 ? -87.184 -17.240 118.536 1.00 76.75 294 GLU A C 1
ATOM 2316 O O . GLU A 1 294 ? -86.811 -17.057 117.376 1.00 76.75 294 GLU A O 1
ATOM 2321 N N . THR A 1 295 ? -87.311 -16.232 119.402 1.00 80.69 295 THR A N 1
ATOM 2322 C CA . THR A 1 295 ? -87.024 -14.829 119.050 1.00 80.69 295 THR A CA 1
ATOM 2323 C C . THR A 1 295 ? -85.538 -14.576 118.787 1.00 80.69 295 THR A C 1
ATOM 2325 O O . THR A 1 295 ? -85.209 -13.919 117.799 1.00 80.69 295 THR A O 1
ATOM 2328 N N . LEU A 1 296 ? -84.624 -15.145 119.583 1.00 79.56 296 LEU A N 1
ATOM 2329 C CA . LEU A 1 296 ? -83.181 -15.061 119.314 1.00 79.56 296 LEU A CA 1
ATOM 2330 C C . LEU A 1 296 ? -82.789 -15.791 118.021 1.00 79.56 296 LEU A C 1
ATOM 2332 O O . LEU A 1 296 ? -81.988 -15.272 117.246 1.00 79.56 296 LEU A O 1
ATOM 2336 N N . ARG A 1 297 ? -83.386 -16.956 117.732 1.00 80.94 297 ARG A N 1
ATOM 2337 C CA . ARG A 1 297 ? -83.183 -17.657 116.451 1.00 80.94 297 ARG A CA 1
ATOM 2338 C C . ARG A 1 297 ? -83.706 -16.853 115.265 1.00 80.94 297 ARG A C 1
ATOM 2340 O O . ARG A 1 297 ? -83.039 -16.822 114.235 1.00 80.94 297 ARG A O 1
ATOM 2347 N N . GLY A 1 298 ? -84.852 -16.189 115.415 1.00 79.69 298 GLY A N 1
ATOM 2348 C CA . GLY A 1 298 ? -85.390 -15.273 114.409 1.00 79.69 298 GLY A CA 1
ATOM 2349 C C . GLY A 1 298 ? -84.456 -14.092 114.143 1.00 79.69 298 GLY A C 1
ATOM 2350 O O . GLY A 1 298 ? -84.193 -13.774 112.987 1.00 79.69 298 GLY A O 1
ATOM 2351 N N . ARG A 1 299 ? -83.880 -13.505 115.199 1.00 82.19 299 ARG A N 1
ATOM 2352 C CA . ARG A 1 299 ? -82.932 -12.386 115.088 1.00 82.19 299 ARG A CA 1
ATOM 2353 C C . ARG A 1 299 ? -81.623 -12.794 114.411 1.00 82.19 299 ARG A C 1
ATOM 2355 O O . ARG A 1 299 ? -81.205 -12.137 113.469 1.00 82.19 299 ARG A O 1
ATOM 2362 N N . ILE A 1 300 ? -81.043 -13.930 114.804 1.00 81.25 300 ILE A N 1
ATOM 2363 C CA . ILE A 1 300 ? -79.837 -14.481 114.162 1.00 81.25 300 ILE A CA 1
ATOM 2364 C C . ILE A 1 300 ? -80.112 -14.838 112.693 1.00 81.25 300 ILE A C 1
ATOM 2366 O O . ILE A 1 300 ? -79.265 -14.614 111.833 1.00 81.25 300 ILE A O 1
ATOM 2370 N N . ALA A 1 301 ? -81.285 -15.394 112.374 1.00 82.06 301 ALA A N 1
ATOM 2371 C CA . ALA A 1 301 ? -81.655 -15.692 110.991 1.00 82.06 301 ALA A CA 1
ATOM 2372 C C . ALA A 1 301 ? -81.809 -14.415 110.147 1.00 82.06 301 ALA A C 1
ATOM 2374 O O . ALA A 1 301 ? -81.379 -14.396 108.995 1.00 82.06 301 ALA A O 1
ATOM 2375 N N . GLN A 1 302 ? -82.373 -13.353 110.727 1.00 85.12 302 GLN A N 1
ATOM 2376 C CA . GLN A 1 302 ? -82.490 -12.049 110.082 1.00 85.12 302 GLN A CA 1
ATOM 2377 C C . GLN A 1 302 ? -81.114 -11.413 109.837 1.00 85.12 302 GLN A C 1
ATOM 2379 O O . GLN A 1 302 ? -80.819 -11.044 108.706 1.00 85.12 302 GLN A O 1
ATOM 2384 N N . GLU A 1 303 ? -80.245 -11.364 110.848 1.00 85.56 303 GLU A N 1
ATOM 2385 C CA . GLU A 1 303 ? -78.885 -10.818 110.719 1.00 85.56 303 GLU A CA 1
ATOM 2386 C C . GLU A 1 303 ? -78.063 -11.585 109.670 1.00 85.56 303 GLU A C 1
ATOM 2388 O O . GLU A 1 303 ? -77.360 -10.980 108.863 1.00 85.56 303 GLU A O 1
ATOM 2393 N N . ARG A 1 304 ? -78.189 -12.919 109.603 1.00 83.94 304 ARG A N 1
ATOM 2394 C CA . ARG A 1 304 ? -77.529 -13.721 108.556 1.00 83.94 304 ARG A CA 1
ATOM 2395 C C . ARG A 1 304 ? -78.050 -13.397 107.159 1.00 83.94 304 ARG A C 1
ATOM 2397 O O . ARG A 1 304 ? -77.244 -13.248 106.250 1.00 83.94 304 ARG A O 1
ATOM 2404 N N . ALA A 1 305 ? -79.363 -13.244 106.990 1.00 87.25 305 ALA A N 1
ATOM 2405 C CA . ALA A 1 305 ? -79.944 -12.862 105.704 1.00 87.25 305 ALA A CA 1
ATOM 2406 C C . ALA A 1 305 ? -79.511 -11.449 105.269 1.00 87.25 305 ALA A C 1
ATOM 2408 O O . ALA A 1 305 ? -79.238 -11.219 104.089 1.00 87.25 305 ALA A O 1
ATOM 2409 N N . GLU A 1 306 ? -79.408 -10.513 106.215 1.00 87.50 306 GLU A N 1
ATOM 2410 C CA . GLU A 1 306 ? -78.901 -9.158 105.975 1.00 87.50 306 GLU A CA 1
ATOM 2411 C C . GLU A 1 306 ? -77.415 -9.181 105.573 1.00 87.50 306 GLU A C 1
ATOM 2413 O O . GLU A 1 306 ? -77.043 -8.555 104.579 1.00 87.50 306 GLU A O 1
ATOM 2418 N N . HIS A 1 307 ? -76.578 -9.969 106.257 1.00 86.38 307 HIS A N 1
ATOM 2419 C CA . HIS A 1 307 ? -75.165 -10.141 105.906 1.00 86.38 307 HIS A CA 1
ATOM 2420 C C . HIS A 1 307 ? -74.950 -10.839 104.560 1.00 86.38 307 HIS A C 1
ATOM 2422 O O . HIS A 1 307 ? -74.122 -10.381 103.776 1.00 86.38 307 HIS A O 1
ATOM 2428 N N . ASP A 1 308 ? -75.696 -11.901 104.255 1.00 88.88 308 ASP A N 1
ATOM 2429 C CA . ASP A 1 308 ? -75.606 -12.588 102.962 1.00 88.88 308 ASP A CA 1
ATOM 2430 C C . ASP A 1 308 ? -76.003 -11.646 101.816 1.00 88.88 308 ASP A C 1
ATOM 2432 O O . ASP A 1 308 ? -75.351 -11.610 100.770 1.00 88.88 308 ASP A O 1
ATOM 2436 N N . THR A 1 309 ? -77.027 -10.816 102.038 1.00 91.00 309 THR A N 1
ATOM 2437 C CA . THR A 1 309 ? -77.441 -9.785 101.079 1.00 91.00 309 THR A CA 1
ATOM 2438 C C . THR A 1 309 ? -76.357 -8.719 100.903 1.00 91.00 309 THR A C 1
ATOM 2440 O O . THR A 1 309 ? -76.060 -8.336 99.770 1.00 91.00 309 THR A O 1
ATOM 2443 N N . ALA A 1 310 ? -75.729 -8.262 101.990 1.00 89.50 310 ALA A N 1
ATOM 2444 C CA . ALA A 1 310 ? -74.636 -7.291 101.937 1.00 89.50 310 ALA A CA 1
ATOM 2445 C C . ALA A 1 310 ? -73.404 -7.849 101.201 1.00 89.50 310 ALA A C 1
ATOM 2447 O O . ALA A 1 310 ? -72.886 -7.202 100.293 1.00 89.50 310 ALA A O 1
ATOM 2448 N N . LEU A 1 311 ? -72.992 -9.083 101.509 1.00 88.75 311 LEU A N 1
ATOM 2449 C CA . LEU A 1 311 ? -71.876 -9.758 100.838 1.00 88.75 311 LEU A CA 1
ATOM 2450 C C . LEU A 1 311 ? -72.143 -9.959 99.342 1.00 88.75 311 LEU A C 1
ATOM 2452 O O . LEU A 1 311 ? -71.234 -9.810 98.523 1.00 88.75 311 LEU A O 1
ATOM 2456 N N . GLN A 1 312 ? -73.383 -10.274 98.962 1.00 90.88 312 GLN A N 1
ATOM 2457 C CA . GLN A 1 312 ? -73.759 -10.401 97.556 1.00 90.88 312 GLN A CA 1
ATOM 2458 C C . GLN A 1 312 ? -73.688 -9.050 96.830 1.00 90.88 312 GLN A C 1
ATOM 2460 O O . GLN A 1 312 ? -73.150 -8.973 95.727 1.00 90.88 312 GLN A O 1
ATOM 2465 N N . GLN A 1 313 ? -74.156 -7.971 97.463 1.00 91.19 313 GLN A N 1
ATOM 2466 C CA . GLN A 1 313 ? -74.057 -6.619 96.907 1.00 91.19 313 GLN A CA 1
ATOM 2467 C C . GLN A 1 313 ? -72.602 -6.161 96.745 1.00 91.19 313 GLN A C 1
ATOM 2469 O O . GLN A 1 313 ? -72.268 -5.546 95.729 1.00 91.19 313 GLN A O 1
ATOM 2474 N N . GLU A 1 314 ? -71.732 -6.475 97.706 1.00 90.94 314 GLU A N 1
ATOM 2475 C CA . GLU A 1 314 ? -70.298 -6.187 97.619 1.00 90.94 314 GLU A CA 1
ATOM 2476 C C . GLU A 1 314 ? -69.628 -6.973 96.488 1.00 90.94 314 GLU A C 1
ATOM 2478 O O . GLU A 1 314 ? -68.878 -6.387 95.703 1.00 90.94 314 GLU A O 1
ATOM 2483 N N . ARG A 1 315 ? -69.941 -8.266 96.333 1.00 89.56 315 ARG A N 1
ATOM 2484 C CA . ARG A 1 315 ? -69.455 -9.087 95.210 1.00 89.56 315 ARG A CA 1
ATOM 2485 C C . ARG A 1 315 ? -69.896 -8.531 93.862 1.00 89.56 315 ARG A C 1
ATOM 2487 O O . ARG A 1 315 ? -69.055 -8.305 92.998 1.00 89.56 315 ARG A O 1
ATOM 2494 N N . ASP A 1 316 ? -71.177 -8.209 93.708 1.00 92.12 316 ASP A N 1
ATOM 2495 C CA . ASP A 1 316 ? -71.707 -7.626 92.471 1.00 92.12 316 ASP A CA 1
ATOM 2496 C C . ASP A 1 316 ? -71.110 -6.234 92.186 1.00 92.12 316 ASP A C 1
ATOM 2498 O O . ASP A 1 316 ? -70.987 -5.810 91.032 1.00 92.12 316 ASP A O 1
ATOM 2502 N N . ALA A 1 317 ? -70.753 -5.474 93.225 1.00 92.00 317 ALA A N 1
ATOM 2503 C CA . ALA A 1 317 ? -70.037 -4.210 93.079 1.00 92.00 317 ALA A CA 1
ATOM 2504 C C . ALA A 1 317 ? -68.580 -4.426 92.634 1.00 92.00 317 ALA A C 1
ATOM 2506 O O . ALA A 1 317 ? -68.116 -3.727 91.731 1.00 92.00 317 ALA A O 1
ATOM 2507 N N . HIS A 1 318 ? -67.878 -5.402 93.213 1.00 90.31 318 HIS A N 1
ATOM 2508 C CA . HIS A 1 318 ? -66.518 -5.767 92.819 1.00 90.31 318 HIS A CA 1
ATOM 2509 C C . HIS A 1 318 ? -66.452 -6.315 91.393 1.00 90.31 318 HIS A C 1
ATOM 2511 O O . HIS A 1 318 ? -65.627 -5.843 90.614 1.00 90.31 318 HIS A O 1
ATOM 2517 N N . ASP A 1 319 ? -67.358 -7.209 91.003 1.00 92.94 319 ASP A N 1
ATOM 2518 C CA . ASP A 1 319 ? -67.419 -7.755 89.644 1.00 92.94 319 ASP A CA 1
ATOM 2519 C C . ASP A 1 319 ? -67.680 -6.664 88.601 1.00 92.94 319 ASP A C 1
ATOM 2521 O O . ASP A 1 319 ? -67.105 -6.676 87.510 1.00 92.94 319 ASP A O 1
ATOM 2525 N N . ARG A 1 320 ? -68.521 -5.675 88.931 1.00 92.75 320 ARG A N 1
ATOM 2526 C CA . ARG A 1 320 ? -68.736 -4.505 88.068 1.00 92.75 320 ARG A CA 1
ATOM 2527 C C . ARG A 1 320 ? -67.481 -3.645 87.939 1.00 92.75 320 ARG A C 1
ATOM 2529 O O . ARG A 1 320 ? -67.189 -3.205 86.830 1.00 92.75 320 ARG A O 1
ATOM 2536 N N . ARG A 1 321 ? -66.736 -3.430 89.029 1.00 93.31 321 ARG A N 1
ATOM 2537 C CA . ARG A 1 321 ? -65.451 -2.706 88.993 1.00 93.31 321 ARG A CA 1
ATOM 2538 C C . ARG A 1 321 ? -64.417 -3.450 88.152 1.00 93.31 321 ARG A C 1
ATOM 2540 O O . ARG A 1 321 ? -63.874 -2.854 87.233 1.00 93.31 321 ARG A O 1
ATOM 2547 N N . LEU A 1 322 ? -64.244 -4.752 88.376 1.00 91.50 322 LEU A N 1
ATOM 2548 C CA . LEU A 1 322 ? -63.337 -5.606 87.602 1.00 91.50 322 LEU A CA 1
ATOM 2549 C C . LEU A 1 322 ? -63.665 -5.593 86.106 1.00 91.50 322 LEU A C 1
ATOM 2551 O O . LEU A 1 322 ? -62.768 -5.456 85.281 1.00 91.50 322 LEU A O 1
ATOM 2555 N N . ARG A 1 323 ? -64.947 -5.686 85.727 1.00 93.62 323 ARG A N 1
ATOM 2556 C CA . ARG A 1 323 ? -65.352 -5.586 84.314 1.00 93.62 323 ARG A CA 1
ATOM 2557 C C . ARG A 1 323 ? -65.062 -4.210 83.719 1.00 93.62 323 ARG A C 1
ATOM 2559 O O . ARG A 1 323 ? -64.626 -4.142 82.576 1.00 93.62 323 ARG A O 1
ATOM 2566 N N . ALA A 1 324 ? -65.292 -3.135 84.473 1.00 92.56 324 ALA A N 1
ATOM 2567 C CA . ALA A 1 324 ? -64.975 -1.784 84.021 1.00 92.56 324 ALA A CA 1
ATOM 2568 C C . ALA A 1 324 ? -63.461 -1.596 83.835 1.00 92.56 324 ALA A C 1
ATOM 2570 O O . ALA A 1 324 ? -63.036 -1.097 82.798 1.00 92.56 324 ALA A O 1
ATOM 2571 N N . GLU A 1 325 ? -62.648 -2.065 84.783 1.00 93.25 325 GLU A N 1
ATOM 2572 C CA . GLU A 1 325 ? -61.184 -2.031 84.698 1.00 93.25 325 GLU A CA 1
ATOM 2573 C C . GLU A 1 325 ? -60.671 -2.850 83.503 1.00 93.25 325 GLU A C 1
ATOM 2575 O O . GLU A 1 325 ? -59.899 -2.344 82.687 1.00 93.25 325 GLU A O 1
ATOM 2580 N N . LEU A 1 326 ? -61.163 -4.079 83.314 1.00 93.75 326 LEU A N 1
ATOM 2581 C CA . LEU A 1 326 ? -60.817 -4.911 82.155 1.00 93.75 326 LEU A CA 1
ATOM 2582 C C . LEU A 1 326 ? -61.191 -4.246 80.827 1.00 93.75 326 LEU A C 1
ATOM 2584 O O . LEU A 1 326 ? -60.405 -4.298 79.879 1.00 93.75 326 LEU A O 1
ATOM 2588 N N . GLN A 1 327 ? -62.354 -3.594 80.756 1.00 94.00 327 GLN A N 1
ATOM 2589 C CA . GLN A 1 327 ? -62.759 -2.851 79.567 1.00 94.00 327 GLN A CA 1
ATOM 2590 C C . GLN A 1 327 ? -61.805 -1.681 79.309 1.00 94.00 327 GLN A C 1
ATOM 2592 O O . GLN A 1 327 ? -61.294 -1.559 78.202 1.00 94.00 327 GLN A O 1
ATOM 2597 N N . THR A 1 328 ? -61.466 -0.893 80.336 1.00 94.12 328 THR A N 1
ATOM 2598 C CA . THR A 1 328 ? -60.512 0.217 80.179 1.00 94.12 328 THR A CA 1
ATOM 2599 C C . THR A 1 328 ? -59.128 -0.250 79.734 1.00 94.12 328 THR A C 1
ATOM 2601 O O . THR A 1 328 ? -58.515 0.391 78.885 1.00 94.12 328 THR A O 1
ATOM 2604 N N . HIS A 1 329 ? -58.638 -1.385 80.240 1.00 92.81 329 HIS A N 1
ATOM 2605 C CA . HIS A 1 329 ? -57.376 -1.963 79.779 1.00 92.81 329 HIS A CA 1
ATOM 2606 C C . HIS A 1 329 ? -57.459 -2.456 78.334 1.00 92.81 329 HIS A C 1
ATOM 2608 O O . HIS A 1 329 ? -56.525 -2.242 77.565 1.00 92.81 329 HIS A O 1
ATOM 2614 N N . THR A 1 330 ? -58.574 -3.079 77.951 1.00 94.69 330 THR A N 1
ATOM 2615 C CA . THR A 1 330 ? -58.796 -3.558 76.580 1.00 94.69 330 THR A CA 1
ATOM 2616 C C . THR A 1 330 ? -58.838 -2.393 75.595 1.00 94.69 330 THR A C 1
ATOM 2618 O O . THR A 1 330 ? -58.159 -2.435 74.570 1.00 94.69 330 THR A O 1
ATOM 2621 N N . ASP A 1 331 ? -59.563 -1.329 75.940 1.00 93.50 331 ASP A N 1
ATOM 2622 C CA . ASP A 1 331 ? -59.658 -0.114 75.133 1.00 93.50 331 ASP A CA 1
ATOM 2623 C C . ASP A 1 331 ? -58.290 0.577 75.020 1.00 93.50 331 ASP A C 1
ATOM 2625 O O . ASP A 1 331 ? -57.895 0.987 73.928 1.00 93.50 331 ASP A O 1
ATOM 2629 N N . ARG A 1 332 ? -57.509 0.623 76.112 1.00 94.12 332 ARG A N 1
ATOM 2630 C CA . ARG A 1 332 ? -56.145 1.174 76.099 1.00 94.12 332 ARG A CA 1
ATOM 2631 C C . ARG A 1 332 ? -55.210 0.378 75.190 1.00 94.12 332 ARG A C 1
ATOM 2633 O O . ARG A 1 332 ? -54.505 0.972 74.385 1.00 94.12 332 ARG A O 1
ATOM 2640 N N . ILE A 1 333 ? -55.230 -0.954 75.271 1.00 93.12 333 ILE A N 1
ATOM 2641 C CA . ILE A 1 333 ? -54.418 -1.822 74.400 1.00 93.12 333 ILE A CA 1
ATOM 2642 C C . ILE A 1 333 ? -54.830 -1.652 72.932 1.00 93.12 333 ILE A C 1
ATOM 2644 O O . ILE A 1 333 ? -53.973 -1.637 72.049 1.00 93.12 333 ILE A O 1
ATOM 2648 N N . ALA A 1 334 ? -56.129 -1.532 72.649 1.00 92.88 334 ALA A N 1
ATOM 2649 C CA . ALA A 1 334 ? -56.620 -1.294 71.295 1.00 92.88 334 ALA A CA 1
ATOM 2650 C C . ALA A 1 334 ? -56.149 0.065 70.753 1.00 92.88 334 ALA A C 1
ATOM 2652 O O . ALA A 1 334 ? -55.711 0.141 69.604 1.00 92.88 334 ALA A O 1
ATOM 2653 N N . GLN A 1 335 ? -56.176 1.109 71.586 1.00 94.31 335 GLN A N 1
ATOM 2654 C CA . GLN A 1 335 ? -55.664 2.431 71.236 1.00 94.31 335 GLN A CA 1
ATOM 2655 C C . GLN A 1 335 ? -54.150 2.407 70.983 1.00 94.31 335 GLN A C 1
ATOM 2657 O O . GLN A 1 335 ? -53.714 2.844 69.922 1.00 94.31 335 GLN A O 1
ATOM 2662 N N . GLU A 1 336 ? -53.360 1.838 71.899 1.00 93.00 336 GLU A N 1
ATOM 2663 C CA . GLU A 1 336 ? -51.901 1.706 71.752 1.00 93.00 336 GLU A CA 1
ATOM 2664 C C . GLU A 1 336 ? -51.544 0.957 70.454 1.00 93.00 336 GLU A C 1
ATOM 2666 O O . GLU A 1 336 ? -50.665 1.375 69.701 1.00 93.00 336 GLU A O 1
ATOM 2671 N N . ARG A 1 337 ? -52.271 -0.121 70.124 1.00 93.12 337 ARG A N 1
ATOM 2672 C CA . ARG A 1 337 ? -52.079 -0.861 68.864 1.00 93.12 337 ARG A CA 1
ATOM 2673 C C . ARG A 1 337 ? -52.392 -0.020 67.631 1.00 93.12 337 ARG A C 1
ATOM 2675 O O . ARG A 1 337 ? -51.605 -0.046 66.690 1.00 93.12 337 ARG A O 1
ATOM 2682 N N . ALA A 1 338 ? -53.498 0.721 67.636 1.00 93.56 338 ALA A N 1
ATOM 2683 C CA . ALA A 1 338 ? -53.866 1.592 66.522 1.00 93.56 338 ALA A CA 1
ATOM 2684 C C . ALA A 1 338 ? -52.842 2.723 66.321 1.00 93.56 338 ALA A C 1
ATOM 2686 O O . ALA A 1 338 ? -52.491 3.049 65.188 1.00 93.56 338 ALA A O 1
ATOM 2687 N N . GLU A 1 339 ? -52.318 3.289 67.411 1.00 93.44 339 GLU A N 1
ATOM 2688 C CA . GLU A 1 339 ? -51.265 4.307 67.372 1.00 93.44 339 GLU A CA 1
ATOM 2689 C C . GLU A 1 339 ? -49.951 3.746 66.811 1.00 93.44 339 GLU A C 1
ATOM 2691 O O . GLU A 1 339 ? -49.339 4.375 65.943 1.00 93.44 339 GLU A O 1
ATOM 2696 N N . HIS A 1 340 ? -49.545 2.545 67.235 1.00 92.06 340 HIS A N 1
ATOM 2697 C CA . HIS A 1 340 ? -48.372 1.861 66.687 1.00 92.06 340 HIS A CA 1
ATOM 2698 C C . HIS A 1 340 ? -48.541 1.496 65.210 1.00 92.06 340 HIS A C 1
ATOM 2700 O O . HIS A 1 340 ? -47.626 1.719 64.421 1.00 92.06 340 HIS A O 1
ATOM 2706 N N . GLU A 1 341 ? -49.703 0.981 64.809 1.00 94.75 341 GLU A N 1
ATOM 2707 C CA . GLU A 1 341 ? -49.986 0.624 63.417 1.00 94.75 341 GLU A CA 1
ATOM 2708 C C . GLU A 1 341 ? -49.990 1.865 62.510 1.00 94.75 341 GLU A C 1
ATOM 2710 O O . GLU A 1 341 ? -49.378 1.858 61.440 1.00 94.75 341 GLU A O 1
ATOM 2715 N N . ALA A 1 342 ? -50.564 2.976 62.981 1.00 93.00 342 ALA A N 1
ATOM 2716 C CA . ALA A 1 342 ? -50.493 4.267 62.299 1.00 93.00 342 ALA A CA 1
ATOM 2717 C C . ALA A 1 342 ? -49.071 4.858 62.272 1.00 93.00 342 ALA A C 1
ATOM 2719 O O . ALA A 1 342 ? -48.741 5.614 61.358 1.00 93.00 342 ALA A O 1
ATOM 2720 N N . GLY A 1 343 ? -48.236 4.566 63.275 1.00 93.94 343 GLY A N 1
ATOM 2721 C CA . GLY A 1 343 ? -46.809 4.901 63.278 1.00 93.94 343 GLY A CA 1
ATOM 2722 C C . GLY A 1 343 ? -46.052 4.139 62.192 1.00 93.94 343 GLY A C 1
ATOM 2723 O O . GLY A 1 343 ? -45.464 4.755 61.311 1.00 93.94 343 GLY A O 1
ATOM 2724 N N . ILE A 1 344 ? -46.185 2.811 62.176 1.00 93.19 344 ILE A N 1
ATOM 2725 C CA . ILE A 1 344 ? -45.552 1.930 61.181 1.00 93.19 344 ILE A CA 1
ATOM 2726 C C . ILE A 1 344 ? -45.980 2.297 59.754 1.00 93.19 344 ILE A C 1
ATOM 2728 O O . ILE A 1 344 ? -45.158 2.265 58.840 1.00 93.19 344 ILE A O 1
ATOM 2732 N N . ALA A 1 345 ? -47.253 2.640 59.540 1.00 93.25 345 ALA A N 1
ATOM 2733 C CA . ALA A 1 345 ? -47.742 3.067 58.230 1.00 93.25 345 ALA A CA 1
ATOM 2734 C C . ALA A 1 345 ? -47.059 4.358 57.748 1.00 93.25 345 ALA A C 1
ATOM 2736 O O . ALA A 1 345 ? -46.619 4.419 56.602 1.00 93.25 345 ALA A O 1
ATOM 2737 N N . ARG A 1 346 ? -46.913 5.355 58.633 1.00 94.75 346 ARG A N 1
ATOM 2738 C CA . ARG A 1 346 ? -46.210 6.611 58.326 1.00 94.75 346 ARG A CA 1
ATOM 2739 C C . ARG A 1 346 ? -44.726 6.386 58.057 1.00 94.75 346 ARG A C 1
ATOM 2741 O O . ARG A 1 346 ? -44.203 6.947 57.101 1.00 94.75 346 ARG A O 1
ATOM 2748 N N . ASP A 1 347 ? -44.071 5.546 58.853 1.00 93.12 347 ASP A N 1
ATOM 2749 C CA . ASP A 1 347 ? -42.650 5.237 58.671 1.00 93.12 347 ASP A CA 1
ATOM 2750 C C . ASP A 1 347 ? -42.401 4.505 57.344 1.00 93.12 347 ASP A C 1
ATOM 2752 O O . ASP A 1 347 ? -41.439 4.806 56.640 1.00 93.12 347 ASP A O 1
ATOM 2756 N N . ARG A 1 348 ? -43.295 3.586 56.948 1.00 93.62 348 ARG A N 1
ATOM 2757 C CA . ARG A 1 348 ? -43.239 2.929 55.631 1.00 93.62 348 ARG A CA 1
ATOM 2758 C C . ARG A 1 348 ? -43.412 3.915 54.485 1.00 93.62 348 ARG A C 1
ATOM 2760 O O . ARG A 1 348 ? -42.638 3.872 53.538 1.00 93.62 348 ARG A O 1
ATOM 2767 N N . GLU A 1 349 ? -44.395 4.806 54.579 1.00 94.44 349 GLU A N 1
ATOM 2768 C CA . GLU A 1 349 ? -44.628 5.818 53.548 1.00 94.44 349 GLU A CA 1
ATOM 2769 C C . GLU A 1 349 ? -43.432 6.775 53.418 1.00 94.44 349 GLU A C 1
ATOM 2771 O O . GLU A 1 349 ? -43.019 7.099 52.305 1.00 94.44 349 GLU A O 1
ATOM 2776 N N . ALA A 1 350 ? -42.820 7.171 54.538 1.00 93.88 350 ALA A N 1
ATOM 2777 C CA . ALA A 1 350 ? -41.598 7.971 54.538 1.00 93.88 350 ALA A CA 1
ATOM 2778 C C . ALA A 1 350 ? -40.422 7.227 53.878 1.00 93.88 350 ALA A C 1
ATOM 2780 O O . ALA A 1 350 ? -39.737 7.797 53.029 1.00 93.88 350 ALA A O 1
ATOM 2781 N N . LEU A 1 351 ? -40.221 5.946 54.204 1.00 94.06 351 LEU A N 1
ATOM 2782 C CA . LEU A 1 351 ? -39.179 5.118 53.588 1.00 94.06 351 LEU A CA 1
ATOM 2783 C C . LEU A 1 351 ? -39.398 4.931 52.080 1.00 94.06 351 LEU A C 1
ATOM 2785 O O . LEU A 1 351 ? -38.441 5.026 51.314 1.00 94.06 351 LEU A O 1
ATOM 2789 N N . ASP A 1 352 ? -40.636 4.728 51.627 1.00 94.62 352 ASP A N 1
ATOM 2790 C CA . ASP A 1 352 ? -40.953 4.626 50.197 1.00 94.62 352 ASP A CA 1
ATOM 2791 C C . ASP A 1 352 ? -40.670 5.949 49.459 1.00 94.62 352 ASP A C 1
ATOM 2793 O O . ASP A 1 352 ? -40.122 5.959 48.350 1.00 94.62 352 ASP A O 1
ATOM 2797 N N . GLN A 1 353 ? -40.969 7.092 50.082 1.00 94.62 353 GLN A N 1
ATOM 2798 C CA . GLN A 1 353 ? -40.622 8.412 49.540 1.00 94.62 353 GLN A CA 1
ATOM 2799 C C . GLN A 1 353 ? -39.101 8.637 49.478 1.00 94.62 353 GLN A C 1
ATOM 2801 O O . GLN A 1 353 ? -38.585 9.189 48.500 1.00 94.62 353 GLN A O 1
ATOM 2806 N N . GLU A 1 354 ? -38.352 8.179 50.481 1.00 94.19 354 GLU A N 1
ATOM 2807 C CA . GLU A 1 354 ? -36.888 8.229 50.454 1.00 94.19 354 GLU A CA 1
ATOM 2808 C C . GLU A 1 354 ? -36.305 7.320 49.366 1.00 94.19 354 GLU A C 1
ATOM 2810 O O . GLU A 1 354 ? -35.420 7.748 48.619 1.00 94.19 354 GLU A O 1
ATOM 2815 N N . LEU A 1 355 ? -36.816 6.094 49.224 1.00 93.50 355 LEU A N 1
ATOM 2816 C CA . LEU A 1 355 ? -36.382 5.147 48.195 1.00 93.50 355 LEU A CA 1
ATOM 2817 C C . LEU A 1 355 ? -36.651 5.677 46.787 1.00 93.50 355 LEU A C 1
ATOM 2819 O O . LEU A 1 355 ? -35.763 5.618 45.938 1.00 93.50 355 LEU A O 1
ATOM 2823 N N . THR A 1 356 ? -37.834 6.241 46.537 1.00 95.31 356 THR A N 1
ATOM 2824 C CA . THR A 1 356 ? -38.165 6.852 45.237 1.00 95.31 356 THR A CA 1
ATOM 2825 C C . THR A 1 356 ? -37.275 8.053 44.931 1.00 95.31 356 THR A C 1
ATOM 2827 O O . THR A 1 356 ? -36.787 8.192 43.807 1.00 95.31 356 THR A O 1
ATOM 2830 N N . THR A 1 357 ? -36.980 8.884 45.933 1.00 94.69 357 THR A N 1
ATOM 2831 C CA . THR A 1 357 ? -36.061 10.020 45.777 1.00 94.69 357 THR A CA 1
ATOM 2832 C C . THR A 1 357 ? -34.642 9.553 45.457 1.00 94.69 357 THR A C 1
ATOM 2834 O O . THR A 1 357 ? -34.023 10.073 44.527 1.00 94.69 357 THR A O 1
ATOM 2837 N N . ARG A 1 358 ? -34.130 8.546 46.177 1.00 94.25 358 ARG A N 1
ATOM 2838 C CA . ARG A 1 358 ? -32.802 7.971 45.917 1.00 94.25 358 ARG A CA 1
ATOM 2839 C C . ARG A 1 358 ? -32.729 7.274 44.563 1.00 94.25 358 ARG A C 1
ATOM 2841 O O . ARG A 1 358 ? -31.730 7.427 43.869 1.00 94.25 358 ARG A O 1
ATOM 2848 N N . ALA A 1 359 ? -33.781 6.565 44.154 1.00 92.75 359 ALA A N 1
ATOM 2849 C CA . ALA A 1 359 ? -33.857 5.947 42.833 1.00 92.75 359 ALA A CA 1
ATOM 2850 C C . ALA A 1 359 ? -33.786 7.004 41.719 1.00 92.75 359 ALA A C 1
ATOM 2852 O O . ALA A 1 359 ? -32.980 6.869 40.801 1.00 92.75 359 ALA A O 1
ATOM 2853 N N . ALA A 1 360 ? -34.541 8.100 41.850 1.00 93.19 360 ALA A N 1
ATOM 2854 C CA . ALA A 1 360 ? -34.501 9.210 40.899 1.00 93.19 360 ALA A CA 1
ATOM 2855 C C . ALA A 1 360 ? -33.141 9.936 40.884 1.00 93.19 360 ALA A C 1
ATOM 2857 O O . ALA A 1 360 ? -32.704 10.414 39.837 1.00 93.19 360 ALA A O 1
ATOM 2858 N N . GLN A 1 361 ? -32.456 10.040 42.028 1.00 92.69 361 GLN A N 1
ATOM 2859 C CA . GLN A 1 361 ? -31.087 10.567 42.085 1.00 92.69 361 GLN A CA 1
ATOM 2860 C C . GLN A 1 361 ? -30.099 9.643 41.363 1.00 92.69 361 GLN A C 1
ATOM 2862 O O . GLN A 1 361 ? -29.351 10.122 40.515 1.00 92.69 361 GLN A O 1
ATOM 2867 N N . ALA A 1 362 ? -30.161 8.336 41.621 1.00 91.69 362 ALA A N 1
ATOM 2868 C CA . ALA A 1 362 ? -29.300 7.347 40.976 1.00 91.69 362 ALA A CA 1
ATOM 2869 C C . ALA A 1 362 ? -29.529 7.254 39.456 1.00 91.69 362 ALA A C 1
ATOM 2871 O O . ALA A 1 362 ? -28.594 7.009 38.700 1.00 91.69 362 ALA A O 1
ATOM 2872 N N . GLU A 1 363 ? -30.761 7.443 38.971 1.00 92.94 363 GLU A N 1
ATOM 2873 C CA . GLU A 1 363 ? -31.028 7.558 37.529 1.00 92.94 363 GLU A CA 1
ATOM 2874 C C . GLU A 1 363 ? -30.372 8.800 36.923 1.00 92.94 363 GLU A C 1
ATOM 2876 O O . GLU A 1 363 ? -29.672 8.681 35.924 1.00 92.94 363 GLU A O 1
ATOM 2881 N N . ARG A 1 364 ? -30.503 9.969 37.559 1.00 93.56 364 ARG A N 1
ATOM 2882 C CA . ARG A 1 364 ? -29.857 11.202 37.074 1.00 93.56 364 ARG A CA 1
ATOM 2883 C C . ARG A 1 364 ? -28.334 11.115 37.085 1.00 93.56 364 ARG A C 1
ATOM 2885 O O . ARG A 1 364 ? -27.688 11.721 36.237 1.00 93.56 364 ARG A O 1
ATOM 2892 N N . GLU A 1 365 ? -27.754 10.431 38.066 1.00 92.50 365 GLU A N 1
ATOM 2893 C CA . GLU A 1 365 ? -26.310 10.187 38.115 1.00 92.50 365 GLU A CA 1
ATOM 2894 C C . GLU A 1 365 ? -25.874 9.279 36.966 1.00 92.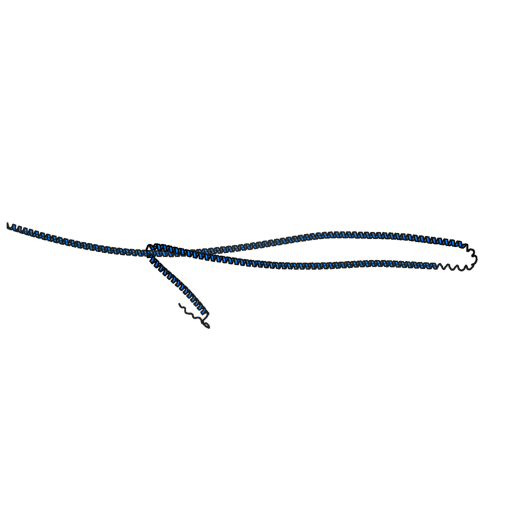50 365 GLU A C 1
ATOM 2896 O O . GLU A 1 365 ? -24.967 9.657 36.228 1.00 92.50 365 GLU A O 1
ATOM 2901 N N . ARG A 1 366 ? -26.593 8.175 36.722 1.00 92.62 366 ARG A N 1
ATOM 2902 C CA . ARG A 1 366 ? -26.340 7.297 35.569 1.00 92.62 366 ARG A CA 1
ATOM 2903 C C . ARG A 1 366 ? -26.463 8.026 34.235 1.00 92.62 366 ARG A C 1
ATOM 2905 O O . ARG A 1 366 ? -25.569 7.919 33.410 1.00 92.62 366 ARG A O 1
ATOM 2912 N N . GLU A 1 367 ? -27.503 8.836 34.044 1.00 93.56 367 GLU A N 1
ATOM 2913 C CA . GLU A 1 367 ? -27.666 9.639 32.823 1.00 93.56 367 GLU A CA 1
ATOM 2914 C C . GLU A 1 367 ? -26.505 10.624 32.609 1.00 93.56 367 GLU A C 1
ATOM 2916 O O . GLU A 1 367 ? -26.076 10.846 31.476 1.00 93.56 367 GLU A O 1
ATOM 2921 N N . ARG A 1 368 ? -25.977 11.222 33.686 1.00 94.25 368 ARG A N 1
ATOM 2922 C CA . ARG A 1 368 ? -24.812 12.117 33.609 1.00 94.25 368 ARG A CA 1
ATOM 2923 C C . ARG A 1 368 ? -23.537 11.362 33.265 1.00 94.25 368 ARG A C 1
ATOM 2925 O O . ARG A 1 368 ? -22.770 11.846 32.437 1.00 94.25 368 ARG A O 1
ATOM 2932 N N . GLU A 1 369 ? -23.307 10.214 33.891 1.00 93.00 369 GLU A N 1
ATOM 2933 C CA . GLU A 1 369 ? -22.153 9.360 33.597 1.00 93.00 369 GLU A CA 1
ATOM 2934 C C . GLU A 1 369 ? -22.206 8.834 32.161 1.00 93.00 369 GLU A C 1
ATOM 2936 O O . GLU A 1 369 ? -21.207 8.910 31.449 1.00 93.00 369 GLU A O 1
ATOM 2941 N N . ASP A 1 370 ? -23.378 8.404 31.692 1.00 92.38 370 ASP A N 1
ATOM 2942 C CA . ASP A 1 370 ? -23.589 7.966 30.312 1.00 92.38 370 ASP A CA 1
ATOM 2943 C C . ASP A 1 370 ? -23.342 9.102 29.310 1.00 92.38 370 ASP A C 1
ATOM 2945 O O . ASP A 1 370 ? -22.723 8.883 28.263 1.00 92.38 370 ASP A O 1
ATOM 2949 N N . ALA A 1 371 ? -23.783 10.325 29.628 1.00 93.06 371 ALA A N 1
ATOM 2950 C CA . ALA A 1 371 ? -23.535 11.505 28.804 1.00 93.06 371 ALA A CA 1
ATOM 2951 C C . ALA A 1 371 ? -22.040 11.859 28.740 1.00 93.06 371 ALA A C 1
ATOM 2953 O O . ALA A 1 371 ? -21.518 12.079 27.646 1.00 93.06 371 ALA A O 1
ATOM 2954 N N . LEU A 1 372 ? -21.340 11.845 29.879 1.00 94.56 372 LEU A N 1
ATOM 2955 C CA . LEU A 1 372 ? -19.890 12.062 29.940 1.00 94.56 372 LEU A CA 1
ATOM 2956 C C . LEU A 1 372 ? -19.135 10.978 29.162 1.00 94.56 372 LEU A C 1
ATOM 2958 O O . LEU A 1 372 ? -18.293 11.288 28.325 1.00 94.56 372 LEU A O 1
ATOM 2962 N N . ALA A 1 373 ? -19.497 9.708 29.344 1.00 92.69 373 ALA A N 1
ATOM 2963 C CA . ALA A 1 373 ? -18.896 8.597 28.613 1.00 92.69 373 ALA A CA 1
ATOM 2964 C C . ALA A 1 373 ? -19.187 8.656 27.102 1.00 92.69 373 ALA A C 1
ATOM 2966 O O . ALA A 1 373 ? -18.406 8.151 26.290 1.00 92.69 373 ALA A O 1
ATOM 2967 N N . ALA A 1 374 ? -20.323 9.220 26.685 1.00 93.56 374 ALA A N 1
ATOM 2968 C CA . ALA A 1 374 ? -20.614 9.474 25.276 1.00 93.56 374 ALA A CA 1
ATOM 2969 C C . ALA A 1 374 ? -19.749 10.614 24.713 1.00 93.56 374 ALA A C 1
ATOM 2971 O O . ALA A 1 374 ? -19.220 10.477 23.609 1.00 93.56 374 ALA A O 1
ATOM 2972 N N . GLU A 1 375 ? -19.561 11.694 25.473 1.00 94.50 375 GLU A N 1
ATOM 2973 C CA . GLU A 1 375 ? -18.694 12.816 25.103 1.00 94.50 375 GLU A CA 1
ATOM 2974 C C . GLU A 1 375 ? -17.224 12.385 25.000 1.00 94.50 375 GLU A C 1
ATOM 2976 O O . GLU A 1 375 ? -16.576 12.656 23.988 1.00 94.50 375 GLU A O 1
ATOM 2981 N N . ASP A 1 376 ? -16.727 11.612 25.967 1.00 93.19 376 ASP A N 1
ATOM 2982 C CA . ASP A 1 376 ? -15.368 11.062 25.952 1.00 93.19 376 ASP A CA 1
ATOM 2983 C C . ASP A 1 376 ? -15.139 10.136 24.752 1.00 93.19 376 ASP A C 1
ATOM 2985 O O . ASP A 1 376 ? -14.113 10.232 24.071 1.00 93.19 376 ASP A O 1
ATOM 2989 N N . ARG A 1 377 ? -16.113 9.271 24.428 1.00 93.25 377 ARG A N 1
ATOM 2990 C CA . ARG A 1 377 ? -16.054 8.423 23.225 1.00 93.25 377 ARG A CA 1
ATOM 2991 C C . ARG A 1 377 ? -16.048 9.249 21.942 1.00 93.25 377 ARG A C 1
ATOM 2993 O O . ARG A 1 377 ? -15.282 8.934 21.033 1.00 93.25 377 ARG A O 1
ATOM 3000 N N . ALA A 1 378 ? -16.856 10.305 21.862 1.00 94.31 378 ALA A N 1
ATOM 3001 C CA . ALA A 1 378 ? -16.880 11.200 20.707 1.00 94.31 378 ALA A CA 1
ATOM 3002 C C . ALA A 1 378 ? -15.556 11.969 20.555 1.00 94.31 378 ALA A C 1
ATOM 3004 O O . ALA A 1 378 ? -15.019 12.066 19.451 1.00 94.31 378 ALA A O 1
ATOM 3005 N N . ALA A 1 379 ? -14.983 12.455 21.659 1.00 94.44 379 ALA A N 1
ATOM 3006 C CA . ALA A 1 379 ? -13.689 13.127 21.667 1.00 94.44 379 ALA A CA 1
ATOM 3007 C C . ALA A 1 379 ? -12.545 12.176 21.279 1.00 94.44 379 ALA A C 1
ATOM 3009 O O . ALA A 1 379 ? -11.655 12.559 20.516 1.00 94.44 379 ALA A O 1
ATOM 3010 N N . ALA A 1 380 ? -12.568 10.931 21.764 1.00 93.44 380 ALA A N 1
ATOM 3011 C CA . ALA A 1 380 ? -11.603 9.903 21.382 1.00 93.44 380 ALA A CA 1
ATOM 3012 C C . ALA A 1 380 ? -11.701 9.556 19.888 1.00 93.44 380 ALA A C 1
ATOM 3014 O O . ALA A 1 380 ? -10.674 9.509 19.211 1.00 93.44 380 ALA A O 1
ATOM 3015 N N . ALA A 1 381 ? -12.919 9.391 19.358 1.00 94.38 381 ALA A N 1
ATOM 3016 C CA . ALA A 1 381 ? -13.146 9.156 17.933 1.00 94.38 381 ALA A CA 1
ATOM 3017 C C . ALA A 1 381 ? -12.622 10.320 17.075 1.00 94.38 381 ALA A C 1
ATOM 3019 O O . ALA A 1 381 ? -11.853 10.096 16.146 1.00 94.38 381 ALA A O 1
ATOM 3020 N N . ALA A 1 382 ? -12.928 11.567 17.448 1.00 94.75 382 ALA A N 1
ATOM 3021 C CA . ALA A 1 382 ? -12.443 12.747 16.733 1.00 94.75 382 ALA A CA 1
ATOM 3022 C C . ALA A 1 382 ? -10.906 12.861 16.735 1.00 94.75 382 ALA A C 1
ATOM 3024 O O . ALA A 1 382 ? -10.310 13.262 15.734 1.00 94.75 382 ALA A O 1
ATOM 3025 N N . ARG A 1 383 ? -10.242 12.491 17.841 1.00 95.75 383 ARG A N 1
ATOM 3026 C CA . ARG A 1 383 ? -8.771 12.439 17.910 1.00 95.75 383 ARG A CA 1
ATOM 3027 C C . ARG A 1 383 ? -8.198 11.370 16.986 1.00 95.75 383 ARG A C 1
ATOM 3029 O O . ARG A 1 383 ? -7.217 11.647 16.301 1.00 95.75 383 ARG A O 1
ATOM 3036 N N . LEU A 1 384 ? -8.800 10.181 16.963 1.00 95.00 384 LEU A N 1
ATOM 3037 C CA . LEU A 1 384 ? -8.369 9.096 16.086 1.00 95.00 384 LEU A CA 1
ATOM 3038 C C . LEU A 1 384 ? -8.540 9.479 14.611 1.00 95.00 384 LEU A C 1
ATOM 3040 O O . LEU A 1 384 ? -7.615 9.296 13.827 1.00 95.00 384 LEU A O 1
ATOM 3044 N N . ASP A 1 385 ? -9.674 10.075 14.246 1.00 95.62 385 ASP A N 1
ATOM 3045 C CA . ASP A 1 385 ? -9.924 10.542 12.881 1.00 95.62 385 ASP A CA 1
ATOM 3046 C C . ASP A 1 385 ? -8.911 11.611 12.454 1.00 95.62 385 ASP A C 1
ATOM 3048 O O . ASP A 1 385 ? -8.380 11.552 11.344 1.00 95.62 385 ASP A O 1
ATOM 3052 N N . ALA A 1 386 ? -8.578 12.552 13.344 1.00 95.06 386 ALA A N 1
ATOM 3053 C CA . ALA A 1 386 ? -7.548 13.555 13.084 1.00 95.06 386 ALA A CA 1
ATOM 3054 C C . ALA A 1 386 ? -6.151 12.929 12.910 1.00 95.06 386 ALA A C 1
ATOM 3056 O O . ALA A 1 386 ? -5.406 13.331 12.017 1.00 95.06 386 ALA A O 1
ATOM 3057 N N . GLN A 1 387 ? -5.801 11.923 13.719 1.00 95.88 387 GLN A N 1
ATOM 3058 C CA . GLN A 1 387 ? -4.541 11.184 13.580 1.00 95.88 387 GLN A CA 1
ATOM 3059 C C . GLN A 1 387 ? -4.478 10.408 12.263 1.00 95.88 387 GLN A C 1
ATOM 3061 O O . GLN A 1 387 ? -3.468 10.473 11.567 1.00 95.88 387 GLN A O 1
ATOM 3066 N N . LEU A 1 388 ? -5.557 9.714 11.891 1.00 94.56 388 LEU A N 1
ATOM 3067 C CA . LEU A 1 388 ? -5.643 8.985 10.626 1.00 94.56 388 LEU A CA 1
ATOM 3068 C C . LEU A 1 388 ? -5.581 9.932 9.422 1.00 94.56 388 LEU A C 1
ATOM 3070 O O . LEU A 1 388 ? -4.965 9.592 8.415 1.00 94.56 388 LEU A O 1
ATOM 3074 N N . ALA A 1 389 ? -6.193 11.116 9.512 1.00 95.19 389 ALA A N 1
ATOM 3075 C CA . ALA A 1 389 ? -6.102 12.136 8.473 1.00 95.19 389 ALA A CA 1
ATOM 3076 C C . ALA A 1 389 ? -4.663 12.650 8.307 1.00 95.19 389 ALA A C 1
ATOM 3078 O O . ALA A 1 389 ? -4.168 12.677 7.184 1.00 95.19 389 ALA A O 1
ATOM 3079 N N . ALA A 1 390 ? -3.975 12.966 9.409 1.00 95.44 390 ALA A N 1
ATOM 3080 C CA . ALA A 1 390 ? -2.576 13.395 9.378 1.00 95.44 390 ALA A CA 1
ATOM 3081 C C . ALA A 1 390 ? -1.649 12.302 8.817 1.00 95.44 390 ALA A C 1
ATOM 3083 O O . ALA A 1 390 ? -0.838 12.572 7.941 1.00 95.44 390 ALA A O 1
ATOM 3084 N N . GLN A 1 391 ? -1.825 11.046 9.241 1.00 95.38 391 GLN A N 1
ATOM 3085 C CA . GLN A 1 391 ? -1.048 9.919 8.713 1.00 95.38 391 GLN A CA 1
ATOM 3086 C C . GLN A 1 391 ? -1.259 9.704 7.210 1.00 95.38 391 GLN A C 1
ATOM 3088 O O . GLN A 1 391 ? -0.314 9.367 6.499 1.00 95.38 391 GLN A O 1
ATOM 3093 N N . ARG A 1 392 ? -2.491 9.883 6.717 1.00 94.69 392 ARG A N 1
ATOM 3094 C CA . ARG A 1 392 ? -2.781 9.814 5.277 1.00 94.69 392 ARG A CA 1
ATOM 3095 C C . ARG A 1 392 ? -2.087 10.938 4.521 1.00 94.69 392 ARG A C 1
ATOM 3097 O O . ARG A 1 392 ? -1.492 10.668 3.488 1.00 94.69 392 ARG A O 1
ATOM 3104 N N . GLU A 1 393 ? -2.122 12.158 5.050 1.00 96.19 393 GLU A N 1
ATOM 3105 C CA . GLU A 1 393 ? -1.439 13.301 4.442 1.00 96.19 393 GLU A CA 1
ATOM 3106 C C . GLU A 1 393 ? 0.083 13.093 4.386 1.00 96.19 393 GLU A C 1
ATOM 3108 O O . GLU A 1 393 ? 0.679 13.271 3.324 1.00 96.19 393 GLU A O 1
ATOM 3113 N N . ASP A 1 394 ? 0.700 12.628 5.475 1.00 95.88 394 ASP A N 1
ATOM 3114 C CA . ASP A 1 394 ? 2.132 12.303 5.520 1.00 95.88 394 ASP A CA 1
ATOM 3115 C C . ASP A 1 394 ? 2.498 11.215 4.496 1.00 95.88 394 ASP A C 1
ATOM 3117 O O . ASP A 1 394 ? 3.498 11.322 3.779 1.00 95.88 394 ASP A O 1
ATOM 3121 N N . HIS A 1 395 ? 1.675 10.168 4.393 1.00 94.75 395 HIS A N 1
ATOM 3122 C CA . HIS A 1 395 ? 1.890 9.081 3.441 1.00 94.75 395 HIS A CA 1
ATOM 3123 C C . HIS A 1 395 ? 1.720 9.543 1.986 1.00 94.75 395 HIS A C 1
ATOM 3125 O O . HIS A 1 395 ? 2.528 9.187 1.127 1.00 94.75 395 HIS A O 1
ATOM 3131 N N . ASP A 1 396 ? 0.718 10.374 1.702 1.00 95.62 396 ASP A N 1
ATOM 3132 C CA . ASP A 1 396 ? 0.503 10.951 0.374 1.00 95.62 396 ASP A CA 1
ATOM 3133 C C . ASP A 1 396 ? 1.670 11.867 -0.031 1.00 95.62 396 ASP A C 1
ATOM 3135 O O . ASP A 1 396 ? 2.111 11.836 -1.183 1.00 95.62 396 ASP A O 1
ATOM 3139 N N . GLN A 1 397 ? 2.230 12.634 0.912 1.00 95.75 397 GLN A N 1
ATOM 3140 C CA . GLN A 1 397 ? 3.430 13.443 0.682 1.00 95.75 397 GLN A CA 1
ATOM 3141 C C . GLN A 1 397 ? 4.668 12.579 0.406 1.00 95.75 397 GLN A C 1
ATOM 3143 O O . GLN A 1 397 ? 5.431 12.889 -0.514 1.00 95.75 397 GLN A O 1
ATOM 3148 N N . LEU A 1 398 ? 4.854 11.480 1.145 1.00 96.19 398 LEU A N 1
ATOM 3149 C CA . LEU A 1 398 ? 5.928 10.510 0.903 1.00 96.19 398 LEU A CA 1
ATOM 3150 C C . LEU A 1 398 ? 5.824 9.896 -0.496 1.00 96.19 398 LEU A C 1
ATOM 3152 O O . LEU A 1 398 ? 6.784 9.963 -1.263 1.00 96.19 398 LEU A O 1
ATOM 3156 N N . LEU A 1 399 ? 4.647 9.387 -0.871 1.00 94.81 399 LEU A N 1
ATOM 3157 C CA . LEU A 1 399 ? 4.408 8.824 -2.203 1.00 94.81 399 LEU A CA 1
ATOM 3158 C C . LEU A 1 399 ? 4.609 9.865 -3.315 1.00 94.81 399 LEU A C 1
ATOM 3160 O O . LEU A 1 399 ? 5.180 9.565 -4.369 1.00 94.81 399 LEU A O 1
ATOM 3164 N N . ALA A 1 400 ? 4.168 11.107 -3.103 1.00 95.44 400 ALA A N 1
ATOM 3165 C CA . ALA A 1 400 ? 4.405 12.194 -4.048 1.00 95.44 400 ALA A CA 1
ATOM 3166 C C . ALA A 1 400 ? 5.908 12.487 -4.209 1.00 95.44 400 ALA A C 1
ATOM 3168 O O . ALA A 1 400 ? 6.382 12.661 -5.335 1.00 95.44 400 ALA A O 1
ATOM 3169 N N . GLY A 1 401 ? 6.668 12.480 -3.110 1.00 95.88 401 GLY A N 1
ATOM 3170 C CA . GLY A 1 401 ? 8.122 12.635 -3.118 1.00 95.88 401 GLY A CA 1
ATOM 3171 C C . GLY A 1 401 ? 8.837 11.497 -3.850 1.00 95.88 401 GLY A C 1
ATOM 3172 O O . GLY A 1 401 ? 9.649 11.751 -4.742 1.00 95.88 401 GLY A O 1
ATOM 3173 N N . GLU A 1 402 ? 8.497 10.246 -3.538 1.00 95.88 402 GLU A N 1
ATOM 3174 C CA . GLU A 1 402 ? 9.074 9.058 -4.178 1.00 95.88 402 GLU A CA 1
ATOM 3175 C C . GLU A 1 402 ? 8.777 9.014 -5.679 1.00 95.88 402 GLU A C 1
ATOM 3177 O O . GLU A 1 402 ? 9.678 8.800 -6.492 1.00 95.88 402 GLU A O 1
ATOM 3182 N N . THR A 1 403 ? 7.531 9.281 -6.078 1.00 94.62 403 THR A N 1
ATOM 3183 C CA . THR A 1 403 ? 7.146 9.292 -7.498 1.00 94.62 403 THR A CA 1
ATOM 3184 C C . THR A 1 403 ? 7.829 10.421 -8.269 1.00 94.62 403 THR A C 1
ATOM 3186 O O . THR A 1 403 ? 8.199 10.233 -9.430 1.00 94.62 403 THR A O 1
ATOM 3189 N N . ALA A 1 404 ? 8.037 11.588 -7.650 1.00 95.88 404 ALA A N 1
ATOM 3190 C CA . ALA A 1 404 ? 8.810 12.673 -8.247 1.00 95.88 404 ALA A CA 1
ATOM 3191 C C . ALA A 1 404 ? 10.290 12.290 -8.415 1.00 95.88 404 ALA A C 1
ATOM 3193 O O . ALA A 1 404 ? 10.853 12.504 -9.491 1.00 95.88 404 ALA A O 1
ATOM 3194 N N . ALA A 1 405 ? 10.897 11.667 -7.401 1.00 95.62 405 ALA A N 1
ATOM 3195 C CA . ALA A 1 405 ? 12.282 11.202 -7.451 1.00 95.62 405 ALA A CA 1
ATOM 3196 C C . ALA A 1 405 ? 12.493 10.118 -8.522 1.00 95.62 405 ALA A C 1
ATOM 3198 O O . ALA A 1 405 ? 13.419 10.215 -9.326 1.00 95.62 405 ALA A O 1
ATOM 3199 N N . GLN A 1 406 ? 11.596 9.130 -8.602 1.00 95.62 406 GLN A N 1
ATOM 3200 C CA . GLN A 1 406 ? 11.646 8.088 -9.632 1.00 95.62 406 GLN A CA 1
ATOM 3201 C C . GLN A 1 406 ? 11.500 8.671 -11.041 1.00 95.62 406 GLN A C 1
ATOM 3203 O O . GLN A 1 406 ? 12.252 8.301 -11.942 1.00 95.62 406 GLN A O 1
ATOM 3208 N N . ARG A 1 407 ? 10.577 9.622 -11.245 1.00 96.75 407 ARG A N 1
ATOM 3209 C CA . ARG A 1 407 ? 10.441 10.316 -12.538 1.00 96.75 407 ARG A CA 1
ATOM 3210 C C . ARG A 1 407 ? 11.705 11.086 -12.911 1.00 96.75 407 ARG A C 1
ATOM 3212 O O . ARG A 1 407 ? 12.086 11.062 -14.078 1.00 96.75 407 ARG A O 1
ATOM 3219 N N . ALA A 1 408 ? 12.350 11.742 -11.948 1.00 95.81 408 ALA A N 1
ATOM 3220 C CA . ALA A 1 408 ? 13.607 12.444 -12.182 1.00 95.81 408 ALA A CA 1
ATOM 3221 C C . ALA A 1 408 ? 14.736 11.472 -12.570 1.00 95.81 408 ALA A C 1
ATOM 3223 O O . ALA A 1 408 ? 15.423 11.724 -13.557 1.00 95.81 408 ALA A O 1
ATOM 3224 N N . SER A 1 409 ? 14.865 10.336 -11.870 1.00 97.00 409 SER A N 1
ATOM 3225 C CA . SER A 1 409 ? 15.850 9.290 -12.197 1.00 97.00 409 SER A CA 1
ATOM 3226 C C . SER A 1 409 ? 15.639 8.734 -13.604 1.00 97.00 409 SER A C 1
ATOM 3228 O O . SER A 1 409 ? 16.568 8.713 -14.404 1.00 97.00 409 SER A O 1
ATOM 3230 N N . LEU A 1 410 ? 14.398 8.371 -13.951 1.00 95.31 410 LEU A N 1
ATOM 3231 C CA . LEU A 1 410 ? 14.067 7.869 -15.288 1.00 95.31 410 LEU A CA 1
ATOM 3232 C C . LEU A 1 410 ? 14.318 8.912 -16.382 1.00 95.31 410 LEU A C 1
ATOM 3234 O O . LEU A 1 410 ? 14.727 8.555 -17.483 1.00 95.31 410 LEU A O 1
ATOM 3238 N N . SER A 1 411 ? 14.074 10.198 -16.109 1.00 96.06 411 SER A N 1
ATOM 3239 C CA . SER A 1 411 ? 14.414 11.268 -17.054 1.00 96.06 411 SER A CA 1
ATOM 3240 C C . SER A 1 411 ? 15.923 11.350 -17.267 1.00 96.06 411 SER A C 1
ATOM 3242 O O . SER A 1 411 ? 16.368 11.390 -18.407 1.00 96.06 411 SER A O 1
ATOM 3244 N N . GLN A 1 412 ? 16.706 11.312 -16.188 1.00 96.50 412 GLN A N 1
ATOM 3245 C CA . GLN A 1 412 ? 18.163 11.377 -16.257 1.00 96.50 412 GLN A CA 1
ATOM 3246 C C . GLN A 1 412 ? 18.762 10.168 -16.988 1.00 96.50 412 GLN A C 1
ATOM 3248 O O . GLN A 1 412 ? 19.672 10.329 -17.798 1.00 96.50 412 GLN A O 1
ATOM 3253 N N . GLU A 1 413 ? 18.248 8.965 -16.731 1.00 96.06 413 GLU A N 1
ATOM 3254 C CA . GLU A 1 413 ? 18.653 7.749 -17.441 1.00 96.06 413 GLU A CA 1
ATOM 3255 C C . GLU A 1 413 ? 18.338 7.843 -18.936 1.00 96.06 413 GLU A C 1
ATOM 3257 O O . GLU A 1 413 ? 19.183 7.505 -19.763 1.00 96.06 413 GLU A O 1
ATOM 3262 N N . ARG A 1 414 ? 17.154 8.351 -19.300 1.00 94.88 414 ARG A N 1
ATOM 3263 C CA . ARG A 1 414 ? 16.783 8.571 -20.705 1.00 94.88 414 ARG A CA 1
ATOM 3264 C C . ARG A 1 414 ? 17.703 9.577 -21.385 1.00 94.88 414 ARG A C 1
ATOM 3266 O O . ARG A 1 414 ? 18.215 9.271 -22.454 1.00 94.88 414 ARG A O 1
ATOM 3273 N N . ASP A 1 415 ? 17.969 10.713 -20.746 1.00 96.19 415 ASP A N 1
ATOM 3274 C CA . ASP A 1 415 ? 18.872 11.733 -21.288 1.00 96.19 415 ASP A CA 1
ATOM 3275 C C . ASP A 1 415 ? 20.298 11.177 -21.468 1.00 96.19 415 ASP A C 1
ATOM 3277 O O . ASP A 1 415 ? 20.961 11.458 -22.467 1.00 96.19 415 ASP A O 1
ATOM 3281 N N . ALA A 1 416 ? 20.766 10.341 -20.533 1.00 96.00 416 ALA A N 1
ATOM 3282 C CA . ALA A 1 416 ? 22.061 9.672 -20.630 1.00 96.00 416 ALA A CA 1
ATOM 3283 C C . ALA A 1 416 ? 22.107 8.644 -21.774 1.00 96.00 416 ALA A C 1
ATOM 3285 O O . ALA A 1 416 ? 23.089 8.600 -22.518 1.00 96.00 416 ALA A O 1
ATOM 3286 N N . HIS A 1 417 ? 21.053 7.842 -21.945 1.00 95.62 417 HIS A N 1
ATOM 3287 C CA . HIS A 1 417 ? 20.943 6.896 -23.055 1.00 95.62 417 HIS A CA 1
ATOM 3288 C C . HIS A 1 417 ? 20.874 7.604 -24.410 1.00 95.62 417 HIS A C 1
ATOM 3290 O O . HIS A 1 417 ? 21.591 7.215 -25.331 1.00 95.62 417 HIS A O 1
ATOM 3296 N N . ASP A 1 418 ? 20.078 8.666 -24.523 1.00 96.81 418 ASP A N 1
ATOM 3297 C CA . ASP A 1 418 ? 19.965 9.455 -25.750 1.00 96.81 418 ASP A CA 1
ATOM 3298 C C . ASP A 1 418 ? 21.314 10.102 -26.113 1.00 96.81 418 ASP A C 1
ATOM 3300 O O . ASP A 1 418 ? 21.719 10.091 -27.278 1.00 96.81 418 ASP A O 1
ATOM 3304 N N . ALA A 1 419 ? 22.061 10.595 -25.118 1.00 95.50 419 ALA A N 1
ATOM 3305 C CA . ALA A 1 419 ? 23.411 11.119 -25.319 1.00 95.50 419 ALA A CA 1
ATOM 3306 C C . ALA A 1 419 ? 24.410 10.036 -25.767 1.00 95.50 419 ALA A C 1
ATOM 3308 O O . ALA A 1 419 ? 25.221 10.291 -26.659 1.00 95.50 419 ALA A O 1
ATOM 3309 N N . ALA A 1 420 ? 24.343 8.831 -25.190 1.00 96.00 420 ALA A N 1
ATOM 3310 C CA . ALA A 1 420 ? 25.197 7.709 -25.580 1.00 96.00 420 ALA A CA 1
ATOM 3311 C C . ALA A 1 420 ? 24.926 7.269 -27.029 1.00 96.00 420 ALA A C 1
ATOM 3313 O O . ALA A 1 420 ? 25.857 7.177 -27.825 1.00 96.00 420 ALA A O 1
ATOM 3314 N N . ILE A 1 421 ? 23.652 7.110 -27.404 1.00 95.62 421 ILE A N 1
ATOM 3315 C CA . ILE A 1 421 ? 23.251 6.770 -28.778 1.00 95.62 421 ILE A CA 1
ATOM 3316 C C . ILE A 1 421 ? 23.713 7.856 -29.758 1.00 95.62 421 ILE A C 1
ATOM 3318 O O . ILE A 1 421 ? 24.208 7.552 -30.844 1.00 95.62 421 ILE A O 1
ATOM 3322 N N . ALA A 1 422 ? 23.581 9.135 -29.394 1.00 95.56 422 ALA A N 1
ATOM 3323 C CA . ALA A 1 422 ? 24.051 10.233 -30.234 1.00 95.56 422 ALA A CA 1
ATOM 3324 C C . ALA A 1 422 ? 25.576 10.194 -30.450 1.00 95.56 422 ALA A C 1
ATOM 3326 O O . ALA A 1 422 ? 26.033 10.469 -31.563 1.00 95.56 422 ALA A O 1
ATOM 3327 N N . ALA A 1 423 ? 26.346 9.831 -29.419 1.00 95.38 423 ALA A N 1
ATOM 3328 C CA . ALA A 1 423 ? 27.795 9.674 -29.508 1.00 95.38 423 ALA A CA 1
ATOM 3329 C C . ALA A 1 423 ? 28.193 8.487 -30.403 1.00 95.38 423 ALA A C 1
ATOM 3331 O O . ALA A 1 423 ? 28.996 8.669 -31.317 1.00 95.38 423 ALA A O 1
ATOM 3332 N N . GLU A 1 424 ? 27.576 7.316 -30.219 1.00 96.62 424 GLU A N 1
ATOM 3333 C CA . GLU A 1 424 ? 27.814 6.133 -31.063 1.00 96.62 424 GLU A CA 1
ATOM 3334 C C . GLU A 1 424 ? 27.483 6.414 -32.538 1.00 96.62 424 GLU A C 1
ATOM 3336 O O . GLU A 1 424 ? 28.252 6.087 -33.443 1.00 96.62 424 GLU A O 1
ATOM 3341 N N . LEU A 1 425 ? 26.364 7.097 -32.809 1.00 95.69 425 LEU A N 1
ATOM 3342 C CA . LEU A 1 425 ? 25.999 7.497 -34.170 1.00 95.69 425 LEU A CA 1
ATOM 3343 C C . LEU A 1 425 ? 27.003 8.475 -34.791 1.00 95.69 425 LEU A C 1
ATOM 3345 O O . LEU A 1 425 ? 27.201 8.443 -36.008 1.00 95.69 425 LEU A O 1
ATOM 3349 N N . ALA A 1 426 ? 27.604 9.367 -34.001 1.00 96.19 426 ALA A N 1
ATOM 3350 C CA . ALA A 1 426 ? 28.649 10.265 -34.484 1.00 96.19 426 ALA A CA 1
ATOM 3351 C C . ALA A 1 426 ? 29.929 9.486 -34.826 1.00 96.19 426 ALA A C 1
ATOM 3353 O O . ALA A 1 426 ? 30.460 9.647 -35.923 1.00 96.19 426 ALA A O 1
ATOM 3354 N N . GLU A 1 427 ? 30.357 8.571 -33.954 1.00 96.94 427 GLU A N 1
ATOM 3355 C CA . GLU A 1 427 ? 31.539 7.729 -34.172 1.00 96.94 427 GLU A CA 1
ATOM 3356 C C . GLU A 1 427 ? 31.402 6.833 -35.412 1.00 96.94 427 GLU A C 1
ATOM 3358 O O . GLU A 1 427 ? 32.315 6.746 -36.242 1.00 96.94 427 GLU A O 1
ATOM 3363 N N . HIS A 1 428 ? 30.239 6.203 -35.594 1.00 95.69 428 HIS A N 1
ATOM 3364 C CA . HIS A 1 428 ? 29.971 5.401 -36.785 1.00 95.69 428 HIS A CA 1
ATOM 3365 C C . HIS A 1 428 ? 29.979 6.246 -38.063 1.00 95.69 428 HIS A C 1
ATOM 3367 O O . HIS A 1 428 ? 30.524 5.811 -39.078 1.00 95.69 428 HIS A O 1
ATOM 3373 N N . ARG A 1 429 ? 29.424 7.466 -38.029 1.00 97.62 429 ARG A N 1
ATOM 3374 C CA . ARG A 1 429 ? 29.469 8.384 -39.180 1.00 97.62 429 ARG A CA 1
ATOM 3375 C C . ARG A 1 429 ? 30.897 8.785 -39.532 1.00 97.62 429 ARG A C 1
ATOM 3377 O O . ARG A 1 429 ? 31.236 8.769 -40.713 1.00 97.62 429 ARG A O 1
ATOM 3384 N N . ASP A 1 430 ? 31.722 9.092 -38.537 1.00 97.12 430 ASP A N 1
ATOM 3385 C CA . ASP A 1 430 ? 33.129 9.443 -38.745 1.00 97.12 430 ASP A CA 1
ATOM 3386 C C . ASP A 1 430 ? 33.929 8.260 -39.304 1.00 97.12 430 ASP A C 1
ATOM 3388 O O . ASP A 1 430 ? 34.777 8.435 -40.181 1.00 97.12 430 ASP A O 1
ATOM 3392 N N . THR A 1 431 ? 33.627 7.041 -38.851 1.00 97.31 431 THR A N 1
ATOM 3393 C CA . THR A 1 431 ? 34.255 5.815 -39.363 1.00 97.31 431 THR A CA 1
ATOM 3394 C C . THR A 1 431 ? 33.891 5.570 -40.823 1.00 97.31 431 THR A C 1
ATOM 3396 O O . THR A 1 431 ? 34.788 5.434 -41.651 1.00 97.31 431 THR A O 1
ATOM 3399 N N . ILE A 1 432 ? 32.602 5.636 -41.171 1.00 96.12 432 ILE A N 1
ATOM 3400 C CA . ILE A 1 432 ? 32.143 5.506 -42.562 1.00 96.12 432 ILE A CA 1
ATOM 3401 C C . ILE A 1 432 ? 32.758 6.603 -43.442 1.00 96.12 432 ILE A C 1
ATOM 3403 O O . ILE A 1 432 ? 33.152 6.343 -44.577 1.00 96.12 432 ILE A O 1
ATOM 3407 N N . ALA A 1 433 ? 32.853 7.840 -42.947 1.00 95.94 433 ALA A N 1
ATOM 3408 C CA . ALA A 1 433 ? 33.474 8.932 -43.694 1.00 95.94 433 ALA A CA 1
ATOM 3409 C C . ALA A 1 433 ? 34.961 8.661 -43.980 1.00 95.94 433 ALA A C 1
ATOM 3411 O O . ALA A 1 433 ? 35.421 8.921 -45.094 1.00 95.94 433 ALA A O 1
ATOM 3412 N N . ARG A 1 434 ? 35.693 8.102 -43.007 1.00 97.25 434 ARG A N 1
ATOM 3413 C CA . ARG A 1 434 ? 37.100 7.709 -43.159 1.00 97.25 434 ARG A CA 1
ATOM 3414 C C . ARG A 1 434 ? 37.266 6.584 -44.177 1.00 97.25 434 ARG A C 1
ATOM 3416 O O . ARG A 1 434 ? 38.035 6.746 -45.118 1.00 97.25 434 ARG A O 1
ATOM 3423 N N . GLU A 1 435 ? 36.495 5.507 -44.043 1.00 96.44 435 GLU A N 1
ATOM 3424 C CA . GLU A 1 435 ? 36.528 4.370 -44.973 1.00 96.44 435 GLU A CA 1
ATOM 3425 C C . GLU A 1 435 ? 36.212 4.809 -46.407 1.00 96.44 435 GLU A C 1
ATOM 3427 O O . GLU A 1 435 ? 36.892 4.417 -47.353 1.00 96.44 435 GLU A O 1
ATOM 3432 N N . ARG A 1 436 ? 35.220 5.693 -46.591 1.00 95.94 436 ARG A N 1
ATOM 3433 C CA . ARG A 1 436 ? 34.909 6.252 -47.914 1.00 95.94 436 ARG A CA 1
ATOM 3434 C C . ARG A 1 436 ? 36.070 7.056 -48.493 1.00 95.94 436 ARG A C 1
ATOM 3436 O O . ARG A 1 436 ? 36.373 6.889 -49.668 1.00 95.94 436 ARG A O 1
ATOM 3443 N N . ALA A 1 437 ? 36.729 7.891 -47.690 1.00 96.19 437 ALA A N 1
ATOM 3444 C CA . ALA A 1 437 ? 37.882 8.667 -48.145 1.00 96.19 437 ALA A CA 1
ATOM 3445 C C . ALA A 1 437 ? 39.081 7.772 -48.514 1.00 96.19 437 ALA A C 1
ATOM 3447 O O . ALA A 1 437 ? 39.775 8.036 -49.501 1.00 96.19 437 ALA A O 1
ATOM 3448 N N . GLU A 1 438 ? 39.311 6.699 -47.754 1.00 96.62 438 GLU A N 1
ATOM 3449 C CA . GLU A 1 438 ? 40.339 5.695 -48.046 1.00 96.62 438 GLU A CA 1
ATOM 3450 C C . GLU A 1 438 ? 40.035 4.950 -49.352 1.00 96.62 438 GLU A C 1
ATOM 3452 O O . GLU A 1 438 ? 40.900 4.859 -50.226 1.00 96.62 438 GLU A O 1
ATOM 3457 N N . HIS A 1 439 ? 38.793 4.495 -49.540 1.00 95.81 439 HIS A N 1
ATOM 3458 C CA . HIS A 1 439 ? 38.365 3.849 -50.781 1.00 95.81 439 HIS A CA 1
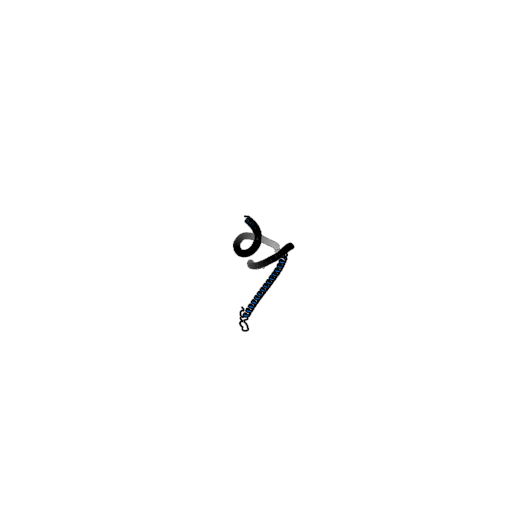ATOM 3459 C C . HIS A 1 439 ? 38.462 4.778 -51.994 1.00 95.81 439 HIS A C 1
ATOM 3461 O O . HIS A 1 439 ? 38.992 4.366 -53.026 1.00 95.81 439 HIS A O 1
ATOM 3467 N N . ASP A 1 440 ? 38.023 6.033 -51.874 1.00 97.25 440 ASP A N 1
ATOM 3468 C CA . ASP A 1 440 ? 38.137 7.023 -52.950 1.00 97.25 440 ASP A CA 1
ATOM 3469 C C . ASP A 1 440 ? 39.610 7.254 -53.337 1.00 97.25 440 ASP A C 1
ATOM 3471 O O . ASP A 1 440 ? 39.941 7.342 -54.522 1.00 97.25 440 ASP A O 1
ATOM 3475 N N . THR A 1 441 ? 40.514 7.276 -52.351 1.00 96.69 441 THR A N 1
ATOM 3476 C CA . THR A 1 441 ? 41.965 7.395 -52.575 1.00 96.69 441 THR A CA 1
ATOM 3477 C C . THR A 1 441 ? 42.546 6.156 -53.263 1.00 96.69 441 THR A C 1
ATOM 3479 O O . THR A 1 441 ? 43.353 6.291 -54.188 1.00 96.69 441 THR A O 1
ATOM 3482 N N . SER A 1 442 ? 42.120 4.952 -52.862 1.00 96.88 442 SER A N 1
ATOM 3483 C CA . SER A 1 442 ? 42.539 3.695 -53.499 1.00 96.88 442 SER A CA 1
ATOM 3484 C C . SER A 1 442 ? 42.112 3.658 -54.964 1.00 96.88 442 SER A C 1
ATOM 3486 O O . SER A 1 442 ? 42.941 3.450 -55.846 1.00 96.88 442 SER A O 1
ATOM 3488 N N . ILE A 1 443 ? 40.841 3.970 -55.243 1.00 96.00 443 ILE A N 1
ATOM 3489 C CA . ILE A 1 443 ? 40.294 4.003 -56.606 1.00 96.00 443 ILE A CA 1
ATOM 3490 C C . ILE A 1 443 ? 41.019 5.049 -57.462 1.00 96.00 443 ILE A C 1
ATOM 3492 O O . ILE A 1 443 ? 41.300 4.801 -58.635 1.00 96.00 443 ILE A O 1
ATOM 3496 N N . ALA A 1 444 ? 41.325 6.225 -56.905 1.00 95.88 444 ALA A N 1
ATOM 3497 C CA . ALA A 1 444 ? 42.074 7.254 -57.621 1.00 95.88 444 ALA A CA 1
ATOM 3498 C C . ALA A 1 444 ? 43.494 6.786 -57.981 1.00 95.88 444 ALA A C 1
ATOM 3500 O O . ALA A 1 444 ? 43.943 7.013 -59.105 1.00 95.88 444 ALA A O 1
ATOM 3501 N N . THR A 1 445 ? 44.168 6.097 -57.055 1.00 96.62 445 THR A N 1
ATOM 3502 C CA . THR A 1 445 ? 45.500 5.516 -57.277 1.00 96.62 445 THR A CA 1
ATOM 3503 C C . THR A 1 445 ? 45.460 4.441 -58.361 1.00 96.62 445 THR A C 1
ATOM 3505 O O . THR A 1 445 ? 46.197 4.537 -59.339 1.00 96.62 445 THR A O 1
ATOM 3508 N N . GLU A 1 446 ? 44.543 3.477 -58.255 1.00 95.94 446 GLU A N 1
ATOM 3509 C CA . GLU A 1 446 ? 44.381 2.402 -59.243 1.00 95.94 446 GLU A CA 1
ATOM 3510 C C . GLU A 1 446 ? 44.083 2.946 -60.647 1.00 95.94 446 GLU A C 1
ATOM 3512 O O . GLU A 1 446 ? 44.646 2.472 -61.636 1.00 95.94 446 GLU A O 1
ATOM 3517 N N . ARG A 1 447 ? 43.233 3.978 -60.753 1.00 95.50 447 ARG A N 1
ATOM 3518 C CA . ARG A 1 447 ? 42.956 4.651 -62.032 1.00 95.50 447 ARG A CA 1
ATOM 3519 C C . ARG A 1 447 ? 44.205 5.301 -62.615 1.00 95.50 447 ARG A C 1
ATOM 3521 O O . ARG A 1 447 ? 44.467 5.123 -63.800 1.00 95.50 447 ARG A O 1
ATOM 3528 N N . ALA A 1 448 ? 44.981 6.012 -61.798 1.00 96.19 448 ALA A N 1
ATOM 3529 C CA . ALA A 1 448 ? 46.214 6.650 -62.248 1.00 96.19 448 ALA A CA 1
ATOM 3530 C C . ALA A 1 448 ? 47.255 5.620 -62.724 1.00 96.19 448 ALA A C 1
ATOM 3532 O O . ALA A 1 448 ? 47.890 5.820 -63.759 1.00 96.19 448 ALA A O 1
ATOM 3533 N N . GLU A 1 449 ? 47.401 4.499 -62.013 1.00 96.56 449 GLU A N 1
ATOM 3534 C CA . GLU A 1 449 ? 48.286 3.399 -62.412 1.00 96.56 449 GLU A CA 1
ATOM 3535 C C . GLU A 1 449 ? 47.836 2.734 -63.717 1.00 96.56 449 GLU A C 1
ATOM 3537 O O . GLU A 1 449 ? 48.660 2.426 -64.583 1.00 96.56 449 GLU A O 1
ATOM 3542 N N . HIS A 1 450 ? 46.529 2.517 -63.878 1.00 95.62 450 HIS A N 1
ATOM 3543 C CA . HIS A 1 450 ? 45.969 1.950 -65.099 1.00 95.62 450 HIS A CA 1
ATOM 3544 C C . HIS A 1 450 ? 46.160 2.888 -66.298 1.00 95.62 450 HIS A C 1
ATOM 3546 O O . HIS A 1 450 ? 46.593 2.445 -67.362 1.00 95.62 450 HIS A O 1
ATOM 3552 N N . ASP A 1 451 ? 45.906 4.187 -66.126 1.00 97.00 451 ASP A N 1
ATOM 3553 C CA . ASP A 1 451 ? 46.120 5.190 -67.171 1.00 97.00 451 ASP A CA 1
ATOM 3554 C C . ASP A 1 451 ? 47.600 5.286 -67.568 1.00 97.00 451 ASP A C 1
ATOM 3556 O O . ASP A 1 451 ? 47.913 5.339 -68.759 1.00 97.00 451 ASP A O 1
ATOM 3560 N N . ALA A 1 452 ? 48.520 5.229 -66.599 1.00 95.38 452 ALA A N 1
ATOM 3561 C CA . ALA A 1 452 ? 49.956 5.195 -66.868 1.00 95.38 452 ALA A CA 1
ATOM 3562 C C . ALA A 1 452 ? 50.362 3.947 -67.672 1.00 95.38 452 ALA A C 1
ATOM 3564 O O . ALA A 1 452 ? 51.139 4.049 -68.624 1.00 95.38 452 ALA A O 1
ATOM 3565 N N . ARG A 1 453 ? 49.797 2.777 -67.344 1.00 96.69 453 ARG A N 1
ATOM 3566 C CA . ARG A 1 453 ? 50.038 1.528 -68.083 1.00 96.69 453 ARG A CA 1
ATOM 3567 C C . ARG A 1 453 ? 49.534 1.611 -69.520 1.00 96.69 453 ARG A C 1
ATOM 3569 O O . ARG A 1 453 ? 50.276 1.278 -70.436 1.00 96.69 453 ARG A O 1
ATOM 3576 N N . LEU A 1 454 ? 48.320 2.122 -69.727 1.00 95.38 454 LEU A N 1
ATOM 3577 C CA . LEU A 1 454 ? 47.767 2.327 -71.068 1.00 95.38 454 LEU A CA 1
ATOM 3578 C C . LEU A 1 454 ? 48.602 3.311 -71.894 1.00 95.38 454 LEU A C 1
ATOM 3580 O O . LEU A 1 454 ? 48.772 3.116 -73.096 1.00 95.38 454 LEU A O 1
ATOM 3584 N N . GLN A 1 455 ? 49.118 4.375 -71.275 1.00 95.94 455 GLN A N 1
ATOM 3585 C CA . GLN A 1 455 ? 50.017 5.314 -71.950 1.00 95.94 455 GLN A CA 1
ATOM 3586 C C . GLN A 1 455 ? 51.335 4.648 -72.348 1.00 95.94 455 GLN A C 1
ATOM 3588 O O . GLN A 1 455 ? 51.799 4.858 -73.467 1.00 95.94 455 GLN A O 1
ATOM 3593 N N . GLN A 1 456 ? 51.907 3.822 -71.471 1.00 96.38 456 GLN A N 1
ATOM 3594 C CA . GLN A 1 456 ? 53.117 3.065 -71.774 1.00 96.38 456 GLN A CA 1
ATOM 3595 C C . GLN A 1 456 ? 52.887 2.069 -72.916 1.00 96.38 456 GLN A C 1
ATOM 3597 O O . GLN A 1 456 ? 53.668 2.053 -73.861 1.00 96.38 456 GLN A O 1
ATOM 3602 N N . GLU A 1 457 ? 51.808 1.284 -72.868 1.00 95.44 457 GLU A N 1
ATOM 3603 C CA . GLU A 1 457 ? 51.452 0.339 -73.935 1.00 95.44 457 GLU A CA 1
ATOM 3604 C C . GLU A 1 457 ? 51.273 1.059 -75.278 1.00 95.44 457 GLU A C 1
ATOM 3606 O O . GLU A 1 457 ? 51.829 0.632 -76.291 1.00 95.44 457 GLU A O 1
ATOM 3611 N N . ARG A 1 458 ? 50.570 2.199 -75.293 1.00 95.06 458 ARG A N 1
ATOM 3612 C CA . ARG A 1 458 ? 50.424 3.029 -76.500 1.00 95.06 458 ARG A CA 1
ATOM 3613 C C . ARG A 1 458 ? 51.764 3.516 -77.035 1.00 95.06 458 ARG A C 1
ATOM 3615 O O . ARG A 1 458 ? 52.011 3.340 -78.218 1.00 95.06 458 ARG A O 1
ATOM 3622 N N . ALA A 1 459 ? 52.632 4.053 -76.178 1.00 95.38 459 ALA A N 1
ATOM 3623 C CA . ALA A 1 459 ? 53.962 4.496 -76.593 1.00 95.38 459 ALA A CA 1
ATOM 3624 C C . ALA A 1 459 ? 54.780 3.339 -77.189 1.00 95.38 459 ALA A C 1
ATOM 3626 O O . ALA A 1 459 ? 55.355 3.488 -78.259 1.00 95.38 459 ALA A O 1
ATOM 3627 N N . THR A 1 460 ? 54.754 2.155 -76.562 1.00 96.19 460 THR A N 1
ATOM 3628 C CA . THR A 1 460 ? 55.449 0.976 -77.105 1.00 96.19 460 THR A CA 1
ATOM 3629 C C . THR A 1 460 ? 54.886 0.516 -78.449 1.00 96.19 460 THR A C 1
ATOM 3631 O O . THR A 1 460 ? 55.642 0.074 -79.310 1.00 96.19 460 THR A O 1
ATOM 3634 N N . HIS A 1 461 ? 53.569 0.620 -78.650 1.00 95.19 461 HIS A N 1
ATOM 3635 C CA . HIS A 1 461 ? 52.945 0.311 -79.934 1.00 95.19 461 HIS A CA 1
ATOM 3636 C C . HIS A 1 461 ? 53.297 1.342 -81.009 1.00 95.19 461 HIS A C 1
ATOM 3638 O O . HIS A 1 461 ? 53.588 0.946 -82.135 1.00 95.19 461 HIS A O 1
ATOM 3644 N N . ASP A 1 462 ? 53.299 2.630 -80.669 1.00 96.12 462 ASP A N 1
ATOM 3645 C CA . ASP A 1 462 ? 53.670 3.705 -81.590 1.00 96.12 462 ASP A CA 1
ATOM 3646 C C . ASP A 1 462 ? 55.142 3.579 -82.020 1.00 96.12 462 ASP A C 1
ATOM 3648 O O . ASP A 1 462 ? 55.433 3.649 -83.214 1.00 96.12 462 ASP A O 1
ATOM 3652 N N . ASP A 1 463 ? 56.052 3.290 -81.082 1.00 95.31 463 ASP A N 1
ATOM 3653 C CA . ASP A 1 463 ? 57.469 3.035 -81.374 1.00 95.31 463 ASP A CA 1
ATOM 3654 C C . ASP A 1 463 ? 57.641 1.821 -82.305 1.00 95.31 463 ASP A C 1
ATOM 3656 O O . ASP A 1 463 ? 58.360 1.895 -83.302 1.00 95.31 463 ASP A O 1
ATOM 3660 N N . ALA A 1 464 ? 56.931 0.716 -82.039 1.00 95.00 464 ALA A N 1
ATOM 3661 C CA . ALA A 1 464 ? 56.983 -0.480 -82.882 1.00 95.00 464 ALA A CA 1
ATOM 3662 C C . ALA A 1 464 ? 56.448 -0.225 -84.304 1.00 95.00 464 ALA A C 1
ATOM 3664 O O . ALA A 1 464 ? 57.009 -0.731 -85.279 1.00 95.00 464 ALA A O 1
ATOM 3665 N N . LEU A 1 465 ? 55.381 0.570 -84.440 1.00 94.69 465 LEU A N 1
ATOM 3666 C CA . LEU A 1 465 ? 54.844 0.970 -85.743 1.00 94.69 465 LEU A CA 1
ATOM 3667 C C . LEU A 1 465 ? 55.820 1.874 -86.506 1.00 94.69 465 LEU A C 1
ATOM 3669 O O . LEU A 1 465 ? 55.947 1.739 -87.724 1.00 94.69 465 LEU A O 1
ATOM 3673 N N . GLU A 1 466 ? 56.522 2.772 -85.817 1.00 95.19 466 GLU A N 1
ATOM 3674 C CA . GLU A 1 466 ? 57.541 3.634 -86.422 1.00 95.19 466 GLU A CA 1
ATOM 3675 C C . GLU A 1 466 ? 58.765 2.822 -86.883 1.00 95.19 466 GLU A C 1
ATOM 3677 O O . GLU A 1 466 ? 59.255 3.011 -88.001 1.00 95.19 466 GLU A O 1
ATOM 3682 N N . GLU A 1 467 ? 59.226 1.861 -86.079 1.00 94.94 467 GLU A N 1
ATOM 3683 C CA . GLU A 1 467 ? 60.272 0.907 -86.471 1.00 94.94 467 GLU A CA 1
ATOM 3684 C C . GLU A 1 467 ? 59.854 0.079 -87.694 1.00 94.94 467 GLU A C 1
ATOM 3686 O O . GLU A 1 467 ? 60.630 -0.083 -88.640 1.00 94.94 467 GLU A O 1
ATOM 3691 N N . GLU A 1 468 ? 58.611 -0.410 -87.732 1.00 94.75 468 GLU A N 1
ATOM 3692 C CA . GLU A 1 468 ? 58.111 -1.142 -88.894 1.00 94.75 468 GLU A CA 1
ATOM 3693 C C . GLU A 1 468 ? 58.038 -0.239 -90.134 1.00 94.75 468 GLU A C 1
ATOM 3695 O O . GLU A 1 468 ? 58.498 -0.638 -91.210 1.00 94.75 468 GLU A O 1
ATOM 3700 N N . ARG A 1 469 ? 57.528 0.993 -89.998 1.00 95.31 469 ARG A N 1
ATOM 3701 C CA . ARG A 1 469 ? 57.436 1.954 -91.108 1.00 95.31 469 ARG A CA 1
ATOM 3702 C C . ARG A 1 469 ? 58.815 2.288 -91.667 1.00 95.31 469 ARG A C 1
ATOM 3704 O O . ARG A 1 469 ? 59.012 2.216 -92.878 1.00 95.31 469 ARG A O 1
ATOM 3711 N N . THR A 1 470 ? 59.784 2.594 -90.808 1.00 95.44 470 THR A N 1
ATOM 3712 C CA . THR A 1 470 ? 61.163 2.907 -91.222 1.00 95.44 470 THR A CA 1
ATOM 3713 C C . THR A 1 470 ? 61.854 1.707 -91.877 1.00 95.44 470 THR A C 1
ATOM 3715 O O . THR A 1 470 ? 62.541 1.859 -92.896 1.00 95.44 470 THR A O 1
ATOM 3718 N N . ALA A 1 471 ? 61.625 0.489 -91.375 1.00 94.50 471 ALA A N 1
ATOM 3719 C CA . ALA A 1 471 ? 62.108 -0.734 -92.010 1.00 94.50 471 ALA A CA 1
ATOM 3720 C C . ALA A 1 471 ? 61.477 -0.953 -93.397 1.00 94.50 471 ALA A C 1
ATOM 3722 O O . ALA A 1 471 ? 62.179 -1.328 -94.340 1.00 94.50 471 ALA A O 1
ATOM 3723 N N . GLN A 1 472 ? 60.171 -0.703 -93.548 1.00 94.94 472 GLN A N 1
ATOM 3724 C CA . GLN A 1 472 ? 59.475 -0.787 -94.836 1.00 94.94 472 GLN A CA 1
ATOM 3725 C C . GLN A 1 472 ? 59.970 0.277 -95.829 1.00 94.94 472 GLN A C 1
ATOM 3727 O O . GLN A 1 472 ? 60.254 -0.057 -96.979 1.00 94.94 472 GLN A O 1
ATOM 3732 N N . GLU A 1 473 ? 60.144 1.527 -95.394 1.00 95.38 473 GLU A N 1
ATOM 3733 C CA . GLU A 1 473 ? 60.702 2.615 -96.210 1.00 95.38 473 GLU A CA 1
ATOM 3734 C C . GLU A 1 473 ? 62.111 2.271 -96.715 1.00 95.38 473 GLU A C 1
ATOM 3736 O O . GLU A 1 473 ? 62.404 2.442 -97.901 1.00 95.38 473 GLU A O 1
ATOM 3741 N N . THR A 1 474 ? 62.955 1.702 -95.848 1.00 94.69 474 THR A N 1
ATOM 3742 C CA . THR A 1 474 ? 64.307 1.252 -96.214 1.00 94.69 474 THR A CA 1
ATOM 3743 C C . THR A 1 474 ? 64.264 0.128 -97.251 1.00 94.69 474 THR A C 1
ATOM 3745 O O . THR A 1 474 ? 64.969 0.191 -98.257 1.00 94.69 474 THR A O 1
ATOM 3748 N N . ARG A 1 475 ? 63.395 -0.880 -97.064 1.00 95.25 475 ARG A N 1
ATOM 3749 C CA . ARG A 1 475 ? 63.219 -1.972 -98.042 1.00 95.25 475 ARG A CA 1
ATOM 3750 C C . ARG A 1 475 ? 62.764 -1.448 -99.403 1.00 95.25 475 ARG A C 1
ATOM 3752 O O . ARG A 1 475 ? 63.311 -1.862 -100.422 1.00 95.25 475 ARG A O 1
ATOM 3759 N N . LEU A 1 476 ? 61.803 -0.525 -99.426 1.00 94.62 476 LEU A N 1
ATOM 3760 C CA . LEU A 1 476 ? 61.321 0.087 -100.665 1.00 94.62 476 LEU A CA 1
ATOM 3761 C C . LEU A 1 476 ? 62.412 0.917 -101.356 1.00 94.62 476 LEU A C 1
ATOM 3763 O O . LEU A 1 476 ? 62.509 0.887 -102.582 1.00 94.62 476 LEU A O 1
ATOM 3767 N N . ALA A 1 477 ? 63.244 1.642 -100.602 1.00 94.06 477 ALA A N 1
ATOM 3768 C CA . ALA A 1 477 ? 64.377 2.381 -101.159 1.00 94.06 477 ALA A CA 1
ATOM 3769 C C . ALA A 1 477 ? 65.409 1.440 -101.806 1.00 94.06 477 ALA A C 1
ATOM 3771 O O . ALA A 1 477 ? 65.790 1.659 -102.959 1.00 94.06 477 ALA A O 1
ATOM 3772 N N . ASP A 1 478 ? 65.777 0.355 -101.119 1.00 94.44 478 ASP A N 1
ATOM 3773 C CA . ASP A 1 478 ? 66.673 -0.684 -101.643 1.00 94.44 478 ASP A CA 1
ATOM 3774 C C . ASP A 1 478 ? 66.110 -1.342 -102.912 1.00 94.44 478 ASP A C 1
ATOM 3776 O O . ASP A 1 478 ? 66.831 -1.542 -103.894 1.00 94.44 478 ASP A O 1
ATOM 3780 N N . GLU A 1 479 ? 64.817 -1.680 -102.924 1.00 94.12 479 GLU A N 1
ATOM 3781 C CA . GLU A 1 479 ? 64.148 -2.247 -104.099 1.00 94.12 479 GLU A CA 1
ATOM 3782 C C . GLU A 1 479 ? 64.163 -1.279 -105.285 1.00 94.12 479 GLU A C 1
ATOM 3784 O O . GLU A 1 479 ? 64.507 -1.686 -106.399 1.00 94.12 479 GLU A O 1
ATOM 3789 N N . ARG A 1 480 ? 63.854 0.003 -105.055 1.00 93.88 480 ARG A N 1
ATOM 3790 C CA . ARG A 1 480 ? 63.908 1.042 -106.095 1.00 93.88 480 ARG A CA 1
ATOM 3791 C C . ARG A 1 480 ? 65.319 1.214 -106.644 1.00 93.88 480 ARG A C 1
ATOM 3793 O O . ARG A 1 480 ? 65.477 1.261 -107.860 1.00 93.88 480 ARG A O 1
ATOM 3800 N N . GLN A 1 481 ? 66.337 1.237 -105.785 1.00 95.19 481 GLN A N 1
ATOM 3801 C CA . GLN A 1 481 ? 67.731 1.342 -106.216 1.00 95.19 481 GLN A CA 1
ATOM 3802 C C . GLN A 1 481 ? 68.160 0.126 -107.048 1.00 95.19 481 GLN A C 1
ATOM 3804 O O . GLN A 1 481 ? 68.787 0.281 -108.095 1.00 95.19 481 GLN A O 1
ATOM 3809 N N . ARG A 1 482 ? 67.788 -1.094 -106.634 1.00 94.69 482 ARG A N 1
ATOM 3810 C CA . ARG A 1 482 ? 68.049 -2.313 -107.421 1.00 94.69 482 ARG A CA 1
ATOM 3811 C C . ARG A 1 482 ? 67.368 -2.263 -108.787 1.00 94.69 482 ARG A C 1
ATOM 3813 O O . ARG A 1 482 ? 67.970 -2.676 -109.777 1.00 94.69 482 ARG A O 1
ATOM 3820 N N . GLN A 1 483 ? 66.132 -1.768 -108.850 1.00 94.69 483 GLN A N 1
ATOM 3821 C CA . GLN A 1 483 ? 65.413 -1.588 -110.113 1.00 94.69 483 GLN A CA 1
ATOM 3822 C C . GLN A 1 483 ? 66.077 -0.535 -111.007 1.00 94.69 483 GLN A C 1
ATOM 3824 O O . GLN A 1 483 ? 66.213 -0.768 -112.203 1.00 94.69 483 GLN A O 1
ATOM 3829 N N . GLU A 1 484 ? 66.532 0.586 -110.447 1.00 95.19 484 GLU A N 1
ATOM 3830 C CA . GLU A 1 484 ? 67.222 1.642 -111.194 1.00 95.19 484 GLU A CA 1
ATOM 3831 C C . GLU A 1 484 ? 68.553 1.155 -111.782 1.00 95.19 484 GLU A C 1
ATOM 3833 O O . GLU A 1 484 ? 68.800 1.348 -112.972 1.00 95.19 484 GLU A O 1
ATOM 3838 N N . VAL A 1 485 ? 69.368 0.443 -110.992 1.00 94.56 485 VAL A N 1
ATOM 3839 C CA . VAL A 1 485 ? 70.608 -0.188 -111.479 1.00 94.56 485 VAL A CA 1
ATOM 3840 C C . VAL A 1 485 ? 70.302 -1.176 -112.600 1.00 94.56 485 VAL A C 1
ATOM 3842 O O . VAL A 1 485 ? 70.923 -1.114 -113.658 1.00 94.56 485 VAL A O 1
ATOM 3845 N N . ARG A 1 486 ? 69.292 -2.035 -112.418 1.00 94.88 486 ARG A N 1
ATOM 3846 C CA . ARG A 1 486 ? 68.881 -2.995 -113.447 1.00 94.88 486 ARG A CA 1
ATOM 3847 C C . ARG A 1 486 ? 68.460 -2.302 -114.747 1.00 94.88 486 ARG A C 1
ATOM 3849 O O . ARG A 1 486 ? 68.888 -2.725 -115.815 1.00 94.88 486 ARG A O 1
ATOM 3856 N N . LEU A 1 487 ? 67.644 -1.250 -114.670 1.00 93.88 487 LEU A N 1
ATOM 3857 C CA . LEU A 1 487 ? 67.219 -0.484 -115.846 1.00 93.88 487 LEU A CA 1
ATOM 3858 C C . LEU A 1 487 ? 68.401 0.223 -116.522 1.00 93.88 487 LEU A C 1
ATOM 3860 O O . LEU A 1 487 ? 68.457 0.275 -117.748 1.00 93.88 487 LEU A O 1
ATOM 3864 N N . SER A 1 488 ? 69.352 0.740 -115.740 1.00 93.75 488 SER A N 1
ATOM 3865 C CA . SER A 1 488 ? 70.588 1.340 -116.250 1.00 93.75 488 SER A CA 1
ATOM 3866 C C . SER A 1 488 ? 71.444 0.319 -117.006 1.00 93.75 488 SER A C 1
ATOM 3868 O O . SER A 1 488 ? 71.892 0.601 -118.118 1.00 93.75 488 SER A O 1
ATOM 3870 N N . ASP A 1 489 ? 71.630 -0.878 -116.448 1.00 93.69 489 ASP A N 1
ATOM 3871 C CA . ASP A 1 489 ? 72.370 -1.969 -117.090 1.00 93.69 489 ASP A CA 1
ATOM 3872 C C . ASP A 1 489 ? 71.670 -2.449 -118.372 1.00 93.69 489 ASP A C 1
ATOM 3874 O O . ASP A 1 489 ? 72.314 -2.629 -119.409 1.00 93.69 489 ASP A O 1
ATOM 3878 N N . GLU A 1 490 ? 70.340 -2.603 -118.334 1.00 94.00 490 GLU A N 1
ATOM 3879 C CA . GLU A 1 490 ? 69.526 -2.948 -119.505 1.00 94.00 490 GLU A CA 1
ATOM 3880 C C . GLU A 1 490 ? 69.648 -1.871 -120.602 1.00 94.00 490 GLU A C 1
ATOM 3882 O O . GLU A 1 490 ? 69.873 -2.204 -121.771 1.00 94.00 490 GLU A O 1
ATOM 3887 N N . LEU A 1 491 ? 69.584 -0.582 -120.245 1.00 94.00 491 LEU A N 1
ATOM 3888 C CA . LEU A 1 491 ? 69.764 0.531 -121.181 1.00 94.00 491 LEU A CA 1
ATOM 3889 C C . LEU A 1 491 ? 71.177 0.548 -121.779 1.00 94.00 491 LEU A C 1
ATOM 3891 O O . LEU A 1 491 ? 71.320 0.693 -122.993 1.00 94.00 491 LEU A O 1
ATOM 3895 N N . ALA A 1 492 ? 72.216 0.368 -120.961 1.00 93.06 492 ALA A N 1
ATOM 3896 C CA . ALA A 1 492 ? 73.602 0.312 -121.422 1.00 93.06 492 ALA A CA 1
ATOM 3897 C C . ALA A 1 492 ? 73.827 -0.856 -122.397 1.00 93.06 492 ALA A C 1
ATOM 3899 O O . ALA A 1 492 ? 74.449 -0.678 -123.449 1.00 93.06 492 ALA A O 1
ATOM 3900 N N . ALA A 1 493 ? 73.257 -2.028 -122.100 1.00 93.50 493 ALA A N 1
ATOM 3901 C CA . ALA A 1 493 ? 73.279 -3.179 -122.997 1.00 93.50 493 ALA A CA 1
ATOM 3902 C C . ALA A 1 493 ? 72.551 -2.886 -124.323 1.00 93.50 493 ALA A C 1
ATOM 3904 O O . ALA A 1 493 ? 73.054 -3.239 -125.393 1.00 93.50 493 ALA A O 1
ATOM 3905 N N . HIS A 1 494 ? 71.401 -2.205 -124.278 1.00 92.19 494 HIS A N 1
ATOM 3906 C CA . HIS A 1 494 ? 70.674 -1.775 -125.475 1.00 92.19 494 HIS A CA 1
ATOM 3907 C C . HIS A 1 494 ? 71.464 -0.767 -126.321 1.00 92.19 494 HIS A C 1
ATOM 3909 O O . HIS A 1 494 ? 71.547 -0.934 -127.537 1.00 92.19 494 HIS A O 1
ATOM 3915 N N . VAL A 1 495 ? 72.084 0.240 -125.700 1.00 94.12 495 VAL A N 1
ATOM 3916 C CA . VAL A 1 495 ? 72.930 1.227 -126.392 1.00 94.12 495 VAL A CA 1
ATOM 3917 C C . VAL A 1 495 ? 74.141 0.552 -127.034 1.00 94.12 495 VAL A C 1
ATOM 3919 O O . VAL A 1 495 ? 74.458 0.838 -128.187 1.00 94.12 495 VAL A O 1
ATOM 3922 N N . SER A 1 496 ? 74.791 -0.378 -126.328 1.00 92.62 496 SER A N 1
ATOM 3923 C CA . SER A 1 496 ? 75.914 -1.146 -126.873 1.00 92.62 496 SER A CA 1
ATOM 3924 C C . SER A 1 496 ? 75.498 -1.980 -128.088 1.00 92.62 496 SER A C 1
ATOM 3926 O O . SER A 1 496 ? 76.198 -1.969 -129.100 1.00 92.62 496 SER A O 1
ATOM 3928 N N . ARG A 1 497 ? 74.327 -2.631 -128.035 1.00 93.56 497 ARG A N 1
ATOM 3929 C CA . ARG A 1 497 ? 73.771 -3.381 -129.171 1.00 93.56 497 ARG A CA 1
ATOM 3930 C C . ARG A 1 497 ? 73.506 -2.478 -130.377 1.00 93.56 497 ARG A C 1
ATOM 3932 O O . ARG A 1 497 ? 73.945 -2.804 -131.472 1.00 93.56 497 ARG A O 1
ATOM 3939 N N . LEU A 1 498 ? 72.869 -1.323 -130.172 1.00 91.94 498 LEU A N 1
ATOM 3940 C CA . LEU A 1 498 ? 72.621 -0.350 -131.244 1.00 91.94 498 LEU A CA 1
ATOM 3941 C C . LEU A 1 498 ? 73.923 0.192 -131.854 1.00 91.94 498 LEU A C 1
ATOM 3943 O O . LEU A 1 498 ? 73.992 0.402 -133.062 1.00 91.94 498 LEU A O 1
ATOM 3947 N N . ALA A 1 499 ? 74.962 0.410 -131.042 1.00 92.12 499 ALA A N 1
ATOM 3948 C CA . ALA A 1 499 ? 76.272 0.825 -131.539 1.00 92.12 499 ALA A CA 1
ATOM 3949 C C . ALA A 1 499 ? 76.922 -0.266 -132.404 1.00 92.12 499 ALA A C 1
ATOM 3951 O O . ALA A 1 499 ? 77.399 0.039 -133.493 1.00 92.12 499 ALA A O 1
ATOM 3952 N N . GLN A 1 500 ? 76.875 -1.530 -131.966 1.00 92.62 500 GLN A N 1
ATOM 3953 C CA . GLN A 1 500 ? 77.358 -2.671 -132.753 1.00 92.62 500 GLN A CA 1
ATOM 3954 C C . GLN A 1 500 ? 76.599 -2.813 -134.078 1.00 92.62 500 GLN A C 1
ATOM 3956 O O . GLN A 1 500 ? 77.223 -3.002 -135.119 1.00 92.62 500 GLN A O 1
ATOM 3961 N N . GLU A 1 501 ? 75.269 -2.687 -134.056 1.00 91.38 501 GLU A N 1
ATOM 3962 C CA . GLU A 1 501 ? 74.435 -2.708 -135.263 1.00 91.38 501 GLU A CA 1
ATOM 3963 C C . GLU A 1 501 ? 74.799 -1.559 -136.212 1.00 91.38 501 GLU A C 1
ATOM 3965 O O . GLU A 1 501 ? 74.992 -1.783 -137.406 1.00 91.38 501 GLU A O 1
ATOM 3970 N N . ARG A 1 502 ? 74.966 -0.334 -135.695 1.00 91.12 502 ARG A N 1
ATOM 3971 C CA . ARG A 1 502 ? 75.380 0.828 -136.494 1.00 91.12 502 ARG A CA 1
ATOM 3972 C C . ARG A 1 502 ? 76.761 0.631 -137.117 1.00 91.12 502 ARG A C 1
ATOM 3974 O O . ARG A 1 502 ? 76.923 0.909 -138.299 1.00 91.12 502 ARG A O 1
ATOM 3981 N N . ASP A 1 503 ? 77.742 0.167 -136.350 1.00 92.12 503 ASP A N 1
ATOM 3982 C CA . ASP A 1 503 ? 79.106 -0.038 -136.847 1.00 92.12 503 ASP A CA 1
ATOM 3983 C C . ASP A 1 503 ? 79.148 -1.169 -137.897 1.00 92.12 503 ASP A C 1
ATOM 3985 O O . ASP A 1 503 ? 79.863 -1.066 -138.899 1.00 92.12 503 ASP A O 1
ATOM 3989 N N . ALA A 1 504 ? 78.325 -2.214 -137.733 1.00 91.00 504 ALA A N 1
ATOM 3990 C CA . ALA A 1 504 ? 78.128 -3.251 -138.746 1.00 91.00 504 ALA A CA 1
ATOM 3991 C C . ALA A 1 504 ? 77.487 -2.690 -140.029 1.00 91.00 504 ALA A C 1
ATOM 3993 O O . ALA A 1 504 ? 77.954 -2.993 -141.129 1.00 91.00 504 ALA A O 1
ATOM 3994 N N . HIS A 1 505 ? 76.467 -1.833 -139.906 1.00 90.94 505 HIS A N 1
ATOM 3995 C CA . HIS A 1 505 ? 75.850 -1.151 -141.047 1.00 90.94 505 HIS A CA 1
ATOM 3996 C C . HIS A 1 505 ? 76.824 -0.208 -141.766 1.00 90.94 505 HIS A C 1
ATOM 3998 O O . HIS A 1 505 ? 76.895 -0.243 -142.992 1.00 90.94 505 HIS A O 1
ATOM 4004 N N . GLU A 1 506 ? 77.609 0.586 -141.036 1.00 92.88 506 GLU A N 1
ATOM 4005 C CA . GLU A 1 506 ? 78.625 1.477 -141.615 1.00 92.88 506 GLU A CA 1
ATOM 4006 C C . GLU A 1 506 ? 79.694 0.676 -142.368 1.00 92.88 506 GLU A C 1
ATOM 4008 O O . GLU A 1 506 ? 80.065 1.022 -143.489 1.00 92.88 506 GLU A O 1
ATOM 4013 N N . THR A 1 507 ? 80.133 -0.448 -141.790 1.00 90.56 507 THR A N 1
ATOM 4014 C CA . THR A 1 507 ? 81.060 -1.372 -142.454 1.00 90.56 507 THR A CA 1
ATOM 4015 C C . THR A 1 507 ? 80.454 -1.891 -143.758 1.00 90.56 507 THR A C 1
ATOM 4017 O O . THR A 1 507 ? 81.103 -1.783 -144.796 1.00 90.56 507 THR A O 1
ATOM 4020 N N . SER A 1 508 ? 79.197 -2.356 -143.738 1.00 90.75 508 SER A N 1
ATOM 4021 C CA . SER A 1 508 ? 78.479 -2.819 -144.937 1.00 90.75 508 SER A CA 1
ATOM 4022 C C . SER A 1 508 ? 78.416 -1.741 -146.023 1.00 90.75 508 SER A C 1
ATOM 4024 O O . SER A 1 508 ? 78.789 -2.000 -147.163 1.00 90.75 508 SER A O 1
ATOM 4026 N N . ILE A 1 509 ? 78.030 -0.511 -145.665 1.00 90.19 509 ILE A N 1
ATOM 4027 C CA . ILE A 1 509 ? 77.958 0.626 -146.599 1.00 90.19 509 ILE A CA 1
ATOM 4028 C C . ILE A 1 509 ? 79.343 0.959 -147.166 1.00 90.19 509 ILE A C 1
ATOM 4030 O O . ILE A 1 509 ? 79.472 1.272 -148.350 1.00 90.19 509 ILE A O 1
ATOM 4034 N N . SER A 1 510 ? 80.394 0.906 -146.343 1.00 89.50 510 SER A N 1
ATOM 4035 C CA . SER A 1 510 ? 81.765 1.164 -146.794 1.00 89.50 510 SER A CA 1
ATOM 4036 C C . SER A 1 510 ? 82.252 0.110 -147.792 1.00 89.50 510 SER A C 1
ATOM 4038 O O . SER A 1 510 ? 82.890 0.459 -148.786 1.00 89.50 510 SER A O 1
ATOM 4040 N N . THR A 1 511 ? 81.902 -1.161 -147.569 1.00 90.25 511 THR A N 1
ATOM 4041 C CA . THR A 1 511 ? 82.201 -2.265 -148.484 1.00 90.25 511 THR A CA 1
ATOM 4042 C C . THR A 1 511 ? 81.450 -2.088 -149.800 1.00 90.25 511 THR A C 1
ATOM 4044 O O . THR A 1 511 ? 82.088 -2.079 -150.848 1.00 90.25 511 THR A O 1
ATOM 4047 N N . GLU A 1 512 ? 80.140 -1.827 -149.757 1.00 88.56 512 GLU A N 1
ATOM 4048 C CA . GLU A 1 512 ? 79.331 -1.554 -150.955 1.00 88.56 512 GLU A CA 1
ATOM 4049 C C . GLU A 1 512 ? 79.863 -0.347 -151.746 1.00 88.56 512 GLU A C 1
ATOM 4051 O O . GLU A 1 512 ? 79.946 -0.381 -152.974 1.00 88.56 512 GLU A O 1
ATOM 4056 N N . ARG A 1 513 ? 80.281 0.728 -151.061 1.00 87.00 513 ARG A N 1
ATOM 4057 C CA . ARG A 1 513 ? 80.904 1.898 -151.703 1.00 87.00 513 ARG A CA 1
ATOM 4058 C C . ARG A 1 513 ? 82.222 1.558 -152.386 1.00 87.00 513 ARG A C 1
ATOM 4060 O O . ARG A 1 513 ? 82.428 1.994 -153.515 1.00 87.00 513 ARG A O 1
ATOM 4067 N N . ALA A 1 514 ? 83.095 0.802 -151.724 1.00 87.38 514 ALA A N 1
ATOM 4068 C CA . ALA A 1 514 ? 84.368 0.382 -152.300 1.00 87.38 514 ALA A CA 1
ATOM 4069 C C . ALA A 1 514 ? 84.161 -0.522 -153.527 1.00 87.38 514 ALA A C 1
ATOM 4071 O O . ALA A 1 514 ? 84.847 -0.358 -154.536 1.00 87.38 514 ALA A O 1
ATOM 4072 N N . GLU A 1 515 ? 83.180 -1.428 -153.476 1.00 88.25 515 GLU A N 1
ATOM 4073 C CA . GLU A 1 515 ? 82.775 -2.257 -154.616 1.00 88.25 515 GLU A CA 1
ATOM 4074 C C . GLU A 1 515 ? 82.240 -1.403 -155.777 1.00 88.25 515 GLU A C 1
ATOM 4076 O O . GLU A 1 515 ? 82.649 -1.595 -156.925 1.00 88.25 515 GLU A O 1
ATOM 4081 N N . HIS A 1 516 ? 81.393 -0.409 -155.492 1.00 86.69 516 HIS A N 1
ATOM 4082 C CA . HIS A 1 516 ? 80.891 0.529 -156.499 1.00 86.69 516 HIS A CA 1
ATOM 4083 C C . HIS A 1 516 ? 81.994 1.405 -157.111 1.00 86.69 516 HIS A C 1
ATOM 4085 O O . HIS A 1 516 ? 82.010 1.597 -158.326 1.00 86.69 516 HIS A O 1
ATOM 4091 N N . GLU A 1 517 ? 82.927 1.929 -156.314 1.00 87.69 517 GLU A N 1
ATOM 4092 C CA . GLU A 1 517 ? 84.067 2.700 -156.825 1.00 87.69 517 GLU A CA 1
ATOM 4093 C C . GLU A 1 517 ? 84.986 1.841 -157.695 1.00 87.69 517 GLU A C 1
ATOM 4095 O O . GLU A 1 517 ? 85.404 2.288 -158.765 1.00 87.69 517 GLU A O 1
ATOM 4100 N N . ALA A 1 518 ? 85.253 0.597 -157.286 1.00 85.00 518 ALA A N 1
ATOM 4101 C CA . ALA A 1 518 ? 86.009 -0.356 -158.090 1.00 85.00 518 ALA A CA 1
ATOM 4102 C C . ALA A 1 518 ? 85.305 -0.652 -159.426 1.00 85.00 518 ALA A C 1
ATOM 4104 O O . ALA A 1 518 ? 85.962 -0.680 -160.470 1.00 85.00 518 ALA A O 1
ATOM 4105 N N . ALA A 1 519 ? 83.976 -0.802 -159.418 1.00 85.12 519 ALA A N 1
ATOM 4106 C CA . ALA A 1 519 ? 83.182 -0.981 -160.632 1.00 85.12 519 ALA A CA 1
ATOM 4107 C C . ALA A 1 519 ? 83.256 0.248 -161.559 1.00 85.12 519 ALA A C 1
ATOM 4109 O O . ALA A 1 519 ? 83.553 0.102 -162.743 1.00 85.12 519 ALA A O 1
ATOM 4110 N N . ILE A 1 520 ? 83.085 1.464 -161.025 1.00 85.62 520 ILE A N 1
ATOM 4111 C CA . ILE A 1 520 ? 83.199 2.713 -161.800 1.00 85.62 520 ILE A CA 1
ATOM 4112 C C . ILE A 1 520 ? 84.616 2.889 -162.362 1.00 85.62 520 ILE A C 1
ATOM 4114 O O . ILE A 1 520 ? 84.782 3.334 -163.499 1.00 85.62 520 ILE A O 1
ATOM 4118 N N . ALA A 1 521 ? 85.655 2.553 -161.594 1.00 83.06 521 ALA A N 1
ATOM 4119 C CA . ALA A 1 521 ? 87.038 2.616 -162.058 1.00 83.06 521 ALA A CA 1
ATOM 4120 C C . ALA A 1 521 ? 87.297 1.625 -163.205 1.00 83.06 521 ALA A C 1
ATOM 4122 O O . ALA A 1 521 ? 87.932 1.992 -164.197 1.00 83.06 521 ALA A O 1
ATOM 4123 N N . ALA A 1 522 ? 86.759 0.406 -163.110 1.00 82.88 522 ALA A N 1
ATOM 4124 C CA . ALA A 1 522 ? 86.821 -0.582 -164.183 1.00 82.88 522 ALA A CA 1
ATOM 4125 C C . ALA A 1 522 ? 86.081 -0.102 -165.445 1.00 82.88 522 ALA A C 1
ATOM 4127 O O . ALA A 1 522 ? 86.623 -0.195 -166.547 1.00 82.88 522 ALA A O 1
ATOM 4128 N N . GLU A 1 523 ? 84.888 0.484 -165.297 1.00 82.94 523 GLU A N 1
ATOM 4129 C CA . GLU A 1 523 ? 84.136 1.078 -166.409 1.00 82.94 523 GLU A CA 1
ATOM 4130 C C . GLU A 1 523 ? 84.883 2.248 -167.060 1.00 82.94 523 GLU A C 1
ATOM 4132 O O . GLU A 1 523 ? 84.950 2.324 -168.288 1.00 82.94 523 GLU A O 1
ATOM 4137 N N . ARG A 1 524 ? 85.483 3.142 -166.261 1.00 79.50 524 ARG A N 1
ATOM 4138 C CA . ARG A 1 524 ? 86.308 4.257 -166.754 1.00 79.50 524 ARG A CA 1
ATOM 4139 C C . ARG A 1 524 ? 87.522 3.763 -167.524 1.00 79.50 524 ARG A C 1
ATOM 4141 O O . ARG A 1 524 ? 87.750 4.241 -168.629 1.00 79.50 524 ARG A O 1
ATOM 4148 N N . SER A 1 525 ? 88.246 2.783 -166.987 1.00 82.44 525 SER A N 1
ATOM 4149 C CA . SER A 1 525 ? 89.393 2.178 -167.669 1.00 82.44 525 SER A CA 1
ATOM 4150 C C . SER A 1 525 ? 88.979 1.536 -168.999 1.00 82.44 525 SER A C 1
ATOM 4152 O O . SER A 1 525 ? 89.635 1.746 -170.018 1.00 82.44 525 SER A O 1
ATOM 4154 N N . ALA A 1 526 ? 87.835 0.843 -169.032 1.00 80.75 526 ALA A N 1
ATOM 4155 C CA . ALA A 1 526 ? 87.274 0.296 -170.266 1.00 80.75 526 ALA A CA 1
ATOM 4156 C C . ALA A 1 526 ? 86.833 1.386 -171.263 1.00 80.75 526 ALA A C 1
ATOM 4158 O O . ALA A 1 526 ? 86.882 1.177 -172.476 1.00 80.75 526 ALA A O 1
ATOM 4159 N N . HIS A 1 527 ? 86.380 2.545 -170.779 1.00 80.56 527 HIS A N 1
ATOM 4160 C CA . HIS A 1 527 ? 86.027 3.692 -171.616 1.00 80.56 527 HIS A CA 1
ATOM 4161 C C . HIS A 1 527 ? 87.258 4.402 -172.190 1.00 80.56 527 HIS A C 1
ATOM 4163 O O . HIS A 1 527 ? 87.263 4.728 -173.375 1.00 80.56 527 HIS A O 1
ATOM 4169 N N . GLU A 1 528 ? 88.296 4.615 -171.382 1.00 81.56 528 GLU A N 1
ATOM 4170 C CA . GLU A 1 528 ? 89.568 5.206 -171.813 1.00 81.56 528 GLU A CA 1
ATOM 4171 C C . GLU A 1 528 ? 90.279 4.326 -172.841 1.00 81.56 528 GLU A C 1
ATOM 4173 O O . GLU A 1 528 ? 90.765 4.850 -173.840 1.00 81.56 528 GLU A O 1
ATOM 4178 N N . ALA A 1 529 ? 90.269 3.001 -172.653 1.00 77.81 529 ALA A N 1
ATOM 4179 C CA . ALA A 1 529 ? 90.772 2.056 -173.649 1.00 77.81 529 ALA A CA 1
ATOM 4180 C C . ALA A 1 529 ? 90.040 2.214 -174.993 1.00 77.81 529 ALA A C 1
ATOM 4182 O O . ALA A 1 529 ? 90.675 2.338 -176.034 1.00 77.81 529 ALA A O 1
ATOM 4183 N N . ARG A 1 530 ? 88.705 2.336 -174.964 1.00 78.62 530 ARG A N 1
ATOM 4184 C CA . ARG A 1 530 ? 87.887 2.579 -176.165 1.00 78.62 530 ARG A CA 1
ATOM 4185 C C . ARG A 1 530 ? 88.243 3.889 -176.872 1.00 78.62 530 ARG A C 1
ATOM 4187 O O . ARG A 1 530 ? 88.350 3.916 -178.091 1.00 78.62 530 ARG A O 1
ATOM 4194 N N . ILE A 1 531 ? 88.431 4.970 -176.112 1.00 77.00 531 ILE A N 1
ATOM 4195 C CA . ILE A 1 531 ? 88.818 6.283 -176.655 1.00 77.00 531 ILE A CA 1
ATOM 4196 C C . ILE A 1 531 ? 90.231 6.229 -177.249 1.00 77.00 531 ILE A C 1
ATOM 4198 O O . ILE A 1 531 ? 90.490 6.858 -178.275 1.00 77.00 531 ILE A O 1
ATOM 4202 N N . ALA A 1 532 ? 91.153 5.496 -176.620 1.00 75.69 532 ALA A N 1
ATOM 4203 C CA . ALA A 1 532 ? 92.499 5.301 -177.146 1.00 75.69 532 ALA A CA 1
ATOM 4204 C C . ALA A 1 532 ? 92.467 4.561 -178.493 1.00 75.69 532 ALA A C 1
ATOM 4206 O O . ALA A 1 532 ? 93.083 5.041 -179.446 1.00 75.69 532 ALA A O 1
ATOM 4207 N N . ASP A 1 533 ? 91.679 3.486 -178.594 1.00 79.25 533 ASP A N 1
ATOM 4208 C CA . ASP A 1 533 ? 91.461 2.745 -179.843 1.00 79.25 533 ASP A CA 1
ATOM 4209 C C . ASP A 1 533 ? 90.854 3.653 -180.939 1.00 79.25 533 ASP A C 1
ATOM 4211 O O . ASP A 1 533 ? 91.305 3.653 -182.087 1.00 79.25 533 ASP A O 1
ATOM 4215 N N . GLU A 1 534 ? 89.869 4.495 -180.592 1.00 75.44 534 GLU A N 1
ATOM 4216 C CA . GLU A 1 534 ? 89.251 5.468 -181.512 1.00 75.44 534 GLU A CA 1
ATOM 4217 C C . GLU A 1 534 ? 90.232 6.559 -181.983 1.00 75.44 534 GLU A C 1
ATOM 4219 O O . GLU A 1 534 ? 90.231 6.941 -183.158 1.00 75.44 534 GLU A O 1
ATOM 4224 N N . LEU A 1 535 ? 91.097 7.064 -181.097 1.00 74.38 535 LEU A N 1
ATOM 4225 C CA . LEU A 1 535 ? 92.121 8.059 -181.434 1.00 74.38 535 LEU A CA 1
ATOM 4226 C C . LEU A 1 535 ? 93.235 7.475 -182.308 1.00 74.38 535 LEU A C 1
ATOM 4228 O O . LEU A 1 535 ? 93.758 8.177 -183.180 1.00 74.38 535 LEU A O 1
ATOM 4232 N N . GLU A 1 536 ? 93.602 6.213 -182.093 1.00 75.06 536 GLU A N 1
ATOM 4233 C CA . GLU A 1 536 ? 94.563 5.500 -182.932 1.00 75.06 536 GLU A CA 1
ATOM 4234 C C . GLU A 1 536 ? 93.989 5.268 -184.338 1.00 75.06 536 GLU A C 1
ATOM 4236 O O . GLU A 1 536 ? 94.649 5.582 -185.338 1.00 75.06 536 GLU A O 1
ATOM 4241 N N . ALA A 1 537 ? 92.713 4.879 -184.435 1.00 71.94 537 ALA A N 1
ATOM 4242 C CA . ALA A 1 537 ? 91.991 4.813 -185.705 1.00 71.94 537 ALA A CA 1
ATOM 4243 C C . ALA A 1 537 ? 91.961 6.180 -186.424 1.00 71.94 537 ALA A C 1
ATOM 4245 O O . ALA A 1 537 ? 92.281 6.267 -187.614 1.00 71.94 537 ALA A O 1
ATOM 4246 N N . HIS A 1 538 ? 91.668 7.269 -185.701 1.00 71.88 538 HIS A N 1
ATOM 4247 C CA . HIS A 1 538 ? 91.650 8.628 -186.257 1.00 71.88 538 HIS A CA 1
ATOM 4248 C C . HIS A 1 538 ? 93.031 9.128 -186.712 1.00 71.88 538 HIS A C 1
ATOM 4250 O O . HIS A 1 538 ? 93.135 9.780 -187.753 1.00 71.88 538 HIS A O 1
ATOM 4256 N N . ARG A 1 539 ? 94.110 8.821 -185.981 1.00 71.88 539 ARG A N 1
ATOM 4257 C CA . ARG A 1 539 ? 95.484 9.170 -186.394 1.00 71.88 539 ARG A CA 1
ATOM 4258 C C . ARG A 1 539 ? 95.901 8.453 -187.672 1.00 71.88 539 ARG A C 1
ATOM 4260 O O . ARG A 1 539 ? 96.543 9.069 -188.522 1.00 71.88 539 ARG A O 1
ATOM 4267 N N . THR A 1 540 ? 95.503 7.193 -187.811 1.00 69.19 540 THR A N 1
ATOM 4268 C CA . THR A 1 540 ? 95.792 6.377 -188.997 1.00 69.19 540 THR A CA 1
ATOM 4269 C C . THR A 1 540 ? 95.064 6.919 -190.235 1.00 69.19 540 THR A C 1
ATOM 4271 O O . THR A 1 540 ? 95.637 6.962 -191.321 1.00 69.19 540 THR A O 1
ATOM 4274 N N . ALA A 1 541 ? 93.839 7.433 -190.072 1.00 64.81 541 ALA A N 1
ATOM 4275 C CA . ALA A 1 541 ? 93.100 8.099 -191.147 1.00 64.81 541 ALA A CA 1
ATOM 4276 C C . ALA A 1 541 ? 93.753 9.431 -191.585 1.00 64.81 541 ALA A C 1
ATOM 4278 O O . ALA A 1 541 ? 93.902 9.686 -192.779 1.00 64.81 541 ALA A O 1
ATOM 4279 N N . ILE A 1 542 ? 94.212 10.251 -190.630 1.00 63.69 542 ILE A N 1
ATOM 4280 C CA . ILE A 1 542 ? 94.820 11.569 -190.904 1.00 63.69 542 ILE A CA 1
ATOM 4281 C C . ILE A 1 542 ? 96.212 11.455 -191.555 1.00 63.69 542 ILE A C 1
ATOM 4283 O O . ILE A 1 542 ? 96.585 12.326 -192.344 1.00 63.69 542 ILE A O 1
ATOM 4287 N N . SER A 1 543 ? 97.000 10.407 -191.268 1.00 61.00 543 SER A N 1
ATOM 4288 C CA . SER A 1 543 ? 98.283 10.210 -191.967 1.00 61.00 543 SER A CA 1
ATOM 4289 C C . SER A 1 543 ? 98.091 9.795 -193.427 1.00 61.00 543 SER A C 1
ATOM 4291 O O . SER A 1 543 ? 98.905 10.175 -194.261 1.00 61.00 543 SER A O 1
ATOM 4293 N N . GLY A 1 544 ? 96.999 9.092 -193.751 1.00 60.66 544 GLY A N 1
ATOM 4294 C CA . GLY A 1 544 ? 96.647 8.747 -195.131 1.00 60.66 544 GLY A CA 1
ATOM 4295 C C . GLY A 1 544 ? 96.259 9.958 -195.988 1.00 60.66 544 GLY A C 1
ATOM 4296 O O . GLY A 1 544 ? 96.587 10.003 -197.170 1.00 60.66 544 GLY A O 1
ATOM 4297 N N . GLU A 1 545 ? 95.622 10.978 -195.403 1.00 59.94 545 GLU A N 1
ATOM 4298 C CA . GLU A 1 545 ? 95.202 12.189 -196.131 1.00 59.94 545 GLU A CA 1
ATOM 4299 C C . GLU A 1 545 ? 96.347 13.183 -196.411 1.00 59.94 545 GLU A C 1
ATOM 4301 O O . GLU A 1 545 ? 96.221 14.029 -197.296 1.00 59.94 545 GLU A O 1
ATOM 4306 N N . ARG A 1 546 ? 97.487 13.082 -195.710 1.00 58.12 546 ARG A N 1
ATOM 4307 C CA . ARG A 1 546 ? 98.647 13.986 -195.876 1.00 58.12 546 ARG A CA 1
ATOM 4308 C C . ARG A 1 546 ? 99.660 13.569 -196.949 1.00 58.12 546 ARG A C 1
ATOM 4310 O O . ARG A 1 546 ? 100.542 14.364 -197.247 1.00 58.12 546 ARG A O 1
ATOM 4317 N N . GLU A 1 547 ? 99.541 12.380 -197.538 1.00 58.62 547 GLU A N 1
ATOM 4318 C CA . GLU A 1 547 ? 100.431 11.912 -198.621 1.00 58.62 547 GLU A CA 1
ATOM 4319 C C . GLU A 1 547 ? 99.825 12.089 -200.033 1.00 58.62 547 GLU A C 1
ATOM 4321 O O . GLU A 1 547 ? 100.475 11.774 -201.029 1.00 58.62 547 GLU A O 1
ATOM 4326 N N . ALA A 1 548 ? 98.603 12.633 -200.145 1.00 55.94 548 ALA A N 1
ATOM 4327 C CA . ALA A 1 548 ? 97.881 12.821 -201.414 1.00 55.94 548 ALA A CA 1
ATOM 4328 C C . ALA A 1 548 ? 97.837 14.277 -201.944 1.00 55.94 548 ALA A C 1
ATOM 4330 O O . ALA A 1 548 ? 97.206 14.529 -202.972 1.00 55.94 548 ALA A O 1
ATOM 4331 N N . HIS A 1 549 ? 98.515 15.224 -201.290 1.00 50.06 549 HIS A N 1
ATOM 4332 C CA . HIS A 1 549 ? 98.637 16.636 -201.686 1.00 50.06 549 HIS A CA 1
ATOM 4333 C C . HIS A 1 549 ? 100.042 17.154 -201.394 1.00 50.06 549 HIS A C 1
ATOM 4335 O O . HIS A 1 549 ? 100.495 18.039 -202.158 1.00 50.06 549 HIS A O 1
#

Foldseek 3Di:
DDDDDDDFDDDPPGGDPVVVVVVVVVVVVVVVVVVVVVVVVVVVVVVVVVVVVVVVVVVVVVVVVVVVVVPDDPVVVVVVVVVVVVVVVVVVVVVVVVVVVVVVVVVVVVVVVVVVVVVVVVVVVVVVVVVVVVVVVVVVVVVVVVVVVVVVVVVVVVVVVVVV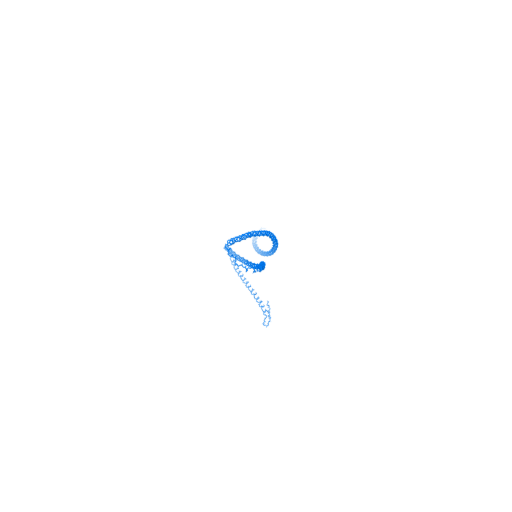VVVVVVVVVVVVVVVVVVVVVVVVVVVVVVVVVVVVVVVVVVVVVVVVVVVVVVVVVVVVVVVVVVVVVVVVVVVVVVVVVVVVVPVPPPPPDPPPPPDDDPDPPCVVVCVVVVVVVVVVVVVVVVVVVVVVVVVVVVVVVVVVVVVVVVVVVVVVVVVVVVVVVVVVVVVVVVVVVVVVVVVVVVVVVVVVVVVVVVVVVVVVVVVVVVVVVVVVVVVVVVVVVVVVVVVVVVVVVVVVVVVVVVVVVVVVVVVVVVVVVVVVVVVVVVVVVVVVVVVVVVVVVVVVVVVVVVVVVVVVVVVVVVVVVVVVVVVVVVVVVVVVVVVVVVVVVVVVVVVVVVVVVVVVVVVVVVVVVVVVVVVVVVVVVVVVVVVVVVVVVVVPD

Sequence (549 aa):
MSEPAQQFSPAFRGYNREEVDERVSALTGHIATLQSHLESLQQAHQQAAQVGNEQRQLIADLQEQVAELGASGYSGLGLRVEKSLQVAEDHAQRLMAQADLDAEKLRRSSEEESRRVLTQAQQRADALLTSASEQAEIILTGARNDVATQSAEANAERDRLLDEARREAELTRSSAEREALAERETAHRDAQAAIAAAEAEAERLTAESRAAANELRAQTERQAEAFERQRAENEREAELERARLVQEGERARAEFEARRQREEAELEERYTEQQRTLEAHIDAQRRALTTEVETLRGRIAQERAEHDTALQQERDAHDRRLRAELQTHTDRIAQERAEHEAGIARDREALDQELTTRAAQAEREREREDALAAEDRAAAAARLDAQLAAQREDHDQLLAGETAAQRASLSQERDAHDAAIAAELAEHRDTIARERAEHDTSIATERAEHDARLQQERATHDDALEEERTAQETRLADERQRQEVRLSDELAAHVSRLAQERDAHETSISTERAEHEAAIAAERSAHEARIADELEAHRTAISGEREAH

pLDDT: mean 84.97, std 15.1, range [31.64, 97.62]

Radius of gyration: 107.94 Å; chains: 1; bounding box: 203×48×368 Å